Protein AF-W2N4P4-F1 (afdb_monomer_lite)

Organism: Phytophthora nicotianae (NCBI:txid4792)

Secondary structure (DSSP, 8-state):
---------------------------PPPP---SSHHHHHHHHHHHHHHHHHHHHHHHHHHHHHHHHHHHHHHHHHHHHHHH-HHHHHHHHTT-TTGGGGTSS-PPPPPHHHHHHHHHHHHHHHHHHHHHHHHHHSS----------HHHHHHHHHHHHHHHHHHHHHHHHTT--HHHHHHHHHHHHHHHHHHHHHHHS-----HHHHHHHHHHHHHIIIIIHHHHHHHHHHHH----HHHHHHHHHHSPTT-GGG-HHHHS-HHHHHHHHHHHHHTS--SHHHHHHHHHHHHHHHHHHHHHHHHHH-GGG--S-SS-TT-HHHHHHHHHHHHHHHHHHHHHHHHHHHHHTT-TTEEEE------GGGTTS--EEEEEEE-SS-SSHHHHHSPPB-HHHHHHHHTTS---EEEEES-B-SS--GGGGG-TT--B-

Sequence (436 aa):
MVDDVQEFTLLRRSSLASGVGHLLVKTKPQAAECEGTENRVAEGVVATDLVGHHRSFDGLRIILVSMVTTCLGWTVWLLLLNIAPNNMVNRIMDTSNLESGSFWQFVDLPLPIYGLAIFGLTIIGLGYSFVLIKLIWKRAHSRVLPETRALNLCMKLVDLMIELVMLLQILEDGLPIVLVAVFTVIVAANAVWCALVMLLPLKQTVLVENLIDLIFDLLIAVGYPMILVCYCLSAFKFDRAKLMINQAVFPQGWLEQSASTIADPVQTVVIYKTLNSLRISSIFNFFTRMGINITLWLKCQRLMNLMENPRRQSSSVYPRHCRLAASSLVAFAIFVIIYVEESTRTSAVACHPHPECVINARRWLMLDSLTQCPCLALIDNNIAPKTYSEWMDPKDITAKVAHLATMGLLQIVQLTNRKLEVLPEELRGCTDMRYL

Radius of gyration: 33.92 Å; chains: 1; bounding box: 83×63×125 Å

pLDDT: mean 81.84, std 20.56, range [25.19, 98.0]

Structure (mmCIF, N/CA/C/O backbone):
data_AF-W2N4P4-F1
#
_entry.id   AF-W2N4P4-F1
#
loop_
_atom_site.group_PDB
_atom_site.id
_atom_site.type_symbol
_atom_site.label_atom_id
_atom_site.label_alt_id
_atom_site.label_comp_id
_atom_site.label_asym_id
_atom_site.label_entity_id
_atom_site.label_seq_id
_atom_site.pdbx_PDB_ins_code
_atom_site.Cartn_x
_atom_site.Cartn_y
_atom_site.Cartn_z
_atom_site.occupancy
_atom_site.B_iso_or_equiv
_atom_site.auth_seq_id
_atom_site.auth_comp_id
_atom_site.auth_asym_id
_atom_site.auth_atom_id
_atom_site.pdbx_PDB_model_num
ATOM 1 N N . MET A 1 1 ? -36.407 37.964 59.543 1.00 35.25 1 MET A N 1
ATOM 2 C CA . MET A 1 1 ? -36.437 36.806 58.626 1.00 35.25 1 MET A CA 1
ATOM 3 C C . MET A 1 1 ? -35.289 35.914 59.056 1.00 35.25 1 MET A C 1
ATOM 5 O O . MET A 1 1 ? -34.157 36.270 58.778 1.00 35.25 1 MET A O 1
ATOM 9 N N . VAL A 1 2 ? -35.561 35.070 60.059 1.00 36.12 2 VAL A N 1
ATOM 10 C CA . VAL A 1 2 ? -35.542 33.591 59.950 1.00 36.12 2 VAL A CA 1
ATOM 11 C C . VAL A 1 2 ? -34.125 33.138 59.595 1.00 36.12 2 VAL A C 1
ATOM 13 O O . VAL A 1 2 ? -33.781 33.098 58.420 1.00 36.12 2 VAL A O 1
ATOM 16 N N . ASP A 1 3 ? -33.206 33.200 60.555 1.00 27.22 3 ASP A N 1
ATOM 17 C CA . ASP A 1 3 ? -32.920 32.232 61.635 1.00 27.22 3 ASP A CA 1
ATOM 18 C C . ASP A 1 3 ? -32.394 30.881 61.149 1.00 27.22 3 ASP A C 1
ATOM 20 O O . ASP A 1 3 ? -32.987 30.174 60.337 1.00 27.22 3 ASP A O 1
ATOM 24 N N . ASP A 1 4 ? -31.231 30.602 61.715 1.00 30.00 4 ASP A N 1
ATOM 25 C CA . ASP A 1 4 ? -30.213 29.630 61.390 1.00 30.00 4 ASP A CA 1
ATOM 26 C C . ASP A 1 4 ? -30.183 28.575 62.517 1.00 30.00 4 ASP A C 1
ATOM 28 O O . ASP A 1 4 ? -30.531 28.869 63.660 1.00 30.00 4 ASP A O 1
ATOM 32 N N . VAL A 1 5 ? -29.632 27.401 62.198 1.00 32.44 5 VAL A N 1
ATOM 33 C CA . VAL A 1 5 ? -28.729 26.639 63.088 1.00 32.44 5 VAL A CA 1
ATOM 34 C C . VAL A 1 5 ? -29.285 25.698 64.201 1.00 32.44 5 VAL A C 1
ATOM 36 O O . VAL A 1 5 ? -29.894 26.092 65.186 1.00 32.44 5 VAL A O 1
ATOM 39 N N . GLN A 1 6 ? -28.880 24.425 64.021 1.00 30.69 6 GLN A N 1
ATOM 40 C CA . GLN A 1 6 ? -28.413 23.370 64.956 1.00 30.69 6 GLN A CA 1
ATOM 41 C C . GLN A 1 6 ? -29.316 22.650 65.988 1.00 30.69 6 GLN A C 1
ATOM 43 O O . GLN A 1 6 ? -29.819 23.214 66.947 1.00 30.69 6 GLN A O 1
ATOM 48 N N . GLU A 1 7 ? -29.361 21.317 65.804 1.00 26.44 7 GLU A N 1
ATOM 49 C CA . GLU A 1 7 ? -28.762 20.280 66.681 1.00 26.44 7 GLU A CA 1
ATOM 50 C C . GLU A 1 7 ? -29.117 20.271 68.187 1.00 26.44 7 GLU A C 1
ATOM 52 O O . GLU A 1 7 ? -28.696 21.158 68.911 1.00 26.44 7 GLU A O 1
ATOM 57 N N . PHE A 1 8 ? -29.778 19.204 68.679 1.00 26.02 8 PHE A N 1
ATOM 58 C CA . PHE A 1 8 ? -29.362 18.371 69.840 1.00 26.02 8 PHE A CA 1
ATOM 59 C C . PHE A 1 8 ? -30.472 17.374 70.282 1.00 26.02 8 PHE A C 1
ATOM 61 O O . PHE A 1 8 ? -31.583 17.743 70.644 1.00 26.02 8 PHE A O 1
ATOM 68 N N . THR A 1 9 ? -30.134 16.084 70.200 1.00 26.44 9 THR A N 1
ATOM 69 C CA . THR A 1 9 ? -30.291 14.997 71.197 1.00 26.44 9 THR A CA 1
ATOM 70 C C . THR A 1 9 ? -31.390 14.972 72.291 1.00 26.44 9 THR A C 1
ATOM 72 O O . THR A 1 9 ? -31.531 15.858 73.120 1.00 26.44 9 THR A O 1
ATOM 75 N N . LEU A 1 10 ? -31.910 13.737 72.438 1.00 25.19 10 LEU A N 1
ATOM 76 C CA . LEU A 1 10 ? -32.106 12.946 73.676 1.00 25.19 10 LEU A CA 1
ATOM 77 C C . LEU A 1 10 ? -33.372 13.099 74.557 1.00 25.19 10 LEU A C 1
ATOM 79 O O . LEU A 1 10 ? -33.653 14.130 75.146 1.00 25.19 10 LEU A O 1
ATOM 83 N N . LEU A 1 11 ? -33.936 11.904 74.824 1.00 26.41 11 LEU A N 1
ATOM 84 C CA . LEU A 1 11 ? -34.502 11.399 76.095 1.00 26.41 11 LEU A CA 1
ATOM 85 C C . LEU A 1 11 ? -35.920 11.866 76.486 1.00 26.41 11 LEU A C 1
ATOM 87 O O . LEU A 1 11 ? -36.173 13.015 76.798 1.00 26.41 11 LEU A O 1
ATOM 91 N N . ARG A 1 12 ? -36.906 10.957 76.436 1.00 25.31 12 ARG A N 1
ATOM 92 C CA . ARG A 1 12 ? -37.285 9.973 77.488 1.00 25.31 12 ARG A CA 1
ATOM 93 C C . ARG A 1 12 ? -38.238 10.562 78.540 1.00 25.31 12 ARG A C 1
ATOM 95 O O . ARG A 1 12 ? -37.790 11.259 79.440 1.00 25.31 12 ARG A O 1
ATOM 102 N N . ARG A 1 13 ? -39.502 10.113 78.511 1.00 25.61 13 ARG A N 1
ATOM 103 C CA . ARG A 1 13 ? -40.377 9.732 79.658 1.00 25.61 13 ARG A CA 1
ATOM 104 C C . ARG A 1 13 ? -41.773 9.418 79.097 1.00 25.61 13 ARG A C 1
ATOM 106 O O . ARG A 1 13 ? -42.383 10.290 78.504 1.00 25.61 13 ARG A O 1
ATOM 113 N N . SER A 1 14 ? -42.211 8.163 78.990 1.00 26.52 14 SER A N 1
ATOM 114 C CA . SER A 1 14 ? -42.688 7.226 80.028 1.00 26.52 14 SER A CA 1
ATOM 115 C C . SER A 1 14 ? -43.970 7.661 80.752 1.00 26.52 14 SER A C 1
ATOM 117 O O . SER A 1 14 ? -43.923 8.578 81.564 1.00 26.52 14 SER A O 1
ATOM 119 N N . SER A 1 15 ? -45.057 6.919 80.527 1.00 27.64 15 SER A N 1
ATOM 120 C CA . SER A 1 15 ? -46.177 6.600 81.442 1.00 27.64 15 SER A CA 1
ATOM 121 C C . SER A 1 15 ? -47.130 5.691 80.631 1.00 27.64 15 SER A C 1
ATOM 123 O O . SER A 1 15 ? -47.221 5.909 79.428 1.00 27.64 15 SER A O 1
ATOM 125 N N . LEU A 1 16 ? -47.810 4.629 81.068 1.00 30.34 16 LEU A N 1
ATOM 126 C CA . LEU A 1 16 ? -48.158 3.963 82.331 1.00 30.34 16 LEU A CA 1
ATOM 127 C C . LEU A 1 16 ? -48.237 2.445 81.993 1.00 30.34 16 LEU A C 1
ATOM 129 O O . LEU A 1 16 ? -48.637 2.102 80.888 1.00 30.34 16 LEU A O 1
ATOM 133 N N . ALA A 1 17 ? -47.681 1.500 82.756 1.00 27.47 17 ALA A N 1
ATOM 134 C CA . ALA A 1 17 ? -48.144 0.916 84.026 1.00 27.47 17 ALA A CA 1
ATOM 135 C C . ALA A 1 17 ? -49.467 0.110 83.956 1.00 27.47 17 ALA A C 1
ATOM 137 O O . ALA A 1 17 ? -50.530 0.691 83.770 1.00 27.47 17 ALA A O 1
ATOM 138 N N . SER A 1 18 ? -49.342 -1.210 84.198 1.00 27.77 18 SER A N 1
ATOM 139 C CA . SER A 1 18 ? -50.286 -2.198 84.786 1.00 27.77 18 SER A CA 1
ATOM 140 C C . SER A 1 18 ? -50.260 -3.500 83.962 1.00 27.77 18 SER A C 1
ATOM 142 O O . SER A 1 18 ? -50.457 -3.446 82.758 1.00 27.77 18 SER A O 1
ATOM 144 N N . GLY A 1 19 ? -49.999 -4.713 84.452 1.00 26.81 19 GLY A N 1
ATOM 145 C CA . GLY A 1 19 ? -49.763 -5.260 85.786 1.00 26.81 19 GLY A CA 1
ATOM 146 C C . GLY A 1 19 ? -50.067 -6.773 85.730 1.00 26.81 19 GLY A C 1
ATOM 147 O O . GLY A 1 19 ? -51.100 -7.128 85.183 1.00 26.81 19 GLY A O 1
ATOM 148 N N . VAL A 1 20 ? -49.177 -7.610 86.302 1.00 28.84 20 VAL A N 1
ATOM 149 C CA . VAL A 1 20 ? -49.389 -8.993 86.829 1.00 28.84 20 VAL A CA 1
ATOM 150 C C . VAL A 1 20 ? -49.882 -10.061 85.815 1.00 28.84 20 VAL A C 1
ATOM 152 O O . VAL A 1 20 ? -50.914 -9.900 85.193 1.00 28.84 20 VAL A O 1
ATOM 155 N N . GLY A 1 21 ? -49.285 -11.230 85.556 1.00 27.62 21 GLY A N 1
ATOM 156 C CA . GLY A 1 21 ? -48.300 -12.076 86.229 1.00 27.62 21 GLY A CA 1
ATOM 157 C C . GLY A 1 21 ? -48.837 -13.520 86.247 1.00 27.62 21 GLY A C 1
ATOM 158 O O . GLY A 1 21 ? -49.750 -13.780 87.016 1.00 27.62 21 GLY A O 1
ATOM 159 N N . HIS A 1 22 ? -48.308 -14.453 85.434 1.00 28.61 22 HIS A N 1
ATOM 160 C CA . HIS A 1 22 ? -48.261 -15.889 85.778 1.00 28.61 22 HIS A CA 1
ATOM 161 C C . HIS A 1 22 ? -47.306 -16.712 84.889 1.00 28.61 22 HIS A C 1
ATOM 163 O O . HIS A 1 22 ? -47.048 -16.399 83.730 1.00 28.61 22 HIS A O 1
ATOM 169 N N . LEU A 1 23 ? -46.762 -17.750 85.522 1.00 28.41 23 LEU A N 1
ATOM 170 C CA . LEU A 1 23 ? -45.609 -18.593 85.201 1.00 28.41 23 LEU A CA 1
ATOM 171 C C . LEU A 1 23 ? -45.761 -19.563 84.002 1.00 28.41 23 LEU A C 1
ATOM 173 O O . LEU A 1 23 ? -46.784 -20.219 83.857 1.00 28.41 23 LEU A O 1
ATOM 177 N N . LEU A 1 24 ? -44.643 -19.732 83.275 1.00 27.64 24 LEU A N 1
ATOM 178 C CA . LEU A 1 24 ? -44.045 -20.969 82.721 1.00 27.64 24 LEU A CA 1
ATOM 179 C C . LEU A 1 24 ? -44.946 -22.094 82.161 1.00 27.64 24 LEU A C 1
ATOM 181 O O . LEU A 1 24 ? -45.406 -22.936 82.921 1.00 27.64 24 LEU A O 1
ATOM 185 N N . VAL A 1 25 ? -44.913 -22.276 80.830 1.00 25.69 25 VAL A N 1
ATOM 186 C CA . VAL A 1 25 ? -44.645 -23.585 80.189 1.00 25.69 25 VAL A CA 1
ATOM 187 C C . VAL A 1 25 ? -43.812 -23.358 78.921 1.00 25.69 25 VAL A C 1
ATOM 189 O O . VAL A 1 25 ? -44.221 -22.674 77.988 1.00 25.69 25 VAL A O 1
ATOM 192 N N . LYS A 1 26 ? -42.614 -23.944 78.896 1.00 29.30 26 LYS A N 1
ATOM 193 C CA . LYS A 1 26 ? -41.699 -23.989 77.752 1.00 29.30 26 LYS A CA 1
ATOM 194 C C . LYS A 1 26 ? -42.145 -25.106 76.808 1.00 29.30 26 LYS A C 1
ATOM 196 O O . LYS A 1 26 ? -41.973 -26.272 77.142 1.00 29.30 26 LYS A O 1
ATOM 201 N N . THR A 1 27 ? -42.642 -24.767 75.622 1.00 27.61 27 THR A N 1
ATOM 202 C CA . THR A 1 27 ? -42.702 -25.691 74.478 1.00 27.61 27 THR A CA 1
ATOM 203 C C . THR A 1 27 ? -42.262 -24.961 73.208 1.00 27.61 27 THR A C 1
ATOM 205 O O . THR A 1 27 ? -42.707 -23.862 72.896 1.00 27.61 27 THR A O 1
ATOM 208 N N . LYS A 1 28 ? -41.282 -25.555 72.528 1.00 27.38 28 LYS A N 1
ATOM 209 C CA . LYS A 1 28 ? -40.667 -25.102 71.277 1.00 27.38 28 LYS A CA 1
ATOM 210 C C . LYS A 1 28 ? -41.463 -25.702 70.113 1.00 27.38 28 LYS A C 1
ATOM 212 O O . LYS A 1 28 ? -41.590 -26.925 70.112 1.00 27.38 28 LYS A O 1
ATOM 217 N N . PRO A 1 29 ? -41.907 -24.937 69.102 1.00 27.67 29 PRO A N 1
ATOM 218 C CA . PRO A 1 29 ? -42.217 -25.504 67.800 1.00 27.67 29 PRO A CA 1
ATOM 219 C C . PRO A 1 29 ? -41.017 -25.340 66.858 1.00 27.67 29 PRO A C 1
ATOM 221 O O . PRO A 1 29 ? -40.367 -24.295 66.808 1.00 27.67 29 PRO A O 1
ATOM 224 N N . GLN A 1 30 ? -40.704 -26.416 66.138 1.00 27.05 30 GLN A N 1
ATOM 225 C CA . GLN A 1 30 ? -39.799 -26.435 64.993 1.00 27.05 30 GLN A CA 1
ATOM 226 C C . GLN A 1 30 ? -40.324 -25.494 63.901 1.00 27.05 30 GLN A C 1
ATOM 228 O O . GLN A 1 30 ? -41.424 -25.695 63.393 1.00 27.05 30 GLN A O 1
ATOM 233 N N . ALA A 1 31 ? -39.519 -24.502 63.520 1.00 28.84 31 ALA A N 1
ATOM 234 C CA . ALA A 1 31 ? -39.652 -23.832 62.235 1.00 28.84 31 ALA A CA 1
ATOM 235 C C . ALA A 1 31 ? -39.011 -24.733 61.172 1.00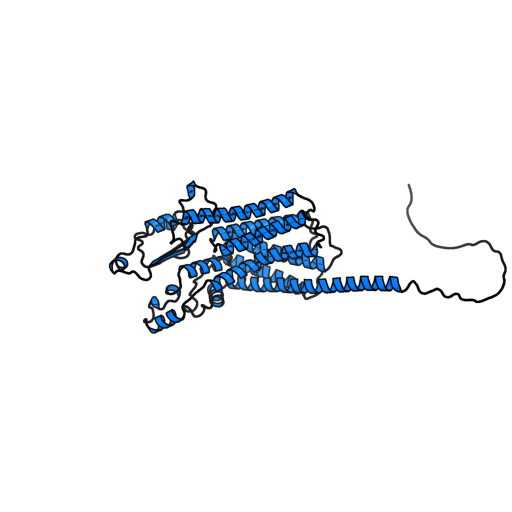 28.84 31 ALA A C 1
ATOM 237 O O . ALA A 1 31 ? -37.824 -25.056 61.253 1.00 28.84 31 ALA A O 1
ATOM 238 N N . ALA A 1 32 ? -39.835 -25.183 60.232 1.00 31.73 32 ALA A N 1
ATOM 239 C CA . ALA A 1 32 ? -39.436 -25.962 59.077 1.00 31.73 32 ALA A CA 1
ATOM 240 C C . ALA A 1 32 ? -38.631 -25.088 58.100 1.00 31.73 32 ALA A C 1
ATOM 242 O O . ALA A 1 32 ? -39.136 -24.145 57.501 1.00 31.73 32 ALA A O 1
ATOM 243 N N . GLU A 1 33 ? -37.349 -25.413 58.019 1.00 33.91 33 GLU A N 1
ATOM 244 C CA . GLU A 1 33 ? -36.465 -25.459 56.853 1.00 33.91 33 GLU A CA 1
ATOM 245 C C . GLU A 1 33 ? -37.145 -25.251 55.475 1.00 33.91 33 GLU A C 1
ATOM 247 O O . GLU A 1 33 ? -37.425 -26.204 54.759 1.00 33.91 33 GLU A O 1
ATOM 252 N N . CYS A 1 34 ? -37.386 -23.993 55.086 1.00 30.39 34 CYS A N 1
ATOM 253 C CA . CYS A 1 34 ? -37.770 -23.597 53.717 1.00 30.39 34 CYS A CA 1
ATOM 254 C C . CYS A 1 34 ? -37.141 -22.255 53.279 1.00 30.39 34 CYS A C 1
ATOM 256 O O . CYS A 1 34 ? -37.653 -21.592 52.388 1.00 30.39 34 CYS A O 1
ATOM 258 N N . GLU A 1 35 ? -36.019 -21.846 53.880 1.00 33.44 35 GLU A N 1
ATOM 259 C CA . GLU A 1 35 ? -35.332 -20.574 53.555 1.00 33.44 35 GLU A CA 1
ATOM 260 C C . GLU A 1 35 ? -33.871 -20.777 53.090 1.00 33.44 35 GLU A C 1
ATOM 262 O O . GLU A 1 35 ? -33.138 -19.830 52.816 1.00 33.44 35 GLU A O 1
ATOM 267 N N . GLY A 1 36 ? -33.429 -22.037 52.980 1.00 32.09 36 GLY A N 1
ATOM 268 C CA . GLY A 1 36 ? -32.052 -22.396 52.614 1.00 32.09 36 GLY A CA 1
ATOM 269 C C . GLY A 1 36 ? -31.826 -22.681 51.126 1.00 32.09 36 GLY A C 1
ATOM 270 O O . GLY A 1 36 ? -30.684 -22.648 50.669 1.00 32.09 36 GLY A O 1
ATOM 271 N N . THR A 1 37 ? -32.881 -22.966 50.359 1.00 36.66 37 THR A N 1
ATOM 272 C CA . THR A 1 37 ? -32.746 -23.397 48.956 1.00 36.66 37 THR A CA 1
ATOM 273 C C . THR A 1 37 ? -32.769 -22.211 47.991 1.00 36.66 37 THR A C 1
ATOM 275 O O . THR A 1 37 ? -32.000 -22.199 47.037 1.00 36.66 37 THR A O 1
ATOM 278 N N . GLU A 1 38 ? -33.560 -21.171 48.265 1.00 34.25 38 GLU A N 1
ATOM 279 C CA . GLU A 1 38 ? -33.666 -19.989 47.394 1.00 34.25 38 GLU A CA 1
ATOM 280 C C . GLU A 1 38 ? -32.411 -19.103 47.463 1.00 34.25 38 GLU A C 1
ATOM 282 O O . GLU A 1 38 ? -31.867 -18.726 46.427 1.00 34.25 38 GLU A O 1
ATOM 287 N N . ASN A 1 39 ? -31.854 -18.887 48.662 1.00 36.28 39 ASN A N 1
ATOM 288 C CA . ASN A 1 39 ? -30.599 -18.143 48.830 1.00 36.28 39 ASN A CA 1
ATOM 289 C C . ASN A 1 39 ? -29.387 -18.878 48.241 1.00 36.28 39 ASN A C 1
ATOM 291 O O . ASN A 1 39 ? -28.533 -18.238 47.640 1.00 36.28 39 ASN A O 1
ATOM 295 N N . ARG A 1 40 ? -29.324 -20.215 48.321 1.00 39.75 40 ARG A N 1
ATOM 296 C CA . ARG A 1 40 ? -28.234 -20.991 47.696 1.00 39.75 40 ARG A CA 1
ATOM 297 C C . ARG A 1 40 ? -28.338 -21.044 46.174 1.00 39.75 40 ARG A C 1
ATOM 299 O O . ARG A 1 40 ? -27.311 -21.103 45.504 1.00 39.75 40 ARG A O 1
ATOM 306 N N . VAL A 1 41 ? -29.553 -21.012 45.621 1.00 46.44 41 VAL A N 1
ATOM 307 C CA . VAL A 1 41 ? -29.767 -20.901 44.171 1.00 46.44 41 VAL A CA 1
ATOM 308 C C . VAL A 1 41 ? -29.441 -19.485 43.692 1.00 46.44 41 VAL A C 1
ATOM 310 O O . VAL A 1 41 ? -28.753 -19.350 42.687 1.00 46.44 41 VAL A O 1
ATOM 313 N N . ALA A 1 42 ? -29.827 -18.435 44.423 1.00 42.34 42 ALA A N 1
ATOM 314 C CA . ALA A 1 42 ? -29.471 -17.053 44.098 1.00 42.34 42 ALA A CA 1
ATOM 315 C C . ALA A 1 42 ? -27.959 -16.787 44.223 1.00 42.34 42 ALA A C 1
ATOM 317 O O . ALA A 1 42 ? -27.363 -16.230 43.306 1.00 42.34 42 ALA A O 1
ATOM 318 N N . GLU A 1 43 ? -27.306 -17.241 45.297 1.00 40.97 43 GLU A N 1
ATOM 319 C CA . GLU A 1 43 ? -25.846 -17.170 45.451 1.00 40.97 43 GLU A CA 1
ATOM 320 C C . GLU A 1 43 ? -25.120 -18.029 44.414 1.00 40.97 43 GLU A C 1
ATOM 322 O O . GLU A 1 43 ? -24.099 -17.604 43.882 1.00 40.97 43 GLU A O 1
ATOM 327 N N . GLY A 1 44 ? -25.655 -19.208 44.082 1.00 40.81 44 GLY A N 1
ATOM 328 C CA . GLY A 1 44 ? -25.125 -20.080 43.038 1.00 40.81 44 GLY A CA 1
ATOM 329 C C . GLY A 1 44 ? -25.191 -19.439 41.653 1.00 40.81 44 GLY A C 1
ATOM 330 O O . GLY A 1 44 ? -24.185 -19.440 40.952 1.00 40.81 44 GLY A O 1
ATOM 331 N N . VAL A 1 45 ? -26.329 -18.828 41.298 1.00 47.44 45 VAL A N 1
ATOM 332 C CA . VAL A 1 45 ? -26.539 -18.099 40.035 1.00 47.44 45 VAL A CA 1
ATOM 333 C C . VAL A 1 45 ? -25.644 -16.859 39.966 1.00 47.44 45 VAL A C 1
ATOM 335 O O . VAL A 1 45 ? -24.948 -16.669 38.970 1.00 47.44 45 VAL A O 1
ATOM 338 N N . VAL A 1 46 ? -25.567 -16.069 41.043 1.00 45.62 46 VAL A N 1
ATOM 339 C CA . VAL A 1 46 ? -24.695 -14.885 41.134 1.00 45.62 46 VAL A CA 1
ATOM 340 C C . VAL A 1 46 ? -23.215 -15.271 41.091 1.00 45.62 46 VAL A C 1
ATOM 342 O O . VAL A 1 46 ? -22.431 -14.583 40.442 1.00 45.62 46 VAL A O 1
ATOM 345 N N . ALA A 1 47 ? -22.812 -16.378 41.718 1.00 40.91 47 ALA A N 1
ATOM 346 C CA . ALA A 1 47 ? -21.444 -16.883 41.660 1.00 40.91 47 ALA A CA 1
ATOM 347 C C . ALA A 1 47 ? -21.096 -17.430 40.269 1.00 40.91 47 ALA A C 1
ATOM 349 O O . ALA A 1 47 ? -20.002 -17.158 39.778 1.00 40.91 47 ALA A O 1
ATOM 350 N N . THR A 1 48 ? -22.007 -18.140 39.593 1.00 45.78 48 THR A N 1
ATOM 351 C CA . THR A 1 48 ? -21.795 -18.568 38.201 1.00 45.78 48 THR A CA 1
ATOM 352 C C . THR A 1 48 ? -21.753 -17.394 37.229 1.00 45.78 48 THR A C 1
ATOM 354 O O . THR A 1 48 ? -20.913 -17.405 36.329 1.00 45.78 48 THR A O 1
ATOM 357 N N . ASP A 1 49 ? -22.560 -16.352 37.443 1.00 48.34 49 ASP A N 1
ATOM 358 C CA . ASP A 1 49 ? -22.513 -15.122 36.650 1.00 48.34 49 ASP A CA 1
ATOM 359 C C . ASP A 1 49 ? -21.233 -14.325 36.927 1.00 48.34 49 ASP A C 1
ATOM 361 O O . ASP A 1 49 ? -20.595 -13.873 35.981 1.00 48.34 49 ASP A O 1
ATOM 365 N N . LEU A 1 50 ? -20.770 -14.213 38.180 1.00 46.44 50 LEU A N 1
ATOM 366 C CA . LEU A 1 50 ? -19.488 -13.572 38.507 1.00 46.44 50 LEU A CA 1
ATOM 367 C C . LEU A 1 50 ? -18.292 -14.344 37.941 1.00 46.44 50 LEU A C 1
ATOM 369 O O . LEU A 1 50 ? -17.359 -13.729 37.427 1.00 46.44 50 LEU A O 1
ATOM 373 N N . VAL A 1 51 ? -18.305 -15.677 38.023 1.00 44.59 51 VAL A N 1
ATOM 374 C CA . VAL A 1 51 ? -17.243 -16.541 37.486 1.00 44.59 51 VAL A CA 1
ATOM 375 C C . VAL A 1 51 ? -17.249 -16.513 35.956 1.00 44.59 51 VAL A C 1
ATOM 377 O O . VAL A 1 51 ? -16.181 -16.420 35.347 1.00 44.59 51 VAL A O 1
ATOM 380 N N . GLY A 1 52 ? -18.425 -16.523 35.321 1.00 48.59 52 GLY A N 1
ATOM 381 C CA . GLY A 1 52 ? -18.581 -16.354 33.875 1.00 48.59 52 GLY A CA 1
ATOM 382 C C . GLY A 1 52 ? -18.126 -14.972 33.396 1.00 48.59 52 GLY A C 1
ATOM 383 O O . GLY A 1 52 ? -17.387 -14.868 32.416 1.00 48.59 52 GLY A O 1
ATOM 384 N N . HIS A 1 53 ? -18.479 -13.918 34.135 1.00 51.75 53 HIS A N 1
ATOM 385 C CA . HIS A 1 53 ? -18.059 -12.545 33.865 1.00 51.75 53 HIS A CA 1
ATOM 386 C C . HIS A 1 53 ? -16.538 -12.397 34.018 1.00 51.75 53 HIS A C 1
ATOM 388 O O . HIS A 1 53 ? -15.875 -11.950 33.086 1.00 51.75 53 HIS A O 1
ATOM 394 N N . HIS A 1 54 ? -15.949 -12.857 35.128 1.00 53.31 54 HIS A N 1
ATOM 395 C CA . HIS A 1 54 ? -14.503 -12.778 35.369 1.00 53.31 54 HIS A CA 1
ATOM 396 C C . HIS A 1 54 ? -13.697 -13.564 34.321 1.00 53.31 54 HIS A C 1
ATOM 398 O O . HIS A 1 54 ? -12.731 -13.038 33.767 1.00 53.31 54 HIS A O 1
ATOM 404 N N . ARG A 1 55 ? -14.134 -14.782 33.963 1.00 54.31 55 ARG A N 1
ATOM 405 C CA . ARG A 1 55 ? -13.487 -15.607 32.927 1.00 54.31 55 ARG A CA 1
ATOM 406 C C . ARG A 1 55 ? -13.577 -14.965 31.531 1.00 54.31 55 ARG A C 1
ATOM 408 O O . ARG A 1 55 ? -12.628 -15.066 30.755 1.00 54.31 55 ARG A O 1
ATOM 415 N N . SER A 1 56 ? -14.669 -14.258 31.221 1.00 63.56 56 SER A N 1
ATOM 416 C CA . SER A 1 56 ? -14.830 -13.515 29.961 1.00 63.56 56 SER A CA 1
ATOM 417 C C . SER A 1 56 ? -13.900 -12.298 29.857 1.00 63.56 56 SER A C 1
ATOM 419 O O . SER A 1 56 ? -13.415 -12.001 28.764 1.00 63.56 56 SER A O 1
ATOM 421 N N . PHE A 1 57 ? -13.633 -11.589 30.960 1.00 71.50 57 PHE A N 1
ATOM 422 C CA . PHE A 1 57 ? -12.717 -10.439 30.954 1.00 71.50 57 PHE A CA 1
ATOM 423 C C . PHE A 1 57 ? -11.249 -10.851 30.847 1.00 71.50 57 PHE A C 1
ATOM 425 O O . PHE A 1 57 ? -10.476 -10.155 30.188 1.00 71.50 57 PHE A O 1
ATOM 432 N N . ASP A 1 58 ? -10.863 -11.983 31.436 1.00 77.38 58 ASP A N 1
ATOM 433 C CA . ASP A 1 58 ? -9.498 -12.503 31.314 1.00 77.38 58 ASP A CA 1
ATOM 434 C C . ASP A 1 58 ? -9.189 -12.938 29.870 1.00 77.38 58 ASP A C 1
ATOM 436 O O . ASP A 1 58 ? -8.144 -12.575 29.328 1.00 77.38 58 ASP A O 1
ATOM 440 N N . GLY A 1 59 ? -10.130 -13.614 29.197 1.00 84.25 59 GLY A N 1
ATOM 441 C CA . GLY A 1 59 ? -9.994 -13.968 27.778 1.00 84.25 59 GLY A CA 1
ATOM 442 C C . GLY A 1 59 ? -9.876 -12.744 26.862 1.00 84.25 59 GLY A C 1
ATOM 443 O O . GLY A 1 59 ? -8.991 -12.681 26.009 1.00 84.25 59 GLY A O 1
ATOM 444 N N . LEU A 1 60 ? -10.710 -11.724 27.079 1.00 85.19 60 LEU A N 1
ATOM 445 C CA . LEU A 1 60 ? -10.652 -10.472 26.320 1.00 85.19 60 LEU A CA 1
ATOM 446 C C . LEU A 1 60 ? -9.325 -9.723 26.513 1.00 85.19 60 LEU A C 1
ATOM 448 O O . LEU A 1 60 ? -8.771 -9.189 25.552 1.00 85.19 60 LEU A O 1
ATOM 452 N N . ARG A 1 61 ? -8.789 -9.694 27.739 1.00 86.88 61 ARG A N 1
ATOM 453 C CA . ARG A 1 61 ? -7.472 -9.101 28.016 1.00 86.88 61 ARG A CA 1
ATOM 454 C C . ARG A 1 61 ? -6.368 -9.797 27.227 1.00 86.88 61 ARG A C 1
ATOM 456 O O . ARG A 1 61 ? -5.526 -9.108 26.661 1.00 86.88 61 ARG A O 1
ATOM 463 N N . ILE A 1 62 ? -6.389 -11.129 27.155 1.00 89.06 62 ILE A N 1
ATOM 464 C CA . ILE A 1 62 ? -5.417 -11.907 26.370 1.00 89.06 62 ILE A CA 1
ATOM 465 C C . ILE A 1 62 ? -5.509 -11.541 24.884 1.00 89.06 62 ILE A C 1
ATOM 467 O O . ILE A 1 62 ? -4.480 -11.289 24.257 1.00 89.06 62 ILE A O 1
ATOM 471 N N . ILE A 1 63 ? -6.726 -11.441 24.340 1.00 90.75 63 ILE A N 1
ATOM 472 C CA . ILE A 1 63 ? -6.950 -11.012 22.951 1.00 90.75 63 ILE A CA 1
ATOM 473 C C . ILE A 1 63 ? -6.339 -9.625 22.715 1.00 90.75 63 ILE A C 1
ATOM 475 O O . ILE A 1 63 ? -5.578 -9.446 21.768 1.00 90.75 63 ILE A O 1
ATOM 479 N N . LEU A 1 64 ? -6.593 -8.659 23.603 1.00 90.75 64 LEU A N 1
ATOM 480 C CA . LEU A 1 64 ? -6.056 -7.301 23.460 1.00 90.75 64 LEU A CA 1
ATOM 481 C C . LEU A 1 64 ? -4.532 -7.243 23.570 1.00 90.75 64 LEU A C 1
ATOM 483 O O . LEU A 1 64 ? -3.895 -6.534 22.793 1.00 90.75 64 LEU A O 1
ATOM 487 N N . VAL A 1 65 ? -3.936 -8.006 24.487 1.00 92.62 65 VAL A N 1
ATOM 488 C CA . VAL A 1 65 ? -2.474 -8.128 24.596 1.00 92.62 65 VAL A CA 1
ATOM 489 C C . VAL A 1 65 ? -1.889 -8.687 23.302 1.00 92.62 65 VAL A C 1
ATOM 491 O O . VAL A 1 65 ? -0.912 -8.137 22.792 1.00 92.62 65 VAL A O 1
ATOM 494 N N . SER A 1 66 ? -2.502 -9.730 22.738 1.00 92.94 66 SER A N 1
ATOM 495 C CA . SER A 1 66 ? -2.095 -10.293 21.449 1.00 92.94 66 SER A CA 1
ATOM 496 C C . SER A 1 66 ? -2.174 -9.246 20.335 1.00 92.94 66 SER A C 1
ATOM 498 O O . SER A 1 66 ? -1.181 -9.023 19.649 1.00 92.94 66 SER A O 1
ATOM 500 N N . MET A 1 67 ? -3.314 -8.560 20.190 1.00 94.06 67 MET A N 1
ATOM 501 C CA . MET A 1 67 ? -3.519 -7.532 19.161 1.00 94.06 67 MET A CA 1
ATOM 502 C C . MET A 1 67 ? -2.469 -6.418 19.251 1.00 94.06 67 MET A C 1
ATOM 504 O O . MET A 1 67 ? -1.805 -6.119 18.263 1.00 94.06 67 MET A O 1
ATOM 508 N N . VAL A 1 68 ? -2.265 -5.839 20.440 1.00 94.44 68 VAL A N 1
ATOM 509 C CA . VAL A 1 68 ? -1.312 -4.732 20.644 1.00 94.44 68 VAL A CA 1
ATOM 510 C C . VAL A 1 68 ? 0.130 -5.183 20.408 1.00 94.44 68 VAL A C 1
ATOM 512 O O . VAL A 1 68 ? 0.923 -4.428 19.848 1.00 94.44 68 VAL A O 1
ATOM 515 N N . THR A 1 69 ? 0.473 -6.419 20.777 1.00 95.44 69 THR A N 1
ATOM 516 C CA . THR A 1 69 ? 1.803 -6.988 20.510 1.00 95.44 69 THR A CA 1
ATOM 517 C C . THR A 1 69 ? 2.039 -7.145 19.009 1.00 95.44 69 THR A C 1
ATOM 519 O O . THR A 1 69 ? 3.099 -6.761 18.513 1.00 95.44 69 THR A O 1
ATOM 522 N N . THR A 1 70 ? 1.046 -7.639 18.263 1.00 95.56 70 THR A N 1
ATOM 523 C CA . THR A 1 70 ? 1.112 -7.717 16.798 1.00 95.56 70 THR A CA 1
ATOM 524 C C . THR A 1 70 ? 1.252 -6.326 16.172 1.00 95.56 70 THR A C 1
ATOM 526 O O . THR A 1 70 ? 2.103 -6.146 15.301 1.00 95.56 70 THR A O 1
ATOM 529 N N . CYS A 1 71 ? 0.508 -5.320 16.652 1.00 96.12 71 CYS A N 1
ATOM 530 C CA . CYS A 1 71 ? 0.660 -3.931 16.200 1.00 96.12 71 CYS A CA 1
ATOM 531 C C . CYS A 1 71 ? 2.068 -3.388 16.448 1.00 96.12 71 CYS A C 1
ATOM 533 O O . CYS A 1 71 ? 2.649 -2.753 15.568 1.00 96.12 71 CYS A O 1
ATOM 535 N N . LEU A 1 72 ? 2.629 -3.640 17.633 1.00 96.50 72 LEU A N 1
ATOM 536 C CA . LEU A 1 72 ? 3.971 -3.191 17.988 1.00 96.50 72 LEU A CA 1
ATOM 537 C C . LEU A 1 72 ? 5.023 -3.842 17.084 1.00 96.50 72 LEU A C 1
ATOM 539 O O . LEU A 1 72 ? 5.841 -3.136 16.499 1.00 96.50 72 LEU A O 1
ATOM 543 N N . GLY A 1 73 ? 4.964 -5.167 16.916 1.00 96.69 73 GLY A N 1
ATOM 544 C CA . GLY A 1 73 ? 5.869 -5.900 16.030 1.00 96.69 73 GLY A CA 1
ATOM 545 C C . GLY A 1 73 ? 5.793 -5.401 14.586 1.00 96.69 73 GLY A C 1
ATOM 546 O O . GLY A 1 73 ? 6.826 -5.164 13.959 1.00 96.69 73 GLY A O 1
ATOM 547 N N . TRP A 1 74 ? 4.581 -5.155 14.082 1.00 96.69 74 TRP A N 1
ATOM 548 C CA . TRP A 1 74 ? 4.379 -4.603 12.743 1.00 96.69 74 TRP A CA 1
ATOM 549 C C . TRP A 1 74 ? 4.909 -3.171 12.601 1.00 96.69 74 TRP A C 1
ATOM 551 O O . TRP A 1 74 ? 5.576 -2.853 11.620 1.00 96.69 74 TRP A O 1
ATOM 561 N N . THR A 1 75 ? 4.684 -2.317 13.601 1.00 96.31 75 THR A N 1
ATOM 562 C CA . THR A 1 75 ? 5.189 -0.933 13.613 1.00 96.31 75 THR A CA 1
ATOM 563 C C . THR A 1 75 ? 6.716 -0.905 13.588 1.00 96.31 75 THR A C 1
ATOM 565 O O . THR A 1 75 ? 7.306 -0.134 12.834 1.00 96.31 75 THR A O 1
ATOM 568 N N . VAL A 1 76 ? 7.366 -1.784 14.359 1.00 96.50 76 VAL A N 1
ATOM 569 C CA . VAL A 1 76 ? 8.827 -1.944 14.342 1.00 96.50 76 VAL A CA 1
ATOM 570 C C . VAL A 1 76 ? 9.304 -2.427 12.973 1.00 96.50 76 VAL A C 1
ATOM 572 O O . VAL A 1 76 ? 10.279 -1.898 12.444 1.00 96.50 76 VAL A O 1
ATOM 575 N N . TRP A 1 77 ? 8.610 -3.386 12.358 1.00 96.50 77 TRP A N 1
ATOM 576 C CA . TRP A 1 77 ? 8.963 -3.853 11.019 1.00 96.50 77 TRP A CA 1
ATOM 577 C C . TRP A 1 77 ? 8.839 -2.743 9.962 1.00 96.50 77 TRP A C 1
ATOM 579 O O . TRP A 1 77 ? 9.767 -2.543 9.180 1.00 96.50 77 TRP A O 1
ATOM 589 N N . LEU A 1 78 ? 7.754 -1.959 9.981 1.00 95.75 78 LEU A N 1
ATOM 590 C CA . LEU A 1 78 ? 7.587 -0.799 9.098 1.00 95.75 78 LEU A CA 1
ATOM 591 C C . LEU A 1 78 ? 8.653 0.274 9.342 1.00 95.75 78 LEU A C 1
ATOM 593 O O . LEU A 1 78 ? 9.134 0.887 8.389 1.00 95.75 78 LEU A O 1
ATOM 597 N N . LEU A 1 79 ? 9.049 0.501 10.596 1.00 96.19 79 LEU A N 1
ATOM 598 C CA . LEU A 1 79 ? 10.138 1.418 10.930 1.00 96.19 79 LEU A CA 1
ATOM 599 C C . LEU A 1 79 ? 11.446 0.963 10.270 1.00 96.19 79 LEU A C 1
ATOM 601 O O . LEU A 1 79 ? 12.097 1.753 9.589 1.00 96.19 79 LEU A O 1
ATOM 605 N N . LEU A 1 80 ? 11.785 -0.323 10.389 1.00 95.75 80 LEU A N 1
ATOM 606 C CA . LEU A 1 80 ? 12.962 -0.898 9.736 1.00 95.75 80 LEU A CA 1
ATOM 607 C C . LEU A 1 80 ? 12.873 -0.824 8.206 1.00 95.75 80 LEU A C 1
ATOM 609 O O . LEU A 1 80 ? 13.877 -0.538 7.558 1.00 95.75 80 LEU A O 1
ATOM 613 N N . LEU A 1 81 ? 11.685 -1.026 7.624 1.00 95.00 81 LEU A N 1
ATOM 614 C CA . LEU A 1 81 ? 11.464 -0.900 6.180 1.00 95.00 81 LEU A CA 1
ATOM 615 C C . LEU A 1 81 ? 11.728 0.529 5.676 1.00 95.00 81 LEU A C 1
ATOM 617 O O . LEU A 1 81 ? 12.212 0.703 4.561 1.00 95.00 81 LEU A O 1
ATOM 621 N N . ASN A 1 82 ? 11.432 1.557 6.477 1.00 94.44 82 ASN A N 1
ATOM 622 C CA . ASN A 1 82 ? 11.735 2.943 6.109 1.00 94.44 82 ASN A CA 1
ATOM 623 C C . ASN A 1 82 ? 13.224 3.288 6.305 1.00 94.44 82 ASN A C 1
ATOM 625 O O . ASN A 1 82 ? 13.753 4.062 5.513 1.00 94.44 82 ASN A O 1
ATOM 629 N N . ILE A 1 83 ? 13.896 2.703 7.306 1.00 94.25 83 ILE A N 1
ATOM 630 C CA . ILE A 1 83 ? 15.329 2.927 7.584 1.00 94.25 83 ILE A CA 1
ATOM 631 C C . ILE A 1 83 ? 16.228 2.230 6.556 1.00 94.25 83 ILE A C 1
ATOM 633 O O . ILE A 1 83 ? 17.162 2.832 6.040 1.00 94.25 83 ILE A O 1
ATOM 637 N N . ALA A 1 84 ? 15.974 0.950 6.283 1.00 93.56 84 ALA A N 1
ATOM 638 C CA . ALA A 1 84 ? 16.826 0.110 5.445 1.00 93.56 84 ALA A CA 1
ATOM 639 C C . ALA A 1 84 ? 15.969 -0.745 4.492 1.00 93.56 84 ALA A C 1
ATOM 641 O O . ALA A 1 84 ? 15.910 -1.972 4.646 1.00 93.56 84 ALA A O 1
ATOM 642 N N . PRO A 1 85 ? 15.300 -0.125 3.499 1.00 93.81 85 PRO A N 1
ATOM 643 C CA . PRO A 1 85 ? 14.325 -0.802 2.642 1.00 93.81 85 PRO A CA 1
ATOM 644 C C . PRO A 1 85 ? 14.931 -1.994 1.900 1.00 93.81 85 PRO A C 1
ATOM 646 O O . PRO A 1 85 ? 14.365 -3.082 1.935 1.00 93.81 85 PRO A O 1
ATOM 649 N N . ASN A 1 86 ? 16.118 -1.828 1.305 1.00 93.00 86 ASN A N 1
ATOM 650 C CA . ASN A 1 86 ? 16.787 -2.896 0.558 1.00 93.00 86 ASN A CA 1
ATOM 651 C C . ASN A 1 86 ? 17.114 -4.102 1.446 1.00 93.00 86 ASN A C 1
ATOM 653 O O . ASN A 1 86 ? 16.794 -5.230 1.088 1.00 93.00 86 ASN A O 1
ATOM 657 N N . ASN A 1 87 ? 17.682 -3.886 2.634 1.00 93.56 87 ASN A N 1
ATOM 658 C CA . ASN A 1 87 ? 18.006 -4.980 3.553 1.00 93.56 87 ASN A CA 1
ATOM 659 C C . ASN A 1 87 ? 16.740 -5.721 4.018 1.00 93.56 87 ASN A C 1
ATOM 661 O O . ASN A 1 87 ? 16.676 -6.949 3.984 1.00 93.56 87 ASN A O 1
ATOM 665 N N . MET A 1 88 ? 15.699 -4.972 4.394 1.00 94.38 88 MET A N 1
ATOM 666 C CA . MET A 1 88 ? 14.445 -5.558 4.865 1.00 94.38 88 MET A CA 1
ATOM 667 C C . MET A 1 88 ? 13.727 -6.353 3.777 1.00 94.38 88 MET A C 1
ATOM 669 O O . MET A 1 88 ? 13.282 -7.473 4.038 1.00 94.38 88 MET A O 1
ATOM 673 N N . VAL A 1 89 ? 13.656 -5.815 2.557 1.00 94.44 89 VAL A N 1
ATOM 674 C CA . VAL A 1 89 ? 13.031 -6.512 1.433 1.00 94.44 89 VAL A CA 1
ATOM 675 C C . VAL A 1 89 ? 13.867 -7.711 0.983 1.00 94.44 89 VAL A C 1
ATOM 677 O O . VAL A 1 89 ? 13.316 -8.780 0.741 1.00 94.44 89 VAL A O 1
ATOM 680 N N . ASN A 1 90 ? 15.196 -7.607 0.963 1.00 93.88 90 ASN A N 1
ATOM 681 C CA . ASN A 1 90 ? 16.040 -8.753 0.632 1.00 93.88 90 ASN A CA 1
ATOM 682 C C . ASN A 1 90 ? 15.896 -9.902 1.626 1.00 93.88 90 ASN A C 1
ATOM 684 O O . ASN A 1 90 ? 15.889 -11.067 1.235 1.00 93.88 90 ASN A O 1
ATOM 688 N N . ARG A 1 91 ? 15.772 -9.577 2.914 1.00 93.38 91 ARG A N 1
ATOM 689 C CA . ARG A 1 91 ? 15.582 -10.579 3.958 1.00 93.38 91 ARG A CA 1
ATOM 690 C C . ARG A 1 91 ? 14.225 -11.266 3.848 1.00 93.38 91 ARG A C 1
ATOM 692 O O . ARG A 1 91 ? 14.154 -12.469 4.064 1.00 93.38 91 ARG A O 1
ATOM 699 N N . ILE A 1 92 ? 13.159 -10.520 3.549 1.00 93.94 92 ILE A N 1
ATOM 700 C CA . ILE A 1 92 ? 11.816 -11.107 3.466 1.00 93.94 92 ILE A CA 1
ATOM 701 C C . ILE A 1 92 ? 11.610 -11.894 2.171 1.00 93.94 92 ILE A C 1
ATOM 703 O O . ILE A 1 92 ? 11.024 -12.966 2.217 1.00 93.94 92 ILE A O 1
ATOM 707 N N . MET A 1 93 ? 12.149 -11.413 1.049 1.00 92.06 93 MET A N 1
ATOM 708 C CA . MET A 1 93 ? 12.030 -12.055 -0.265 1.00 92.06 93 MET A CA 1
ATOM 709 C C . MET A 1 93 ? 13.073 -13.156 -0.509 1.00 92.06 93 MET A C 1
ATOM 711 O O . MET A 1 93 ? 13.101 -13.732 -1.593 1.00 92.06 93 MET A O 1
ATOM 715 N N . ASP A 1 94 ? 13.933 -13.450 0.475 1.00 91.88 94 ASP A N 1
ATOM 716 C CA . ASP A 1 94 ? 15.036 -14.413 0.357 1.00 91.88 94 ASP A CA 1
ATOM 717 C C . ASP A 1 94 ? 15.961 -14.114 -0.847 1.00 91.88 94 ASP A C 1
ATOM 719 O O . ASP A 1 94 ? 16.338 -14.979 -1.645 1.00 91.88 94 ASP A O 1
ATOM 723 N N . THR A 1 95 ? 16.309 -12.832 -0.995 1.00 92.25 95 THR A N 1
ATOM 724 C CA . THR A 1 95 ? 17.166 -12.304 -2.068 1.00 92.25 95 THR A CA 1
ATOM 725 C C . THR A 1 95 ? 18.447 -11.649 -1.549 1.00 92.25 95 THR A C 1
ATOM 727 O O . THR A 1 95 ? 19.127 -10.958 -2.298 1.00 92.25 95 THR A O 1
ATOM 730 N N . SER A 1 96 ? 18.833 -11.880 -0.289 1.00 89.19 96 SER A N 1
ATOM 731 C CA . SER A 1 96 ? 20.052 -11.297 0.306 1.00 89.19 96 SER A CA 1
ATOM 732 C C . SER A 1 96 ? 21.340 -11.669 -0.424 1.00 89.19 96 SER A C 1
ATOM 734 O O . SER A 1 96 ? 22.279 -10.881 -0.457 1.00 89.19 96 SER A O 1
ATOM 736 N N . ASN A 1 97 ? 21.379 -12.865 -1.009 1.00 88.00 97 ASN A N 1
ATOM 737 C CA . ASN A 1 97 ? 22.546 -13.372 -1.730 1.00 88.00 97 ASN A CA 1
ATOM 738 C C . ASN A 1 97 ? 22.571 -12.915 -3.197 1.00 88.00 97 ASN A C 1
ATOM 740 O O . ASN A 1 97 ? 23.542 -13.181 -3.901 1.00 88.00 97 ASN A O 1
ATOM 744 N N . LEU A 1 98 ? 21.507 -12.260 -3.673 1.00 88.25 98 LEU A N 1
ATOM 745 C CA . LEU A 1 98 ? 21.434 -11.755 -5.037 1.00 88.25 98 LEU A CA 1
ATOM 746 C C . LEU A 1 98 ? 22.124 -10.393 -5.097 1.00 88.25 98 LEU A C 1
ATOM 748 O O . LEU A 1 98 ? 21.778 -9.484 -4.342 1.00 88.25 98 LEU A O 1
ATOM 752 N N . GLU A 1 99 ? 23.116 -10.280 -5.983 1.00 85.69 99 GLU A N 1
ATOM 753 C CA . GLU A 1 99 ? 23.833 -9.027 -6.271 1.00 85.69 99 GLU A CA 1
ATOM 754 C C . GLU A 1 99 ? 24.361 -8.332 -5.002 1.00 85.69 99 GLU A C 1
ATOM 756 O O . GLU A 1 99 ? 24.309 -7.116 -4.861 1.00 85.69 99 GLU A O 1
ATOM 761 N N . SER A 1 100 ? 24.845 -9.111 -4.027 1.00 83.88 100 SER A N 1
ATOM 762 C CA . SER A 1 100 ? 25.349 -8.589 -2.744 1.00 83.88 100 SER A CA 1
ATOM 763 C C . SER A 1 100 ? 24.339 -7.706 -1.989 1.00 83.88 100 SER A C 1
ATOM 765 O O . SER A 1 100 ? 24.723 -6.790 -1.262 1.00 83.88 100 SER A O 1
ATOM 767 N N . GLY A 1 101 ? 23.039 -7.964 -2.161 1.00 83.88 101 GLY A N 1
ATOM 768 C CA . GLY A 1 101 ? 21.962 -7.214 -1.519 1.00 83.88 101 GLY A CA 1
ATOM 769 C C . GLY A 1 101 ? 21.507 -5.964 -2.281 1.00 83.88 101 GLY A C 1
ATOM 770 O O . GLY A 1 101 ? 20.724 -5.184 -1.737 1.00 83.88 101 GLY A O 1
ATOM 771 N N . SER A 1 102 ? 21.933 -5.762 -3.529 1.00 86.56 102 SER A N 1
ATOM 772 C CA . SER A 1 102 ? 21.483 -4.638 -4.362 1.00 86.56 102 SER A CA 1
ATOM 773 C C . SER A 1 102 ? 20.356 -4.988 -5.339 1.00 86.56 102 SER A C 1
ATOM 775 O O . SER A 1 102 ? 20.040 -4.172 -6.188 1.00 86.56 102 SER A O 1
ATOM 777 N N . PHE A 1 103 ? 19.696 -6.141 -5.199 1.00 90.12 103 PHE A N 1
ATOM 778 C CA . PHE A 1 103 ? 18.704 -6.613 -6.175 1.00 90.12 103 PHE A CA 1
ATOM 779 C C . PHE A 1 103 ? 17.491 -5.675 -6.382 1.00 90.12 103 PHE A C 1
ATOM 781 O O . PHE A 1 103 ? 17.119 -5.394 -7.515 1.00 90.12 103 PHE A O 1
ATOM 788 N N . TRP A 1 104 ? 16.860 -5.170 -5.311 1.00 90.38 104 TRP A N 1
ATOM 789 C CA . TRP A 1 104 ? 15.614 -4.379 -5.423 1.00 90.38 104 TRP A CA 1
ATOM 790 C C . TRP A 1 104 ? 15.812 -2.869 -5.623 1.00 90.38 104 TRP A C 1
ATOM 792 O O . TRP A 1 104 ? 14.883 -2.187 -6.048 1.00 90.38 104 TRP A O 1
ATOM 802 N N . GLN A 1 105 ? 16.984 -2.342 -5.263 1.00 87.75 105 GLN A N 1
ATOM 803 C CA . GLN A 1 105 ? 17.397 -0.941 -5.446 1.00 87.75 105 GLN A CA 1
ATOM 804 C C . GLN A 1 105 ? 16.374 0.135 -5.041 1.00 87.75 105 GLN A C 1
ATOM 806 O O . GLN A 1 105 ? 16.234 1.132 -5.741 1.00 87.75 105 GLN A O 1
ATOM 811 N N . PHE A 1 106 ? 15.662 -0.008 -3.918 1.00 88.94 106 PHE A N 1
ATOM 812 C CA . PHE A 1 106 ? 14.720 1.015 -3.439 1.00 88.94 106 PHE A CA 1
ATOM 813 C C . PHE A 1 106 ? 15.359 2.404 -3.368 1.00 88.94 106 PHE A C 1
ATOM 815 O O . PHE A 1 106 ? 16.382 2.573 -2.709 1.00 88.94 106 PHE A O 1
ATOM 822 N N . VAL A 1 107 ? 14.702 3.388 -3.992 1.00 86.56 107 VAL A N 1
ATOM 823 C CA . VAL A 1 107 ? 15.117 4.796 -3.948 1.00 86.56 107 VAL A CA 1
ATOM 824 C C . VAL A 1 107 ? 14.963 5.340 -2.527 1.00 86.56 107 VAL A C 1
ATOM 826 O O . VAL A 1 107 ? 13.952 5.080 -1.850 1.00 86.56 107 VAL A O 1
ATOM 829 N N . ASP A 1 108 ? 15.962 6.095 -2.080 1.00 85.69 108 ASP A N 1
ATOM 830 C CA . ASP A 1 108 ? 15.948 6.790 -0.796 1.00 85.69 108 ASP A CA 1
ATOM 831 C C . ASP A 1 108 ? 14.889 7.898 -0.774 1.00 85.69 108 ASP A C 1
ATOM 833 O O . ASP A 1 108 ? 14.611 8.560 -1.774 1.00 85.69 108 ASP A O 1
ATOM 837 N N . LEU A 1 109 ? 14.256 8.089 0.384 1.00 86.81 109 LEU A N 1
ATOM 838 C CA . LEU A 1 109 ? 13.252 9.137 0.550 1.00 86.81 109 LEU A CA 1
ATOM 839 C C . LEU A 1 109 ? 13.923 10.507 0.721 1.00 86.81 109 LEU A C 1
ATOM 841 O O . LEU A 1 109 ? 14.975 10.594 1.359 1.00 86.81 109 LEU A O 1
ATOM 845 N N . PRO A 1 110 ? 13.271 11.597 0.277 1.00 88.88 110 PRO A N 1
ATOM 846 C CA . PRO A 1 110 ? 13.683 12.945 0.640 1.00 88.88 110 PRO A CA 1
ATOM 847 C C . PRO A 1 110 ? 13.818 13.091 2.161 1.00 88.88 110 PRO A C 1
ATOM 849 O O . PRO A 1 110 ? 12.949 12.637 2.914 1.00 88.88 110 PRO A O 1
ATOM 852 N N . LEU A 1 111 ? 14.875 13.777 2.606 1.00 90.12 111 LEU A N 1
ATOM 853 C CA . LEU A 1 111 ? 15.234 13.916 4.024 1.00 90.12 111 LEU A CA 1
ATOM 854 C C . LEU A 1 111 ? 14.057 14.343 4.935 1.00 90.12 111 LEU A C 1
ATOM 856 O O . LEU A 1 111 ? 13.897 13.739 5.999 1.00 90.12 111 LEU A O 1
ATOM 860 N N . PRO A 1 112 ? 13.185 15.301 4.545 1.00 91.56 112 PRO A N 1
ATOM 861 C CA . PRO A 1 112 ? 12.033 15.680 5.367 1.00 91.56 112 PRO A CA 1
ATOM 862 C C . PRO A 1 112 ? 11.022 14.544 5.561 1.00 91.56 112 PRO A C 1
ATOM 864 O O . PRO A 1 112 ? 10.517 14.343 6.663 1.00 91.56 112 PRO A O 1
ATOM 867 N N . ILE A 1 113 ? 10.737 13.778 4.504 1.00 92.25 113 ILE A N 1
ATOM 868 C CA . ILE A 1 113 ? 9.749 12.693 4.540 1.00 92.25 113 ILE A CA 1
ATOM 869 C C . ILE A 1 113 ? 10.301 11.517 5.350 1.00 92.25 113 ILE A C 1
ATOM 871 O O . ILE A 1 113 ? 9.600 10.969 6.199 1.00 92.25 113 ILE A O 1
ATOM 875 N N . TYR A 1 114 ? 11.578 11.185 5.148 1.00 92.75 114 TYR A N 1
ATOM 876 C CA . TYR A 1 114 ? 12.290 10.185 5.942 1.00 92.75 114 TYR A CA 1
ATOM 877 C C . TYR A 1 114 ? 12.243 10.507 7.447 1.00 92.75 114 TYR A C 1
ATOM 879 O O . TYR A 1 114 ? 11.866 9.655 8.255 1.00 92.75 114 TYR A O 1
ATOM 887 N N . GLY A 1 115 ? 12.550 11.755 7.823 1.00 93.38 115 GLY A N 1
ATOM 888 C CA . GLY A 1 115 ? 12.493 12.207 9.216 1.00 93.38 115 GLY A CA 1
ATOM 889 C C . GLY A 1 115 ? 11.088 12.112 9.818 1.00 93.38 115 GLY A C 1
ATOM 890 O O . GLY A 1 115 ? 10.926 11.593 10.925 1.00 93.38 115 GLY A O 1
ATOM 891 N N . LEU A 1 116 ? 10.063 12.541 9.070 1.00 94.25 116 LEU A N 1
ATOM 892 C CA . LEU A 1 116 ? 8.660 12.426 9.485 1.00 94.25 116 LEU A CA 1
ATOM 893 C C . LEU A 1 116 ? 8.250 10.967 9.709 1.00 94.25 116 LEU A C 1
ATOM 895 O O . LEU A 1 116 ? 7.650 10.653 10.737 1.00 94.25 116 LEU A O 1
ATOM 899 N N . ALA A 1 117 ? 8.601 10.071 8.785 1.00 94.12 117 ALA A N 1
ATOM 900 C CA . ALA A 1 117 ? 8.260 8.655 8.865 1.00 94.12 117 ALA A CA 1
ATOM 901 C C . ALA A 1 117 ? 8.816 7.995 10.136 1.00 94.12 117 ALA A C 1
ATOM 903 O O . ALA A 1 117 ? 8.074 7.330 10.863 1.00 94.12 117 ALA A O 1
ATOM 904 N N . ILE A 1 118 ? 10.100 8.218 10.435 1.00 95.75 118 ILE A N 1
ATOM 905 C CA . ILE A 1 118 ? 10.762 7.660 11.622 1.00 95.75 118 ILE A CA 1
ATOM 906 C C . ILE A 1 118 ? 10.162 8.232 12.898 1.00 95.75 118 ILE A C 1
ATOM 908 O O . ILE A 1 118 ? 9.819 7.478 13.812 1.00 95.75 118 ILE A O 1
ATOM 912 N N . PHE A 1 119 ? 10.014 9.555 12.960 1.00 95.94 119 PHE A N 1
ATOM 913 C CA . PHE A 1 119 ? 9.467 10.230 14.130 1.00 95.94 119 PHE A CA 1
ATOM 914 C C . PHE A 1 119 ? 8.047 9.742 14.440 1.00 95.94 119 PHE A C 1
ATOM 916 O O . PHE A 1 119 ? 7.763 9.334 15.568 1.00 95.94 119 PHE A O 1
ATOM 923 N N . GLY A 1 120 ? 7.181 9.697 13.423 1.00 95.50 120 GLY A N 1
ATOM 924 C CA . GLY A 1 120 ? 5.806 9.224 13.556 1.00 95.50 120 GLY A CA 1
ATOM 925 C C . GLY A 1 120 ? 5.725 7.769 14.013 1.00 95.50 120 GLY A C 1
ATOM 926 O O . GLY A 1 120 ? 5.094 7.480 15.028 1.00 95.50 120 GLY A O 1
ATOM 927 N N . LEU A 1 121 ? 6.414 6.850 13.327 1.00 96.06 121 LEU A N 1
ATOM 928 C CA . LEU A 1 121 ? 6.396 5.426 13.687 1.00 96.06 121 LEU A CA 1
ATOM 929 C C . LEU A 1 121 ? 6.974 5.165 15.086 1.00 96.06 121 LEU A C 1
ATOM 931 O O . LEU A 1 121 ? 6.474 4.294 15.797 1.00 96.06 121 LEU A O 1
ATOM 935 N N . THR A 1 122 ? 7.967 5.945 15.521 1.00 96.69 122 THR A N 1
ATOM 936 C CA . THR A 1 122 ? 8.525 5.841 16.879 1.00 96.69 122 THR A CA 1
ATOM 937 C C . THR A 1 122 ? 7.500 6.252 17.937 1.00 96.69 122 THR A C 1
ATOM 939 O O . THR A 1 122 ? 7.317 5.534 18.920 1.00 96.69 122 THR A O 1
ATOM 942 N N . ILE A 1 123 ? 6.782 7.362 17.729 1.00 96.44 123 ILE A N 1
ATOM 943 C CA . ILE A 1 123 ? 5.706 7.799 18.636 1.00 96.44 123 ILE A CA 1
ATOM 944 C C . ILE A 1 123 ? 4.616 6.732 18.739 1.00 96.44 123 ILE A C 1
ATOM 946 O O . ILE A 1 123 ? 4.183 6.397 19.842 1.00 96.44 123 ILE A O 1
ATOM 950 N N . ILE A 1 124 ? 4.199 6.169 17.606 1.00 96.38 124 ILE A N 1
ATOM 951 C CA . ILE A 1 124 ? 3.190 5.107 17.568 1.00 96.38 124 ILE A CA 1
ATOM 952 C C . ILE A 1 124 ? 3.678 3.857 18.312 1.00 96.38 124 ILE A C 1
ATOM 954 O O . ILE A 1 124 ? 2.948 3.313 19.142 1.00 96.38 124 ILE A O 1
ATOM 958 N N . GLY A 1 125 ? 4.930 3.443 18.099 1.00 95.94 125 GLY A N 1
ATOM 959 C CA . GLY A 1 125 ? 5.538 2.326 18.823 1.00 95.94 125 GLY A CA 1
ATOM 960 C C . GLY A 1 125 ? 5.577 2.544 20.341 1.00 95.94 125 GLY A C 1
ATOM 961 O O . GLY A 1 125 ? 5.241 1.635 21.107 1.00 95.94 125 GLY A O 1
ATOM 962 N N . LEU A 1 126 ? 5.909 3.757 20.797 1.00 95.62 126 LEU A N 1
ATOM 963 C CA . LEU A 1 126 ? 5.845 4.129 22.216 1.00 95.62 126 LEU A CA 1
ATOM 964 C C . LEU A 1 126 ? 4.405 4.103 22.749 1.00 95.62 126 LEU A C 1
ATOM 966 O O . LEU A 1 126 ? 4.171 3.606 23.852 1.00 95.62 126 LEU A O 1
ATOM 970 N N . GLY A 1 127 ? 3.435 4.572 21.962 1.00 93.44 127 GLY A N 1
ATOM 971 C CA . GLY A 1 127 ? 2.012 4.526 22.298 1.00 93.44 127 GLY A CA 1
ATOM 972 C C . GLY A 1 127 ? 1.495 3.100 22.509 1.00 93.44 127 GLY A C 1
ATOM 973 O O . GLY A 1 127 ? 0.856 2.818 23.529 1.00 93.44 127 GLY A O 1
ATOM 974 N N . TYR A 1 128 ? 1.826 2.175 21.602 1.00 94.81 128 TYR A N 1
ATOM 975 C CA . TYR A 1 128 ? 1.490 0.754 21.757 1.00 94.81 128 TYR A CA 1
ATOM 976 C C . TYR A 1 128 ? 2.226 0.106 22.931 1.00 94.81 128 TYR A C 1
ATOM 978 O O . TYR A 1 128 ? 1.613 -0.647 23.687 1.00 94.81 128 TYR A O 1
ATOM 986 N N . SER A 1 129 ? 3.499 0.446 23.148 1.00 93.94 129 SER A N 1
ATOM 987 C CA . SER A 1 129 ? 4.270 -0.039 24.301 1.00 93.94 129 SER A CA 1
ATOM 988 C C . SER A 1 129 ? 3.636 0.398 25.625 1.00 93.94 129 SER A C 1
ATOM 990 O O . SER A 1 129 ? 3.486 -0.412 26.538 1.00 93.94 129 SER A O 1
ATOM 992 N N . PHE A 1 130 ? 3.181 1.651 25.719 1.00 91.50 130 PHE A N 1
ATOM 993 C CA . PHE A 1 130 ? 2.464 2.166 26.887 1.00 91.50 130 PHE A CA 1
ATOM 994 C C . PHE A 1 130 ? 1.157 1.403 27.152 1.00 91.50 130 PHE A C 1
ATOM 996 O O . PHE A 1 130 ? 0.886 1.012 28.289 1.00 91.50 130 PHE A O 1
ATOM 1003 N N . VAL A 1 131 ? 0.361 1.147 26.106 1.00 90.25 131 VAL A N 1
ATOM 1004 C CA . VAL A 1 131 ? -0.865 0.336 26.212 1.00 90.25 131 VAL A CA 1
ATOM 1005 C C . VAL A 1 131 ? -0.548 -1.081 26.687 1.00 90.25 131 VAL A C 1
ATOM 1007 O O . VAL A 1 131 ? -1.212 -1.581 27.593 1.00 90.25 131 VAL A O 1
ATOM 1010 N N . LEU A 1 132 ? 0.483 -1.711 26.125 1.00 91.81 132 LEU A N 1
ATOM 1011 C CA . LEU A 1 132 ? 0.892 -3.066 26.483 1.00 91.81 132 LEU A CA 1
ATOM 1012 C C . LEU A 1 132 ? 1.334 -3.161 27.950 1.00 91.81 132 LEU A C 1
ATOM 1014 O O . LEU A 1 132 ? 0.868 -4.037 28.676 1.00 91.81 132 LEU A O 1
ATOM 1018 N N . ILE A 1 133 ? 2.163 -2.221 28.415 1.00 90.31 133 ILE A N 1
ATOM 1019 C CA . ILE A 1 133 ? 2.589 -2.150 29.821 1.00 90.31 133 ILE A CA 1
ATOM 1020 C C . ILE A 1 133 ? 1.372 -2.008 30.737 1.00 90.31 133 ILE A C 1
ATOM 1022 O O . ILE A 1 133 ? 1.285 -2.709 31.742 1.00 90.31 133 ILE A O 1
ATOM 1026 N N . LYS A 1 134 ? 0.400 -1.160 30.381 1.00 86.06 134 LYS A N 1
ATOM 1027 C CA . LYS A 1 134 ? -0.830 -0.975 31.166 1.00 86.06 134 LYS A CA 1
ATOM 1028 C C . LYS A 1 134 ? -1.715 -2.228 31.197 1.00 86.06 134 LYS A C 1
ATOM 1030 O O . LYS A 1 134 ? -2.349 -2.496 32.215 1.00 86.06 134 LYS A O 1
ATOM 1035 N N . LEU A 1 135 ? -1.767 -3.003 30.111 1.00 86.69 135 LEU A N 1
ATOM 1036 C CA . LEU A 1 135 ? -2.498 -4.276 30.077 1.00 86.69 135 LEU A CA 1
ATOM 1037 C C . LEU A 1 135 ? -1.870 -5.323 31.009 1.00 86.69 135 LEU A C 1
ATOM 1039 O O . LEU A 1 135 ? -2.597 -6.085 31.649 1.00 86.69 135 LEU A O 1
ATOM 1043 N N . ILE A 1 136 ? -0.536 -5.345 31.098 1.00 85.62 136 ILE A N 1
ATOM 1044 C CA . ILE A 1 136 ? 0.226 -6.322 31.889 1.00 85.62 136 ILE A CA 1
ATOM 1045 C C . ILE A 1 136 ? 0.280 -5.912 33.368 1.00 85.62 136 ILE A C 1
ATOM 1047 O O . ILE A 1 136 ? 0.023 -6.720 34.263 1.00 85.62 136 ILE A O 1
ATOM 1051 N N . TRP A 1 137 ? 0.603 -4.652 33.653 1.00 81.31 137 TRP A N 1
ATOM 1052 C CA . TRP A 1 137 ? 0.686 -4.120 35.008 1.00 81.31 137 TRP A CA 1
ATOM 1053 C C . TRP A 1 137 ? -0.652 -3.499 35.392 1.00 81.31 137 TRP A C 1
ATOM 1055 O O . TRP A 1 137 ? -0.990 -2.400 34.966 1.00 81.31 137 TRP A O 1
ATOM 1065 N N . LYS A 1 138 ? -1.399 -4.198 36.257 1.00 64.56 138 LYS A N 1
ATOM 1066 C CA . LYS A 1 138 ? -2.748 -3.874 36.777 1.00 64.56 138 LYS A CA 1
ATOM 1067 C C . LYS A 1 138 ? -2.890 -2.506 37.490 1.00 64.56 138 LYS A C 1
ATOM 1069 O O . LYS A 1 138 ? -3.853 -2.301 38.222 1.00 64.56 138 LYS A O 1
ATOM 1074 N N . ARG A 1 139 ? -1.928 -1.589 37.354 1.00 54.69 139 ARG A N 1
ATOM 1075 C CA . ARG A 1 139 ? -1.784 -0.374 38.157 1.00 54.69 139 ARG A CA 1
ATOM 1076 C C . ARG A 1 139 ? -1.426 0.828 37.286 1.00 54.69 139 ARG A C 1
ATOM 1078 O O . ARG A 1 139 ? -0.275 1.237 37.231 1.00 54.69 139 ARG A O 1
ATOM 1085 N N . ALA A 1 140 ? -2.429 1.426 36.653 1.00 48.72 140 ALA A N 1
ATOM 1086 C CA . ALA A 1 140 ? -2.363 2.821 36.225 1.00 48.72 140 ALA A CA 1
ATOM 1087 C C . ALA A 1 140 ? -3.772 3.339 35.928 1.00 48.72 140 ALA A C 1
ATOM 1089 O O . ALA A 1 140 ? -4.307 3.155 34.834 1.00 48.72 140 ALA A O 1
ATOM 1090 N N . HIS A 1 141 ? -4.359 4.032 36.904 1.00 47.69 141 HIS A N 1
ATOM 1091 C CA . HIS A 1 141 ? -5.556 4.823 36.669 1.00 47.69 141 HIS A CA 1
ATOM 1092 C C . HIS A 1 141 ? -5.171 6.016 35.782 1.00 47.69 141 HIS A C 1
ATOM 1094 O O . HIS A 1 141 ? -4.604 7.002 36.250 1.00 47.69 141 HIS A O 1
ATOM 1100 N N . SER A 1 142 ? -5.412 5.909 34.477 1.00 48.22 142 SER A N 1
ATOM 1101 C CA . SER A 1 142 ? -5.222 7.030 33.553 1.00 48.22 142 SER A CA 1
ATOM 1102 C C . SER A 1 142 ? -6.502 7.855 33.515 1.00 48.22 142 SER A C 1
ATOM 1104 O O . SER A 1 142 ? -7.584 7.317 33.274 1.00 48.22 142 SER A O 1
ATOM 1106 N N . ARG A 1 143 ? -6.382 9.171 33.711 1.00 45.28 143 ARG A N 1
ATOM 1107 C CA . ARG A 1 143 ? -7.469 10.111 33.428 1.00 45.28 143 ARG A CA 1
ATOM 1108 C C . ARG A 1 143 ? -7.615 10.214 31.912 1.00 45.28 143 ARG A C 1
ATOM 1110 O O . ARG A 1 143 ? -6.914 10.992 31.279 1.00 45.28 143 ARG A O 1
ATOM 1117 N N . VAL A 1 144 ? -8.48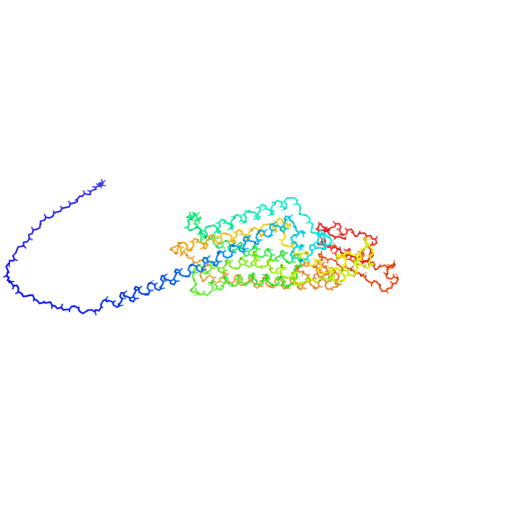1 9.397 31.327 1.00 54.88 144 VAL A N 1
ATOM 1118 C CA . VAL A 1 144 ? -8.922 9.623 29.948 1.00 54.88 144 VAL A CA 1
ATOM 1119 C C . VAL A 1 144 ? -9.988 10.709 29.962 1.00 54.88 144 VAL A C 1
ATOM 1121 O O . VAL A 1 144 ? -10.855 10.727 30.842 1.00 54.88 144 VAL A O 1
ATOM 1124 N N . LEU A 1 145 ? -9.850 11.650 29.028 1.00 48.81 145 LEU A N 1
ATOM 1125 C CA . LEU A 1 145 ? -10.747 12.784 28.851 1.00 48.81 145 LEU A CA 1
ATOM 1126 C C . LEU A 1 145 ? -12.192 12.264 28.722 1.00 48.81 145 LEU A C 1
ATOM 1128 O O . LEU A 1 145 ? -12.406 11.290 27.999 1.00 48.81 145 LEU A O 1
ATOM 1132 N N . PRO A 1 146 ? -13.179 12.840 29.433 1.00 50.81 146 PRO A N 1
ATOM 1133 C CA . PRO A 1 146 ? -14.564 12.406 29.313 1.00 50.81 146 PRO A CA 1
ATOM 1134 C C . PRO A 1 146 ? -15.046 12.652 27.880 1.00 50.81 146 PRO A C 1
ATOM 1136 O O . PRO A 1 146 ? -15.286 13.788 27.478 1.00 50.81 146 PRO A O 1
ATOM 1139 N N . GLU A 1 147 ? -15.147 11.585 27.091 1.00 56.91 147 GLU A N 1
ATOM 1140 C CA . GLU A 1 147 ? -15.616 11.672 25.712 1.00 56.91 147 GLU A CA 1
ATOM 1141 C C . GLU A 1 147 ? -17.135 11.831 25.678 1.00 56.91 147 GLU A C 1
ATOM 1143 O O . GLU A 1 147 ? -17.894 11.056 26.265 1.00 56.91 147 GLU A O 1
ATOM 1148 N N . THR A 1 148 ? -17.585 12.854 24.962 1.00 63.47 148 THR A N 1
ATOM 1149 C CA . THR A 1 148 ? -18.995 13.053 24.645 1.00 63.47 148 THR A CA 1
ATOM 1150 C C . THR A 1 148 ? -19.392 12.151 23.475 1.00 63.47 148 THR A C 1
ATOM 1152 O O . THR A 1 148 ? -18.577 11.795 22.625 1.00 63.47 148 THR A O 1
ATOM 1155 N N . ARG A 1 149 ? -20.681 11.810 23.373 1.00 66.50 149 ARG A N 1
ATOM 1156 C CA . ARG A 1 149 ? -21.222 11.006 22.260 1.00 66.50 149 ARG A CA 1
ATOM 1157 C C . ARG A 1 149 ? -20.879 11.586 20.876 1.00 66.50 149 ARG A C 1
ATOM 1159 O O . ARG A 1 149 ? -20.665 10.831 19.933 1.00 66.50 149 ARG A O 1
ATOM 1166 N N . ALA A 1 150 ? -20.795 12.914 20.771 1.00 69.25 150 ALA A N 1
ATOM 1167 C CA . ALA A 1 150 ? -20.435 13.622 19.544 1.00 69.25 150 ALA A CA 1
ATOM 1168 C C . ALA A 1 150 ? -18.979 13.368 19.113 1.00 69.25 150 ALA A C 1
ATOM 1170 O O . ALA A 1 150 ? -18.724 13.188 17.925 1.00 69.25 150 ALA A O 1
ATOM 1171 N N . LEU A 1 151 ? -18.039 13.289 20.063 1.00 70.56 151 LEU A N 1
ATOM 1172 C CA . LEU A 1 151 ? -16.637 12.975 19.769 1.00 70.56 151 LEU A CA 1
ATOM 1173 C C . LEU A 1 151 ? -16.483 11.549 19.225 1.00 70.56 151 LEU A C 1
ATOM 1175 O O . LEU A 1 151 ? -15.745 11.339 18.269 1.00 70.56 151 LEU A O 1
ATOM 1179 N N . ASN A 1 152 ? -17.240 10.585 19.757 1.00 73.38 152 ASN A N 1
ATOM 1180 C CA . ASN A 1 152 ? -17.184 9.196 19.289 1.00 73.38 152 ASN A CA 1
ATOM 1181 C C . ASN A 1 152 ? -17.699 9.040 17.853 1.00 73.38 152 ASN A C 1
ATOM 1183 O O . ASN A 1 152 ? -17.102 8.315 17.060 1.00 73.38 152 ASN A O 1
ATOM 1187 N N . LEU A 1 153 ? -18.782 9.745 17.514 1.00 76.81 153 LEU A N 1
ATOM 1188 C CA . LEU A 1 153 ? -19.312 9.765 16.152 1.00 76.81 153 LEU A CA 1
ATOM 1189 C C . LEU A 1 153 ? -18.337 10.450 15.183 1.00 76.81 153 LEU A C 1
ATOM 1191 O O . LEU A 1 153 ? -18.116 9.952 14.084 1.00 76.81 153 LEU A O 1
ATOM 1195 N N . CYS A 1 154 ? -17.727 11.562 15.608 1.00 80.50 154 CYS A N 1
ATOM 1196 C CA . CYS A 1 154 ? -16.719 12.278 14.828 1.00 80.50 154 CYS A CA 1
ATOM 1197 C C . CYS A 1 154 ? -15.510 11.388 14.517 1.00 80.50 154 CYS A C 1
ATOM 1199 O O . CYS A 1 154 ? -15.120 11.283 13.359 1.00 80.50 154 CYS A O 1
ATOM 1201 N N . MET A 1 155 ? -14.982 10.673 15.517 1.00 82.25 155 MET A N 1
ATOM 1202 C CA . MET A 1 155 ? -13.886 9.717 15.323 1.00 82.25 155 MET A CA 1
ATOM 1203 C C . MET A 1 155 ? -14.229 8.667 14.262 1.00 82.25 155 MET A C 1
ATOM 1205 O O . MET A 1 155 ? -13.419 8.416 13.381 1.00 82.25 155 MET A O 1
ATOM 1209 N N . LYS A 1 156 ? -15.452 8.120 14.276 1.00 84.44 156 LYS A N 1
ATOM 1210 C CA . LYS A 1 156 ? -15.868 7.117 13.285 1.00 84.44 156 LYS A CA 1
ATOM 1211 C C . LYS A 1 156 ? -15.995 7.689 11.868 1.00 84.44 156 LYS A C 1
ATOM 1213 O O . LYS A 1 156 ? -15.662 7.007 10.904 1.00 84.44 156 LYS A O 1
ATOM 1218 N N . LEU A 1 157 ? -16.465 8.931 11.729 1.00 87.31 157 LEU A N 1
ATOM 1219 C CA . LEU A 1 157 ? -16.487 9.620 10.433 1.00 87.31 157 LEU A CA 1
ATOM 1220 C C . LEU A 1 157 ? -15.067 9.869 9.918 1.00 87.31 157 LEU A C 1
ATOM 1222 O O . LEU A 1 157 ? -14.798 9.635 8.746 1.00 87.31 157 LEU A O 1
ATOM 1226 N N . VAL A 1 158 ? -14.162 10.307 10.795 1.00 89.56 158 VAL A N 1
ATOM 1227 C CA . VAL A 1 158 ? -12.748 10.500 10.456 1.00 89.56 158 VAL A CA 1
ATOM 1228 C C . VAL A 1 158 ? -12.105 9.179 10.035 1.00 89.56 158 VAL A C 1
ATOM 1230 O O . VAL A 1 158 ? -11.410 9.168 9.025 1.00 89.56 158 VAL A O 1
ATOM 1233 N N . ASP A 1 159 ? -12.387 8.073 10.727 1.00 90.81 159 ASP A N 1
ATOM 1234 C CA . ASP A 1 159 ? -11.895 6.744 10.348 1.00 90.81 159 ASP A CA 1
ATOM 1235 C C . ASP A 1 159 ? -12.334 6.378 8.925 1.00 90.81 159 ASP A C 1
ATOM 1237 O O . ASP A 1 159 ? -11.486 6.141 8.070 1.00 90.81 159 ASP A O 1
ATOM 1241 N N . LEU A 1 160 ? -13.637 6.444 8.624 1.00 92.81 160 LEU A N 1
ATOM 1242 C CA . LEU A 1 160 ? -14.158 6.141 7.283 1.00 92.81 160 LEU A CA 1
ATOM 1243 C C . LEU A 1 160 ? -13.573 7.059 6.198 1.00 92.81 160 LEU A C 1
ATOM 1245 O O . LEU A 1 160 ? -13.336 6.618 5.074 1.00 92.81 160 LEU A O 1
ATOM 1249 N N . MET A 1 161 ? -13.310 8.328 6.523 1.00 93.62 161 MET A N 1
ATOM 1250 C CA . MET A 1 161 ? -12.641 9.252 5.606 1.00 93.62 161 MET A CA 1
ATOM 1251 C C . MET A 1 161 ? -11.183 8.856 5.358 1.00 93.62 161 MET A C 1
ATOM 1253 O O . MET A 1 161 ? -10.741 8.873 4.211 1.00 93.62 161 MET A O 1
ATOM 1257 N N . ILE A 1 162 ? -10.434 8.479 6.398 1.00 94.81 162 ILE A N 1
ATOM 1258 C CA . ILE A 1 162 ? -9.053 8.000 6.252 1.00 94.81 162 ILE A CA 1
ATOM 1259 C C . ILE A 1 162 ? -9.035 6.705 5.427 1.00 94.81 162 ILE A C 1
ATOM 1261 O O . ILE A 1 162 ? -8.215 6.580 4.519 1.00 94.81 162 ILE A O 1
ATOM 1265 N N . GLU A 1 163 ? -9.954 5.777 5.694 1.00 95.19 163 GLU A N 1
ATOM 1266 C CA . GLU A 1 163 ? -10.115 4.526 4.945 1.00 95.19 163 GLU A CA 1
ATOM 1267 C C . GLU A 1 163 ? -10.400 4.783 3.459 1.00 95.19 163 GLU A C 1
ATOM 1269 O O . GLU A 1 163 ? -9.775 4.165 2.595 1.00 95.19 163 GLU A O 1
ATOM 1274 N N . LEU A 1 164 ? -11.278 5.743 3.144 1.00 95.44 164 LEU A N 1
ATOM 1275 C CA . LEU A 1 164 ? -11.543 6.159 1.767 1.00 95.44 164 LEU A CA 1
ATOM 1276 C C . LEU A 1 164 ? -10.291 6.744 1.103 1.00 95.44 164 LEU A C 1
ATOM 1278 O O . LEU A 1 164 ? -9.968 6.370 -0.021 1.00 95.44 164 LEU A O 1
ATOM 1282 N N . VAL A 1 165 ? -9.562 7.635 1.782 1.00 95.62 165 VAL A N 1
ATOM 1283 C CA . VAL A 1 165 ? -8.331 8.227 1.230 1.00 95.62 165 VAL A CA 1
ATOM 1284 C C . VAL A 1 165 ? -7.272 7.152 0.979 1.00 95.62 165 VAL A C 1
ATOM 1286 O O . VAL A 1 165 ? -6.628 7.175 -0.067 1.00 95.62 165 VAL A O 1
ATOM 1289 N N . MET A 1 166 ? -7.116 6.180 1.881 1.00 95.25 166 MET A N 1
ATOM 1290 C CA . MET A 1 166 ? -6.209 5.048 1.668 1.00 95.25 166 MET A CA 1
ATOM 1291 C C . MET A 1 166 ? -6.627 4.189 0.472 1.00 95.25 166 MET A C 1
ATOM 1293 O O . MET A 1 166 ? -5.770 3.783 -0.310 1.00 95.25 166 MET A O 1
ATOM 1297 N N . LEU A 1 167 ? -7.928 3.947 0.281 1.00 96.75 167 LEU A N 1
ATOM 1298 C CA . LEU A 1 167 ? -8.426 3.241 -0.901 1.00 96.75 167 LEU A CA 1
ATOM 1299 C C . LEU A 1 167 ? -8.096 4.004 -2.192 1.00 96.75 167 LEU A C 1
ATOM 1301 O O . LEU A 1 167 ? -7.639 3.398 -3.158 1.00 96.75 167 LEU A O 1
ATOM 1305 N N . LEU A 1 168 ? -8.275 5.327 -2.204 1.00 95.00 168 LEU A N 1
ATOM 1306 C CA . LEU A 1 168 ? -7.910 6.161 -3.352 1.00 95.00 168 LEU A CA 1
ATOM 1307 C C . LEU A 1 168 ? -6.402 6.104 -3.636 1.00 95.00 168 LEU A C 1
ATOM 1309 O O . LEU A 1 168 ? -6.009 5.955 -4.787 1.00 95.00 168 LEU A O 1
ATOM 1313 N N . GLN A 1 169 ? -5.555 6.133 -2.604 1.00 94.69 169 GLN A N 1
ATOM 1314 C CA . GLN A 1 169 ? -4.104 5.958 -2.760 1.00 94.69 169 GLN A CA 1
ATOM 1315 C C . GLN A 1 169 ? -3.752 4.590 -3.358 1.00 94.69 169 GLN A C 1
ATOM 1317 O O . GLN A 1 169 ? -2.933 4.509 -4.265 1.00 94.69 169 GLN A O 1
ATOM 1322 N N . ILE A 1 170 ? -4.408 3.517 -2.907 1.00 95.31 170 ILE A N 1
ATOM 1323 C CA . ILE A 1 170 ? -4.219 2.158 -3.439 1.00 95.31 170 ILE A CA 1
ATOM 1324 C C . ILE A 1 170 ? -4.589 2.079 -4.933 1.00 95.31 170 ILE A C 1
ATOM 1326 O O . ILE A 1 170 ? -3.925 1.378 -5.706 1.00 95.31 170 ILE A O 1
ATOM 1330 N N . LEU A 1 171 ? -5.649 2.782 -5.342 1.00 96.25 171 LEU A N 1
ATOM 1331 C CA . LEU A 1 171 ? -6.071 2.883 -6.739 1.00 96.25 171 LEU A CA 1
ATOM 1332 C C . LEU A 1 171 ? -5.057 3.671 -7.581 1.00 96.25 171 LEU A C 1
ATOM 1334 O O . LEU A 1 171 ? -4.680 3.206 -8.660 1.00 96.25 171 LEU A O 1
ATOM 1338 N N . GLU A 1 172 ? -4.581 4.809 -7.074 1.00 94.19 172 GLU A N 1
ATOM 1339 C CA . GLU A 1 172 ? -3.582 5.660 -7.733 1.00 94.19 172 GLU A CA 1
ATOM 1340 C C . GLU A 1 172 ? -2.212 4.980 -7.850 1.00 94.19 172 GLU A C 1
ATOM 1342 O O . GLU A 1 172 ? -1.560 5.085 -8.883 1.00 94.19 172 GLU A O 1
ATOM 1347 N N . ASP A 1 173 ? -1.800 4.196 -6.853 1.00 92.88 173 ASP A N 1
ATOM 1348 C CA . ASP A 1 173 ? -0.551 3.430 -6.898 1.00 92.88 173 ASP A CA 1
ATOM 1349 C C . ASP A 1 173 ? -0.629 2.231 -7.866 1.00 92.88 173 ASP A C 1
ATOM 1351 O O . ASP A 1 173 ? 0.394 1.624 -8.193 1.00 92.88 173 ASP A O 1
ATOM 1355 N N . GLY A 1 174 ? -1.815 1.867 -8.364 1.00 94.19 174 GLY A N 1
ATOM 1356 C CA . GLY A 1 174 ? -1.979 0.771 -9.321 1.00 94.19 174 GLY A CA 1
ATOM 1357 C C . GLY A 1 174 ? -1.667 -0.615 -8.741 1.00 94.19 174 GLY A C 1
ATOM 1358 O O . GLY A 1 174 ? -1.197 -1.493 -9.463 1.00 94.19 174 GLY A O 1
ATOM 1359 N N . LEU A 1 175 ? -1.911 -0.840 -7.441 1.00 95.94 175 LEU A N 1
ATOM 1360 C CA . LEU A 1 175 ? -1.673 -2.141 -6.783 1.00 95.94 175 LEU A CA 1
ATOM 1361 C C . LEU A 1 175 ? -2.445 -3.278 -7.470 1.00 95.94 175 LEU A C 1
ATOM 1363 O O . LEU A 1 175 ? -3.508 -3.013 -7.996 1.00 95.94 175 LEU A O 1
ATOM 1367 N N . PRO A 1 176 ? -2.033 -4.549 -7.444 1.00 95.81 176 PRO A N 1
ATOM 1368 C CA . PRO A 1 176 ? -2.785 -5.649 -8.068 1.00 95.81 176 PRO A CA 1
ATOM 1369 C C . PRO A 1 176 ? -4.284 -5.696 -7.700 1.00 95.81 176 PRO A C 1
ATOM 1371 O O . PRO A 1 176 ? -4.654 -5.456 -6.552 1.00 95.81 176 PRO A O 1
ATOM 1374 N N . ILE A 1 177 ? -5.154 -6.042 -8.662 1.00 94.75 177 ILE A N 1
ATOM 1375 C CA . ILE A 1 177 ? -6.630 -5.964 -8.523 1.00 94.75 177 ILE A CA 1
ATOM 1376 C C . ILE A 1 177 ? -7.136 -6.756 -7.311 1.00 94.75 177 ILE A C 1
ATOM 1378 O O . ILE A 1 177 ? -8.023 -6.296 -6.598 1.00 94.75 177 ILE A O 1
ATOM 1382 N N . VAL A 1 178 ? -6.535 -7.918 -7.042 1.00 95.62 178 VAL A N 1
ATOM 1383 C CA . VAL A 1 178 ? -6.881 -8.761 -5.888 1.00 95.62 178 VAL A CA 1
ATOM 1384 C C . VAL A 1 178 ? -6.696 -8.003 -4.569 1.00 95.62 178 VAL A C 1
ATOM 1386 O O . VAL A 1 178 ? -7.549 -8.082 -3.691 1.00 95.62 178 VAL A O 1
ATOM 1389 N N . LEU A 1 179 ? -5.616 -7.229 -4.436 1.00 97.25 179 LEU A N 1
ATOM 1390 C CA . LEU A 1 179 ? -5.321 -6.457 -3.227 1.00 97.25 179 LEU A CA 1
ATOM 1391 C C . LEU A 1 179 ? -6.287 -5.280 -3.070 1.00 97.25 179 LEU A C 1
ATOM 1393 O O . LEU A 1 179 ? -6.786 -5.047 -1.970 1.00 97.25 179 LEU A O 1
ATOM 1397 N N . VAL A 1 180 ? -6.620 -4.600 -4.172 1.00 97.62 180 VAL A N 1
ATOM 1398 C CA . VAL A 1 180 ? -7.654 -3.554 -4.172 1.00 97.62 180 VAL A CA 1
ATOM 1399 C C . VAL A 1 180 ? -8.989 -4.122 -3.704 1.00 97.62 180 VAL A C 1
ATOM 1401 O O . VAL A 1 180 ? -9.579 -3.588 -2.771 1.00 97.62 180 VAL A O 1
ATOM 1404 N N . ALA A 1 181 ? -9.423 -5.243 -4.285 1.00 97.31 181 ALA A N 1
ATOM 1405 C CA . ALA A 1 181 ? -10.680 -5.890 -3.929 1.00 97.31 181 ALA A CA 1
ATOM 1406 C C . ALA A 1 181 ? -10.728 -6.272 -2.441 1.00 97.31 181 ALA A C 1
ATOM 1408 O O . ALA A 1 181 ? -11.727 -6.008 -1.776 1.00 97.31 181 ALA A O 1
ATOM 1409 N N . VAL A 1 182 ? -9.639 -6.828 -1.893 1.00 97.81 182 VAL A N 1
ATOM 1410 C CA . VAL A 1 182 ? -9.539 -7.144 -0.458 1.00 97.81 182 VAL A CA 1
ATOM 1411 C C . VAL A 1 182 ? -9.729 -5.890 0.398 1.00 97.81 182 VAL A C 1
ATOM 1413 O O . VAL A 1 182 ? -10.528 -5.916 1.333 1.00 97.81 182 VAL A O 1
ATOM 1416 N N . PHE A 1 183 ? -9.049 -4.785 0.079 1.00 97.81 183 PHE A N 1
ATOM 1417 C CA . PHE A 1 183 ? -9.191 -3.541 0.840 1.00 97.81 183 PHE A CA 1
ATOM 1418 C C . PHE A 1 183 ? -10.611 -2.969 0.750 1.00 97.81 183 PHE A C 1
ATOM 1420 O O . PHE A 1 183 ? -11.205 -2.620 1.768 1.00 97.81 183 PHE A O 1
ATOM 1427 N N . THR A 1 184 ? -11.190 -2.935 -0.453 1.00 97.81 184 THR A N 1
ATOM 1428 C CA . THR A 1 184 ? -12.568 -2.484 -0.691 1.00 97.81 184 THR A CA 1
ATOM 1429 C C . THR A 1 184 ? -13.573 -3.295 0.121 1.00 97.81 184 THR A C 1
ATOM 1431 O O . THR A 1 184 ? -14.467 -2.715 0.735 1.00 97.81 184 THR A O 1
ATOM 1434 N N . VAL A 1 185 ? -13.410 -4.621 0.181 1.00 98.00 185 VAL A N 1
ATOM 1435 C CA . VAL A 1 185 ? -14.268 -5.498 0.990 1.00 98.00 185 VAL A CA 1
ATOM 1436 C C . VAL A 1 185 ? -14.139 -5.178 2.477 1.00 98.00 185 VAL A C 1
ATOM 1438 O O . VAL A 1 185 ? -15.161 -5.117 3.156 1.00 98.00 185 VAL A O 1
ATOM 1441 N N . ILE A 1 186 ? -12.928 -4.932 2.990 1.00 97.56 186 ILE A N 1
ATOM 1442 C CA . ILE A 1 186 ? -12.721 -4.570 4.402 1.00 97.56 186 ILE A CA 1
ATOM 1443 C C . ILE A 1 186 ? -13.446 -3.255 4.739 1.00 97.56 186 ILE A C 1
ATOM 1445 O O . ILE A 1 186 ? -14.204 -3.214 5.709 1.00 97.56 186 ILE A O 1
ATOM 1449 N N . VAL A 1 187 ? -13.277 -2.211 3.919 1.00 97.12 187 VAL A N 1
ATOM 1450 C CA . VAL A 1 187 ? -13.913 -0.893 4.126 1.00 97.12 187 VAL A CA 1
ATOM 1451 C C . VAL A 1 187 ? -15.439 -0.981 4.008 1.00 97.12 187 VAL A C 1
ATOM 1453 O O . VAL A 1 187 ? -16.171 -0.479 4.864 1.00 97.12 187 VAL A O 1
ATOM 1456 N N . ALA A 1 188 ? -15.946 -1.669 2.981 1.00 97.56 188 ALA A N 1
ATOM 1457 C CA . ALA A 1 188 ? -17.382 -1.866 2.803 1.00 97.56 188 ALA A CA 1
ATOM 1458 C C . ALA A 1 188 ? -17.987 -2.673 3.964 1.00 97.56 188 ALA A C 1
ATOM 1460 O O . ALA A 1 188 ? -19.043 -2.307 4.481 1.00 97.56 188 ALA A O 1
ATOM 1461 N N . ALA A 1 189 ? -17.308 -3.728 4.426 1.00 96.88 189 ALA A N 1
ATOM 1462 C CA . ALA A 1 189 ? -17.747 -4.528 5.565 1.00 96.88 189 ALA A CA 1
ATOM 1463 C C . ALA A 1 189 ? -17.773 -3.717 6.870 1.00 96.88 189 ALA A C 1
ATOM 1465 O O . ALA A 1 189 ? -18.733 -3.847 7.630 1.00 96.88 189 ALA A O 1
ATOM 1466 N N . ASN A 1 190 ? -16.789 -2.840 7.104 1.00 94.75 190 ASN A N 1
ATOM 1467 C CA . ASN A 1 190 ? -16.780 -1.922 8.248 1.00 94.75 190 ASN A CA 1
ATOM 1468 C C . ASN A 1 190 ? -18.011 -0.996 8.224 1.00 94.75 190 ASN A C 1
ATOM 1470 O O . ASN A 1 190 ? -18.762 -0.919 9.200 1.00 94.75 190 ASN A O 1
ATOM 1474 N N . ALA A 1 191 ? -18.287 -0.351 7.086 1.00 94.81 191 ALA A N 1
ATOM 1475 C CA . ALA A 1 191 ? -19.444 0.534 6.932 1.00 94.81 191 ALA A CA 1
ATOM 1476 C C . ALA A 1 191 ? -20.789 -0.206 7.084 1.00 94.81 191 ALA A C 1
ATOM 1478 O O . ALA A 1 191 ? -21.692 0.273 7.779 1.00 94.81 191 ALA A O 1
ATOM 1479 N N . VAL A 1 192 ? -20.919 -1.397 6.488 1.00 94.62 192 VAL A N 1
ATOM 1480 C CA . VAL A 1 192 ? -22.121 -2.241 6.596 1.00 94.62 192 VAL A CA 1
ATOM 1481 C C . VAL A 1 192 ? -22.333 -2.723 8.027 1.00 94.62 192 VAL A C 1
ATOM 1483 O O . VAL A 1 192 ? -23.464 -2.687 8.511 1.00 94.62 192 VAL A O 1
ATOM 1486 N N . TRP A 1 193 ? -21.272 -3.121 8.736 1.00 92.75 193 TRP A N 1
ATOM 1487 C CA . TRP A 1 193 ? -21.361 -3.507 10.144 1.00 92.75 193 TRP A CA 1
ATOM 1488 C C . TRP A 1 193 ? -21.915 -2.364 11.004 1.00 92.75 193 TRP A C 1
ATOM 1490 O O . TRP A 1 193 ? -22.837 -2.562 11.797 1.00 92.75 193 TRP A O 1
ATOM 1500 N N . CYS A 1 194 ? -21.434 -1.141 10.780 1.00 89.81 194 CYS A N 1
ATOM 1501 C CA . CYS A 1 194 ? -21.935 0.047 11.472 1.00 89.81 194 CYS A CA 1
ATOM 1502 C C . CYS A 1 194 ? -23.422 0.299 11.189 1.00 89.81 194 CYS A C 1
ATOM 1504 O O . CYS A 1 194 ? -24.193 0.587 12.107 1.00 89.81 194 CYS A O 1
ATOM 1506 N N . ALA A 1 195 ? -23.850 0.152 9.932 1.00 91.38 195 ALA A N 1
ATOM 1507 C CA . ALA A 1 195 ? -25.257 0.271 9.561 1.00 91.38 195 ALA A CA 1
ATOM 1508 C C . ALA A 1 195 ? -26.121 -0.828 10.206 1.00 91.38 195 ALA A C 1
ATOM 1510 O O . ALA A 1 195 ? -27.219 -0.545 10.689 1.00 91.38 195 ALA A O 1
ATOM 1511 N N . LEU A 1 196 ? -25.617 -2.064 10.265 1.00 90.25 196 LEU A N 1
ATOM 1512 C CA . LEU A 1 196 ? -26.300 -3.209 10.868 1.00 90.25 196 LEU A CA 1
ATOM 1513 C C . LEU A 1 196 ? -26.590 -2.962 12.353 1.00 90.25 196 LEU A C 1
ATOM 1515 O O . LEU A 1 196 ? -27.725 -3.147 12.789 1.00 90.25 196 LEU A O 1
ATOM 1519 N N . VAL A 1 197 ? -25.594 -2.483 13.106 1.00 87.00 197 VAL A N 1
ATOM 1520 C CA . VAL A 1 197 ? -25.731 -2.144 14.534 1.00 87.00 197 VAL A CA 1
ATOM 1521 C C . VAL A 1 197 ? -26.721 -0.989 14.754 1.00 87.00 197 VAL A C 1
ATOM 1523 O O . VAL A 1 197 ? -27.423 -0.958 15.764 1.00 87.00 197 VAL A O 1
ATOM 1526 N N . MET A 1 198 ? -26.835 -0.047 13.809 1.00 86.81 198 MET A N 1
ATOM 1527 C CA . MET A 1 198 ? -27.828 1.036 13.880 1.00 86.81 198 MET A CA 1
ATOM 1528 C C . MET A 1 198 ? -29.265 0.580 13.563 1.00 86.81 198 MET A C 1
ATOM 1530 O O . MET A 1 198 ? -30.217 1.128 14.134 1.00 86.81 198 MET A O 1
ATOM 1534 N N . LEU A 1 199 ? -29.433 -0.369 12.632 1.00 86.50 199 LEU A N 1
ATOM 1535 C CA . LEU A 1 199 ? -30.736 -0.833 12.133 1.00 86.50 199 LEU A CA 1
ATOM 1536 C C . LEU A 1 199 ? -31.341 -1.942 12.990 1.00 86.50 199 LEU A C 1
ATOM 1538 O O . LEU A 1 199 ? -32.548 -1.929 13.249 1.00 86.50 199 LEU A O 1
ATOM 1542 N N . LEU A 1 200 ? -30.521 -2.906 13.405 1.00 82.81 200 LEU A N 1
ATOM 1543 C CA . LEU A 1 200 ? -30.970 -4.064 14.160 1.00 82.81 200 LEU A CA 1
ATOM 1544 C C . LEU A 1 200 ? -30.840 -3.794 15.663 1.00 82.81 200 LEU A C 1
ATOM 1546 O O . LEU A 1 200 ? -29.779 -3.371 16.120 1.00 82.81 200 LEU A O 1
ATOM 1550 N N . PRO A 1 201 ? -31.873 -4.089 16.474 1.00 69.50 201 PRO A N 1
ATOM 1551 C CA . PRO A 1 201 ? -31.794 -4.022 17.929 1.00 69.50 201 PRO A CA 1
ATOM 1552 C C . PRO A 1 201 ? -31.019 -5.232 18.479 1.00 69.50 201 PRO A C 1
ATOM 1554 O O . PRO A 1 201 ? -31.527 -6.000 19.298 1.00 69.50 201 PRO A O 1
ATOM 1557 N N . LEU A 1 202 ? -29.788 -5.433 18.001 1.00 68.94 202 LEU A N 1
ATOM 1558 C CA . LEU A 1 202 ? -28.885 -6.442 18.531 1.00 68.94 202 LEU A CA 1
ATOM 1559 C C . LEU A 1 202 ? -28.641 -6.112 20.007 1.00 68.94 202 LEU A C 1
ATOM 1561 O O . LEU A 1 202 ? -28.250 -4.995 20.358 1.00 68.94 202 LEU A O 1
ATOM 1565 N N . LYS A 1 203 ? -28.885 -7.083 20.893 1.00 67.38 203 LYS A N 1
ATOM 1566 C CA . LYS A 1 203 ? -28.498 -6.996 22.309 1.00 67.38 203 LYS A CA 1
ATOM 1567 C C . LYS A 1 203 ? -26.981 -7.171 22.418 1.00 67.38 203 LYS A C 1
ATOM 1569 O O . LYS A 1 203 ? -26.501 -8.153 22.971 1.00 67.38 203 LYS A O 1
ATOM 1574 N N . GLN A 1 204 ? -26.229 -6.247 21.833 1.00 70.50 204 GLN A N 1
ATOM 1575 C CA . GLN A 1 204 ? -24.778 -6.235 21.896 1.00 70.50 204 GLN A CA 1
ATOM 1576 C C . GLN A 1 204 ? -24.338 -5.370 23.074 1.00 70.50 204 GLN A C 1
ATOM 1578 O O . GLN A 1 204 ? -24.944 -4.338 23.378 1.00 70.50 204 GLN A O 1
ATOM 1583 N N . THR A 1 205 ? -23.303 -5.813 23.780 1.00 75.56 205 THR A N 1
ATOM 1584 C CA . THR A 1 205 ? -22.686 -4.985 24.814 1.00 75.56 205 THR A CA 1
ATOM 1585 C C . THR A 1 205 ? -21.835 -3.913 24.137 1.00 75.56 205 THR A C 1
ATOM 1587 O O . THR A 1 205 ? -21.201 -4.167 23.112 1.00 75.56 205 THR A O 1
ATOM 1590 N N . VAL A 1 206 ? -21.762 -2.722 24.739 1.00 79.56 206 VAL A N 1
ATOM 1591 C CA . VAL A 1 206 ? -20.904 -1.614 24.265 1.00 79.56 206 VAL A CA 1
ATOM 1592 C C . VAL A 1 206 ? -19.443 -2.062 24.114 1.00 79.56 206 VAL A C 1
ATOM 1594 O O . VAL A 1 206 ? -18.702 -1.558 23.273 1.00 79.56 206 VAL A O 1
ATOM 1597 N N . LEU A 1 207 ? -19.023 -3.046 24.910 1.00 81.06 207 LEU A N 1
ATOM 1598 C CA . LEU A 1 207 ? -17.702 -3.652 24.824 1.00 81.06 207 LEU A CA 1
ATOM 1599 C C . LEU A 1 207 ? -17.491 -4.399 23.501 1.00 81.06 207 LEU A C 1
ATOM 1601 O O . LEU A 1 207 ? -16.451 -4.230 22.873 1.00 81.06 207 LEU A O 1
ATOM 1605 N N . VAL A 1 208 ? -18.462 -5.212 23.077 1.00 84.00 208 VAL A N 1
ATOM 1606 C CA . VAL A 1 208 ? -18.345 -5.999 21.843 1.00 84.00 208 VAL A CA 1
ATOM 1607 C C . VAL A 1 208 ? -18.433 -5.093 20.613 1.00 84.00 208 VAL A C 1
ATOM 1609 O O . VAL A 1 208 ? -17.690 -5.314 19.665 1.00 84.00 208 VAL A O 1
ATOM 1612 N N . GLU A 1 209 ? -19.264 -4.044 20.645 1.00 85.75 209 GLU A N 1
ATOM 1613 C CA . GLU A 1 209 ? -19.297 -3.016 19.588 1.00 85.75 209 GLU A CA 1
ATOM 1614 C C . GLU A 1 209 ? -17.897 -2.412 19.367 1.00 85.75 209 GLU A C 1
ATOM 1616 O O . GLU A 1 209 ? -17.361 -2.476 18.262 1.00 85.75 209 GLU A O 1
ATOM 1621 N N . ASN A 1 210 ? -17.257 -1.925 20.440 1.00 85.31 210 ASN A N 1
ATOM 1622 C CA . ASN A 1 210 ? -15.914 -1.340 20.360 1.00 85.31 210 ASN A CA 1
ATOM 1623 C C . ASN A 1 210 ? -14.828 -2.364 19.987 1.00 85.31 210 ASN A C 1
ATOM 1625 O O . ASN A 1 210 ? -13.844 -1.996 19.351 1.00 85.31 210 ASN A O 1
ATOM 1629 N N . LEU A 1 211 ? -14.974 -3.633 20.385 1.00 89.69 211 LEU A N 1
ATOM 1630 C CA . LEU A 1 211 ? -14.034 -4.687 20.001 1.00 89.69 211 LEU A CA 1
ATOM 1631 C C . LEU A 1 211 ? -14.087 -4.962 18.495 1.00 89.69 211 LEU A C 1
ATOM 1633 O O . LEU A 1 211 ? -13.040 -5.118 17.876 1.00 89.69 211 LEU A O 1
ATOM 1637 N N . ILE A 1 212 ? -15.280 -5.019 17.902 1.00 90.00 212 ILE A N 1
ATOM 1638 C CA . ILE A 1 212 ? -15.422 -5.273 16.463 1.00 90.00 212 ILE A CA 1
ATOM 1639 C C . ILE A 1 212 ? -14.901 -4.085 15.653 1.00 90.00 212 ILE A C 1
ATOM 1641 O O . ILE A 1 212 ? -14.163 -4.292 14.693 1.00 90.00 212 ILE A O 1
ATOM 1645 N N . ASP A 1 213 ? -15.196 -2.855 16.084 1.00 89.38 213 ASP A N 1
ATOM 1646 C CA . ASP A 1 213 ? -14.608 -1.652 15.484 1.00 89.38 213 ASP A CA 1
ATOM 1647 C C . ASP A 1 213 ? -13.070 -1.705 15.514 1.00 89.38 213 ASP A C 1
ATOM 1649 O O . ASP A 1 213 ? -12.423 -1.449 14.501 1.00 89.38 213 ASP A O 1
ATOM 1653 N N . LEU A 1 214 ? -12.485 -2.126 16.642 1.00 92.56 214 LEU A N 1
ATOM 1654 C CA . LEU A 1 214 ? -11.037 -2.293 16.784 1.00 92.56 214 LEU A CA 1
ATOM 1655 C C . LEU A 1 214 ? -10.465 -3.380 15.856 1.00 92.56 214 LEU A C 1
ATOM 1657 O O . LEU A 1 214 ? -9.340 -3.250 15.379 1.00 92.56 214 LEU A O 1
ATOM 1661 N N . ILE A 1 215 ? -11.210 -4.461 15.605 1.00 94.00 215 ILE A N 1
ATOM 1662 C CA . ILE A 1 215 ? -10.785 -5.531 14.690 1.00 94.00 215 ILE A CA 1
ATOM 1663 C C . ILE A 1 215 ? -10.713 -5.015 13.249 1.00 94.00 215 ILE A C 1
ATOM 1665 O O . ILE A 1 215 ? -9.742 -5.322 12.561 1.00 94.00 215 ILE A O 1
ATOM 1669 N N . PHE A 1 216 ? -11.689 -4.223 12.792 1.00 95.25 216 PHE A N 1
ATOM 1670 C CA . PHE A 1 216 ? -11.634 -3.620 11.456 1.00 95.25 216 PHE A CA 1
ATOM 1671 C C . PHE A 1 216 ? -10.443 -2.670 11.317 1.00 95.25 216 PHE A C 1
ATOM 1673 O O . PHE A 1 216 ? -9.674 -2.804 10.366 1.00 95.25 216 PHE A O 1
ATOM 1680 N N . ASP A 1 217 ? -10.212 -1.796 12.298 1.00 93.62 217 ASP A N 1
ATOM 1681 C CA . ASP A 1 217 ? -9.042 -0.914 12.274 1.00 93.62 217 ASP A CA 1
ATOM 1682 C C . ASP A 1 217 ? -7.728 -1.713 12.262 1.00 93.62 217 ASP A C 1
ATOM 1684 O O . ASP A 1 217 ? -6.789 -1.358 11.552 1.00 93.62 217 ASP A O 1
ATOM 1688 N N . LEU A 1 218 ? -7.653 -2.821 13.013 1.00 95.56 218 LEU A N 1
ATOM 1689 C CA . LEU A 1 218 ? -6.489 -3.711 13.022 1.00 95.56 218 LEU A CA 1
ATOM 1690 C C . LEU A 1 218 ? -6.278 -4.380 11.657 1.00 95.56 218 LEU A C 1
ATOM 1692 O O . LEU A 1 218 ? -5.141 -4.482 11.186 1.00 95.56 218 LEU A O 1
ATOM 1696 N N . LEU A 1 219 ? -7.359 -4.834 11.013 1.00 96.75 219 LEU A N 1
ATOM 1697 C CA . LEU A 1 219 ? -7.304 -5.391 9.663 1.00 96.75 219 LEU A CA 1
ATOM 1698 C C . LEU A 1 219 ? -6.757 -4.367 8.672 1.00 96.75 219 LEU A C 1
ATOM 1700 O O . LEU A 1 219 ? -5.982 -4.742 7.805 1.00 96.75 219 LEU A O 1
ATOM 1704 N N . ILE A 1 220 ? -7.086 -3.087 8.813 1.00 95.25 220 ILE A N 1
ATOM 1705 C CA . ILE A 1 220 ? -6.600 -2.042 7.908 1.00 95.25 220 ILE A CA 1
ATOM 1706 C C . ILE A 1 220 ? -5.153 -1.644 8.239 1.00 95.25 220 ILE A C 1
ATOM 1708 O O . ILE A 1 220 ? -4.311 -1.559 7.344 1.0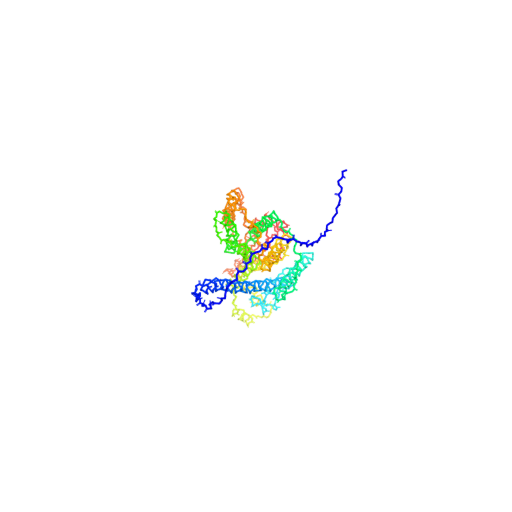0 95.25 220 ILE A O 1
ATOM 1712 N N . ALA A 1 221 ? -4.836 -1.442 9.520 1.00 94.62 221 ALA A N 1
ATOM 1713 C CA . ALA A 1 221 ? -3.529 -0.970 9.978 1.00 94.62 221 ALA A CA 1
ATOM 1714 C C . ALA A 1 221 ? -2.414 -2.022 9.844 1.00 94.62 221 ALA A C 1
ATOM 1716 O O . ALA A 1 221 ? -1.257 -1.676 9.587 1.00 94.62 221 ALA A O 1
ATOM 1717 N N . VAL A 1 222 ? -2.750 -3.300 10.044 1.00 96.00 222 VAL A N 1
ATOM 1718 C CA . VAL A 1 222 ? -1.783 -4.408 10.110 1.00 96.00 222 VAL A CA 1
ATOM 1719 C C . VAL A 1 222 ? -2.152 -5.541 9.159 1.00 96.00 222 VAL A C 1
ATOM 1721 O O . VAL A 1 222 ? -1.292 -6.016 8.421 1.00 96.00 222 VAL A O 1
ATOM 1724 N N . GLY A 1 223 ? -3.419 -5.965 9.143 1.00 96.38 223 GLY A N 1
ATOM 1725 C CA . GLY A 1 223 ? -3.860 -7.120 8.353 1.00 96.38 223 GLY A CA 1
ATOM 1726 C C . GLY A 1 223 ? -3.619 -6.956 6.850 1.00 96.38 223 GLY A C 1
ATOM 1727 O O . GLY A 1 223 ? -2.985 -7.801 6.226 1.00 96.38 223 GLY A O 1
ATOM 1728 N N . TYR A 1 224 ? -4.062 -5.847 6.267 1.00 96.94 224 TYR A N 1
ATOM 1729 C CA . TYR A 1 224 ? -3.921 -5.555 4.847 1.00 96.94 224 TYR A CA 1
ATOM 1730 C C . TYR A 1 224 ? -2.449 -5.390 4.429 1.00 96.94 224 TYR A C 1
ATOM 1732 O O . TYR A 1 224 ? -2.029 -6.047 3.475 1.00 96.94 224 TYR A O 1
ATOM 1740 N N . PRO A 1 225 ? -1.616 -4.622 5.157 1.00 95.88 225 PRO A N 1
ATOM 1741 C CA . PRO A 1 225 ? -0.177 -4.595 4.914 1.00 95.88 225 PRO A CA 1
ATOM 1742 C C . PRO A 1 225 ? 0.524 -5.962 5.017 1.00 95.88 225 PRO A C 1
ATOM 1744 O O . PRO A 1 225 ? 1.430 -6.239 4.234 1.00 95.88 225 PRO A O 1
ATOM 1747 N N .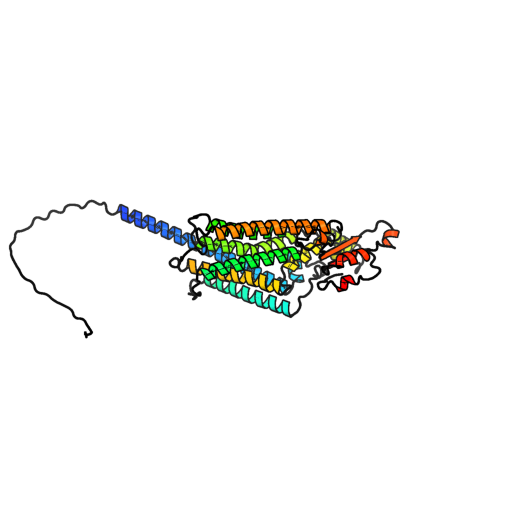 MET A 1 226 ? 0.088 -6.849 5.916 1.00 96.50 226 MET A N 1
ATOM 1748 C CA . MET A 1 226 ? 0.581 -8.233 5.963 1.00 96.50 226 MET A CA 1
ATOM 1749 C C . MET A 1 226 ? 0.152 -9.037 4.728 1.00 96.50 226 MET A C 1
ATOM 1751 O O . MET A 1 226 ? 0.972 -9.739 4.140 1.00 96.50 226 MET A O 1
ATOM 1755 N N . ILE A 1 227 ? -1.102 -8.896 4.282 1.00 97.25 227 ILE A N 1
ATOM 1756 C CA . ILE A 1 227 ? -1.607 -9.537 3.056 1.00 97.25 227 ILE A CA 1
ATOM 1757 C C . ILE A 1 227 ? -0.806 -9.076 1.828 1.00 97.25 227 ILE A C 1
ATOM 1759 O O . ILE A 1 227 ? -0.480 -9.902 0.978 1.00 97.25 227 ILE A O 1
ATOM 1763 N N . LEU A 1 228 ? -0.430 -7.794 1.752 1.00 96.62 228 LEU A N 1
ATOM 1764 C CA . LEU A 1 228 ? 0.445 -7.256 0.700 1.00 96.62 228 LEU A CA 1
ATOM 1765 C C . LEU A 1 228 ? 1.794 -7.980 0.644 1.00 96.62 228 LEU A C 1
ATOM 1767 O O . LEU A 1 228 ? 2.252 -8.369 -0.432 1.00 96.62 228 LEU A O 1
ATOM 1771 N N . VAL A 1 229 ? 2.417 -8.196 1.802 1.00 97.00 229 VAL A N 1
ATOM 1772 C CA . VAL A 1 229 ? 3.675 -8.944 1.907 1.00 97.00 229 VAL A CA 1
ATOM 1773 C C . VAL A 1 229 ? 3.477 -10.407 1.505 1.00 97.00 229 VAL A C 1
ATOM 1775 O O . VAL A 1 229 ? 4.255 -10.925 0.706 1.00 97.00 229 VAL A O 1
ATOM 1778 N N . CYS A 1 230 ? 2.417 -11.065 1.983 1.00 96.75 230 CYS A N 1
ATOM 1779 C CA . CYS A 1 230 ? 2.096 -12.442 1.598 1.00 96.75 230 CYS A CA 1
ATOM 1780 C C . CYS A 1 230 ? 1.878 -12.586 0.087 1.00 96.75 230 CYS A C 1
ATOM 1782 O O . CYS A 1 230 ? 2.379 -13.535 -0.515 1.00 96.75 230 CYS A O 1
ATOM 1784 N N . TYR A 1 231 ? 1.185 -11.629 -0.537 1.00 96.94 231 TYR A N 1
ATOM 1785 C CA . TYR A 1 231 ? 1.027 -11.580 -1.986 1.00 96.94 231 TYR A CA 1
ATOM 1786 C C . TYR A 1 231 ? 2.392 -11.536 -2.681 1.00 96.94 231 TYR A C 1
ATOM 1788 O O . TYR A 1 231 ? 2.650 -12.371 -3.545 1.00 96.94 231 TYR A O 1
ATOM 1796 N N . CYS A 1 232 ? 3.291 -10.640 -2.258 1.00 96.19 232 CYS A N 1
ATOM 1797 C CA . CYS A 1 232 ? 4.630 -10.524 -2.842 1.00 96.19 232 CYS A CA 1
ATOM 1798 C C . CYS A 1 232 ? 5.420 -11.836 -2.734 1.00 96.19 232 CYS A C 1
ATOM 1800 O O . CYS A 1 232 ? 5.980 -12.291 -3.729 1.00 96.19 232 CYS A O 1
ATOM 1802 N N . LEU A 1 233 ? 5.399 -12.478 -1.561 1.00 95.81 233 LEU A N 1
ATOM 1803 C CA . LEU A 1 233 ? 6.061 -13.768 -1.332 1.00 95.81 233 LEU A CA 1
ATOM 1804 C C . LEU A 1 233 ? 5.509 -14.880 -2.229 1.00 95.81 233 LEU A C 1
ATOM 1806 O O . LEU A 1 233 ? 6.267 -15.711 -2.716 1.00 95.81 233 LEU A O 1
ATOM 1810 N N . SER A 1 234 ? 4.194 -14.894 -2.459 1.00 94.25 234 SER A N 1
ATOM 1811 C CA . SER A 1 234 ? 3.553 -15.890 -3.324 1.00 94.25 234 SER A CA 1
ATOM 1812 C C . SER A 1 234 ? 3.756 -15.626 -4.821 1.00 94.25 234 SER A C 1
ATOM 1814 O O . SER A 1 234 ? 3.753 -16.562 -5.620 1.00 94.25 234 SER A O 1
ATOM 1816 N N . ALA A 1 235 ? 3.917 -14.356 -5.203 1.00 93.38 235 ALA A N 1
ATOM 1817 C CA . ALA A 1 235 ? 4.035 -13.934 -6.592 1.00 93.38 235 ALA A CA 1
ATOM 1818 C C . ALA A 1 235 ? 5.466 -14.067 -7.125 1.00 93.38 235 ALA A C 1
ATOM 1820 O O . ALA A 1 235 ? 5.642 -14.326 -8.313 1.00 93.38 235 ALA A O 1
ATOM 1821 N N . PHE A 1 236 ? 6.478 -13.899 -6.270 1.00 93.56 236 PHE A N 1
ATOM 1822 C CA . PHE A 1 236 ? 7.875 -13.897 -6.692 1.00 93.56 236 PHE A CA 1
ATOM 1823 C C . PHE A 1 236 ? 8.367 -15.292 -7.070 1.00 93.56 236 PHE A C 1
ATOM 1825 O O . PHE A 1 236 ? 8.497 -16.176 -6.221 1.00 93.56 236 PHE A O 1
ATOM 1832 N N . LYS A 1 237 ? 8.696 -15.481 -8.350 1.00 92.06 237 LYS A N 1
ATOM 1833 C CA . LYS A 1 237 ? 9.331 -16.702 -8.850 1.00 92.06 237 LYS A CA 1
ATOM 1834 C C . LYS A 1 237 ? 10.696 -16.362 -9.428 1.00 92.06 237 LYS A C 1
ATOM 1836 O O . LYS A 1 237 ? 10.791 -15.653 -10.424 1.00 92.06 237 LYS A O 1
ATOM 1841 N N . PHE A 1 238 ? 11.749 -16.903 -8.822 1.00 91.81 238 PHE A N 1
ATOM 1842 C CA . PHE A 1 238 ? 13.118 -16.686 -9.275 1.00 91.81 238 PHE A CA 1
ATOM 1843 C C . PHE A 1 238 ? 13.859 -18.008 -9.475 1.00 91.81 238 PHE A C 1
ATOM 1845 O O . PHE A 1 238 ? 13.959 -18.827 -8.557 1.00 91.81 238 PHE A O 1
ATOM 1852 N N . ASP A 1 239 ? 14.391 -18.210 -10.681 1.00 91.50 239 ASP A N 1
ATOM 1853 C CA . ASP A 1 239 ? 15.142 -19.411 -11.036 1.00 91.50 239 ASP A CA 1
ATOM 1854 C C . ASP A 1 239 ? 16.601 -19.300 -10.573 1.00 91.50 239 ASP A C 1
ATOM 1856 O O . ASP A 1 239 ? 17.500 -18.846 -11.288 1.00 91.50 239 ASP A O 1
ATOM 1860 N N . ARG A 1 240 ? 16.834 -19.746 -9.336 1.00 90.81 240 ARG A N 1
ATOM 1861 C CA . ARG A 1 240 ? 18.177 -19.804 -8.749 1.00 90.81 240 ARG A CA 1
ATOM 1862 C C . ARG A 1 240 ? 19.093 -20.789 -9.477 1.00 90.81 240 ARG A C 1
ATOM 1864 O O . ARG A 1 240 ? 20.301 -20.574 -9.486 1.00 90.81 240 ARG A O 1
ATOM 1871 N N . ALA A 1 241 ? 18.554 -21.842 -10.096 1.00 92.81 241 ALA A N 1
ATOM 1872 C CA . ALA A 1 241 ? 19.363 -22.809 -10.835 1.00 92.81 241 ALA A CA 1
ATOM 1873 C C . ALA A 1 241 ? 19.921 -22.182 -12.115 1.00 92.81 241 ALA A C 1
ATOM 1875 O O . ALA A 1 241 ? 21.116 -22.303 -12.386 1.00 92.81 241 ALA A O 1
ATOM 1876 N N . LYS A 1 242 ? 19.091 -21.428 -12.843 1.00 91.25 242 LYS A N 1
ATOM 1877 C CA . LYS A 1 242 ? 19.532 -20.653 -14.006 1.00 91.25 242 LYS A CA 1
ATOM 1878 C C . LYS A 1 242 ? 20.609 -19.630 -13.642 1.00 91.25 242 LYS A C 1
ATOM 1880 O O . LYS A 1 242 ? 21.600 -19.530 -14.359 1.00 91.25 242 LYS A O 1
ATOM 1885 N N . LEU A 1 243 ? 20.467 -18.929 -12.513 1.00 91.56 243 LEU A N 1
ATOM 1886 C CA . LEU A 1 243 ? 21.508 -18.014 -12.029 1.00 91.56 243 LEU A CA 1
ATOM 1887 C C . LEU A 1 243 ? 22.837 -18.740 -11.771 1.00 91.56 243 LEU A C 1
ATOM 1889 O O . LEU A 1 243 ? 23.876 -18.277 -12.234 1.00 91.56 243 LEU A O 1
ATOM 1893 N N . MET A 1 244 ? 22.811 -19.889 -11.086 1.00 91.31 244 MET A N 1
ATOM 1894 C CA . MET A 1 244 ? 24.027 -20.669 -10.819 1.00 91.31 244 MET A CA 1
ATOM 1895 C C . MET A 1 244 ? 24.707 -21.147 -12.107 1.00 91.31 244 MET A C 1
ATOM 1897 O O . MET A 1 244 ? 25.928 -21.069 -12.220 1.00 91.31 244 MET A O 1
ATOM 1901 N N . ILE A 1 245 ? 23.929 -21.610 -13.091 1.00 92.44 245 ILE A N 1
ATOM 1902 C CA . ILE A 1 245 ? 24.463 -22.025 -14.395 1.00 92.44 245 ILE A CA 1
ATOM 1903 C C . ILE A 1 245 ? 25.106 -20.833 -15.103 1.00 92.44 245 ILE A C 1
ATOM 1905 O O . ILE A 1 245 ? 26.239 -20.937 -15.562 1.00 92.44 245 ILE A O 1
ATOM 1909 N N . ASN A 1 246 ? 24.427 -19.686 -15.151 1.00 91.75 246 ASN A N 1
ATOM 1910 C CA . ASN A 1 246 ? 24.961 -18.501 -15.813 1.00 91.75 246 ASN A CA 1
ATOM 1911 C C . ASN A 1 246 ? 26.260 -18.010 -15.158 1.00 91.75 246 ASN A C 1
ATOM 1913 O O . ASN A 1 246 ? 27.210 -17.674 -15.858 1.00 91.75 246 ASN A O 1
ATOM 1917 N N . GLN A 1 247 ? 26.337 -18.021 -13.828 1.00 90.50 247 GLN A N 1
ATOM 1918 C CA . GLN A 1 247 ? 27.558 -17.656 -13.104 1.00 90.50 247 GLN A CA 1
ATOM 1919 C C . GLN A 1 247 ? 28.716 -18.635 -13.348 1.00 90.50 247 GLN A C 1
ATOM 1921 O O . GLN A 1 247 ? 29.872 -18.224 -13.299 1.00 90.50 247 GLN A O 1
ATOM 1926 N N . ALA A 1 248 ? 28.421 -19.908 -13.626 1.00 92.25 248 ALA A N 1
ATOM 1927 C CA . ALA A 1 248 ? 29.428 -20.917 -13.951 1.00 92.25 248 ALA A CA 1
ATOM 1928 C C . ALA A 1 248 ? 29.881 -20.878 -15.422 1.00 92.25 248 ALA A C 1
ATOM 1930 O O . ALA A 1 248 ? 31.018 -21.240 -15.719 1.00 92.25 248 ALA A O 1
ATOM 1931 N N . VAL A 1 249 ? 28.995 -20.478 -16.340 1.00 94.56 249 VAL A N 1
ATOM 1932 C CA . VAL A 1 249 ? 29.243 -20.497 -17.791 1.00 94.56 249 VAL A CA 1
ATOM 1933 C C . VAL A 1 249 ? 29.815 -19.174 -18.296 1.00 94.56 249 VAL A C 1
ATOM 1935 O O . VAL A 1 249 ? 30.757 -19.180 -19.088 1.00 94.56 249 VAL A O 1
ATOM 1938 N N . PHE A 1 250 ? 29.252 -18.041 -17.873 1.00 91.75 250 PHE A N 1
ATOM 1939 C CA . PHE A 1 250 ? 29.669 -16.729 -18.363 1.00 91.75 250 PHE A CA 1
ATOM 1940 C C . PHE A 1 250 ? 30.866 -16.190 -17.566 1.00 91.75 250 PHE A C 1
ATOM 1942 O O . PHE A 1 250 ? 30.966 -16.461 -16.367 1.00 91.75 250 PHE A O 1
ATOM 1949 N N . PRO A 1 251 ? 31.772 -15.411 -18.185 1.00 90.88 251 PRO A N 1
ATOM 1950 C CA . PRO A 1 251 ? 32.854 -14.737 -17.471 1.00 90.88 251 PRO A CA 1
ATOM 1951 C C . PRO A 1 251 ? 32.332 -13.689 -16.480 1.00 90.88 251 PRO A C 1
ATOM 1953 O O . PRO A 1 251 ? 31.240 -13.143 -16.643 1.00 90.88 251 PRO A O 1
ATOM 1956 N N . GLN A 1 252 ? 33.144 -13.358 -15.472 1.00 85.56 252 GLN A N 1
ATOM 1957 C CA . GLN A 1 252 ? 32.798 -12.319 -14.499 1.00 85.56 252 GLN A CA 1
ATOM 1958 C C . GLN A 1 252 ? 32.523 -10.964 -15.167 1.00 85.56 252 GLN A C 1
ATOM 1960 O O . GLN A 1 252 ? 33.274 -10.529 -16.039 1.00 85.56 252 GLN A O 1
ATOM 1965 N N . GLY A 1 253 ? 31.458 -10.292 -14.722 1.00 81.50 253 GLY A N 1
ATOM 1966 C CA . GLY A 1 253 ? 31.069 -8.956 -15.195 1.00 81.50 253 GLY A CA 1
ATOM 1967 C C . GLY A 1 253 ? 30.119 -8.948 -16.396 1.00 81.50 253 GLY A C 1
ATOM 1968 O O . GLY A 1 253 ? 29.739 -7.874 -16.853 1.00 81.50 253 GLY A O 1
ATOM 1969 N N . TRP A 1 254 ? 29.718 -10.119 -16.894 1.00 86.50 254 TRP A N 1
ATOM 1970 C CA . TRP A 1 254 ? 28.714 -10.240 -17.951 1.00 86.50 254 TRP A CA 1
ATOM 1971 C C . TRP A 1 254 ? 27.293 -10.057 -17.405 1.00 86.50 254 TRP A C 1
ATOM 1973 O O . TRP A 1 254 ? 26.983 -10.482 -16.289 1.00 86.50 254 TRP A O 1
ATOM 1983 N N . LEU A 1 255 ? 26.419 -9.447 -18.211 1.00 83.81 255 LEU A N 1
ATOM 1984 C CA . LEU A 1 255 ? 25.031 -9.139 -17.847 1.00 83.81 255 LEU A CA 1
ATOM 1985 C C . LEU A 1 255 ? 24.238 -10.415 -17.519 1.00 83.81 255 LEU A C 1
ATOM 1987 O O . LEU A 1 255 ? 23.395 -10.435 -16.632 1.00 83.81 255 LEU A O 1
ATOM 1991 N N . GLU A 1 256 ? 24.554 -11.520 -18.182 1.00 84.19 256 GLU A N 1
ATOM 1992 C CA . GLU A 1 256 ? 23.911 -12.815 -17.993 1.00 84.19 256 GLU A CA 1
ATOM 1993 C C . GLU A 1 256 ? 24.136 -13.388 -16.588 1.00 84.19 256 GLU A C 1
ATOM 1995 O O . GLU A 1 256 ? 23.362 -14.240 -16.155 1.00 84.19 256 GLU A O 1
ATOM 2000 N N . GLN A 1 257 ? 25.150 -12.917 -15.853 1.00 86.31 257 GLN A N 1
ATOM 2001 C CA . GLN A 1 257 ? 25.377 -13.284 -14.452 1.00 86.31 257 GLN A CA 1
ATOM 2002 C C . GLN A 1 257 ? 24.519 -12.482 -13.459 1.00 86.31 257 GLN A C 1
ATOM 2004 O O . GLN A 1 257 ? 24.464 -12.836 -12.277 1.00 86.31 257 GLN A O 1
ATOM 2009 N N . SER A 1 258 ? 23.881 -11.398 -13.907 1.00 87.50 258 SER A N 1
ATOM 2010 C CA . SER A 1 258 ? 23.072 -10.516 -13.068 1.00 87.50 258 SER A CA 1
ATOM 2011 C C . SER A 1 258 ? 21.710 -11.145 -12.772 1.00 87.50 258 SER A C 1
ATOM 2013 O O . SER A 1 258 ? 20.969 -11.565 -13.664 1.00 87.50 258 SER A O 1
ATOM 2015 N N . ALA A 1 259 ? 21.361 -11.196 -11.486 1.00 88.31 259 ALA A N 1
ATOM 2016 C CA . ALA A 1 259 ? 20.085 -11.734 -11.038 1.00 88.31 259 ALA A CA 1
ATOM 2017 C C . ALA A 1 259 ? 18.915 -10.860 -11.506 1.00 88.31 259 ALA A C 1
ATOM 2019 O O . ALA A 1 259 ? 17.887 -11.401 -11.909 1.00 88.31 259 ALA A O 1
ATOM 2020 N N . SER A 1 260 ? 19.074 -9.533 -11.500 1.00 86.62 260 SER A N 1
ATOM 2021 C CA . SER A 1 260 ? 18.047 -8.589 -11.967 1.00 86.62 260 SER A CA 1
ATOM 2022 C C . SER A 1 260 ? 17.736 -8.742 -13.458 1.00 86.62 260 SER A C 1
ATOM 2024 O O . SER A 1 260 ? 16.593 -8.561 -13.867 1.00 86.62 260 SER A O 1
ATOM 2026 N N . THR A 1 261 ? 18.714 -9.179 -14.254 1.00 84.62 261 THR A N 1
ATOM 2027 C CA . THR A 1 261 ? 18.533 -9.479 -15.684 1.00 84.62 261 THR A CA 1
ATOM 2028 C C . THR A 1 261 ? 17.803 -10.808 -15.922 1.00 84.62 261 THR A C 1
ATOM 2030 O O . THR A 1 261 ? 17.070 -10.961 -16.899 1.00 84.62 261 THR A O 1
ATOM 2033 N N . ILE A 1 262 ? 17.999 -11.796 -15.043 1.00 87.88 262 ILE A N 1
ATOM 2034 C CA . ILE A 1 262 ? 17.357 -13.118 -15.146 1.00 87.88 262 ILE A CA 1
ATOM 2035 C C . ILE A 1 262 ? 15.921 -13.095 -14.614 1.00 87.88 262 ILE A C 1
ATOM 2037 O O . ILE A 1 262 ? 15.079 -13.865 -15.086 1.00 87.88 262 ILE A O 1
ATOM 2041 N N . ALA A 1 263 ? 15.662 -12.267 -13.603 1.00 90.19 263 ALA A N 1
ATOM 2042 C CA . ALA A 1 263 ? 14.358 -12.145 -12.976 1.00 90.19 263 ALA A CA 1
ATOM 2043 C C . ALA A 1 263 ? 13.299 -11.666 -13.977 1.00 90.19 263 ALA A C 1
ATOM 2045 O O . ALA A 1 263 ? 13.582 -10.893 -14.891 1.00 90.19 263 ALA A O 1
ATOM 2046 N N . ASP A 1 264 ? 12.055 -12.109 -13.784 1.00 91.88 264 ASP A N 1
ATOM 2047 C CA . ASP A 1 264 ? 10.941 -11.605 -14.581 1.00 91.88 264 ASP A CA 1
ATOM 2048 C C . ASP A 1 264 ? 10.743 -10.104 -14.274 1.00 91.88 264 ASP A C 1
ATOM 2050 O O . ASP A 1 264 ? 10.439 -9.751 -13.124 1.00 91.88 264 ASP A O 1
ATOM 2054 N N . PRO A 1 265 ? 10.914 -9.214 -15.270 1.00 91.12 265 PRO A N 1
ATOM 2055 C CA . PRO A 1 265 ? 10.829 -7.772 -15.067 1.00 91.12 265 PRO A CA 1
ATOM 2056 C C . PRO A 1 265 ? 9.424 -7.341 -14.631 1.00 91.12 265 PRO A C 1
ATOM 2058 O O . PRO A 1 265 ? 9.282 -6.469 -13.776 1.00 91.12 265 PRO A O 1
ATOM 2061 N N . VAL A 1 266 ? 8.377 -8.002 -15.138 1.00 92.56 266 VAL A N 1
ATOM 2062 C CA . VAL A 1 266 ? 6.980 -7.708 -14.793 1.00 92.56 266 VAL A CA 1
ATOM 2063 C C . VAL A 1 266 ? 6.726 -8.020 -13.324 1.00 92.56 266 VAL A C 1
ATOM 2065 O O . VAL A 1 266 ? 6.245 -7.166 -12.578 1.00 92.56 266 VAL A O 1
ATOM 2068 N N . GLN A 1 267 ? 7.098 -9.225 -12.881 1.00 94.12 267 GLN A N 1
ATOM 2069 C CA . GLN A 1 267 ? 6.935 -9.627 -11.480 1.00 94.12 267 GLN A CA 1
ATOM 2070 C C . GLN A 1 267 ? 7.747 -8.727 -10.546 1.00 94.12 267 GLN A C 1
ATOM 2072 O O . GLN A 1 267 ? 7.224 -8.263 -9.532 1.00 94.12 267 GLN A O 1
ATOM 2077 N N . THR A 1 268 ? 9.001 -8.447 -10.905 1.00 92.75 268 THR A N 1
ATOM 2078 C CA . THR A 1 268 ? 9.918 -7.640 -10.090 1.00 92.75 268 THR A CA 1
ATOM 2079 C C . THR A 1 268 ? 9.382 -6.225 -9.896 1.00 92.75 268 THR A C 1
ATOM 2081 O O . THR A 1 268 ? 9.306 -5.756 -8.762 1.00 92.75 268 THR A O 1
ATOM 2084 N N . VAL A 1 269 ? 8.917 -5.566 -10.960 1.00 93.31 269 VAL A N 1
ATOM 2085 C CA . VAL A 1 269 ? 8.366 -4.205 -10.872 1.00 93.31 269 VAL A CA 1
ATOM 2086 C C . VAL A 1 269 ? 7.049 -4.170 -10.089 1.00 93.31 269 VAL A C 1
ATOM 2088 O O . VAL A 1 269 ? 6.855 -3.282 -9.254 1.00 93.31 269 VAL A O 1
ATOM 2091 N N . VAL A 1 270 ? 6.159 -5.150 -10.282 1.00 94.62 270 VAL A N 1
ATOM 2092 C CA . VAL A 1 270 ? 4.906 -5.249 -9.510 1.00 94.62 270 VAL A CA 1
ATOM 2093 C C . VAL A 1 270 ? 5.191 -5.425 -8.018 1.00 94.62 270 VAL A C 1
ATOM 2095 O O . VAL A 1 270 ? 4.586 -4.735 -7.193 1.00 94.62 270 VAL A O 1
ATOM 2098 N N . ILE A 1 271 ? 6.129 -6.302 -7.652 1.00 95.31 271 ILE A N 1
ATOM 2099 C CA . ILE A 1 271 ? 6.519 -6.532 -6.254 1.00 95.31 271 ILE A CA 1
ATOM 2100 C C . ILE A 1 271 ? 7.200 -5.298 -5.670 1.00 95.31 271 ILE A C 1
ATOM 2102 O O . ILE A 1 271 ? 6.816 -4.855 -4.586 1.00 95.31 271 ILE A O 1
ATOM 2106 N N . TYR A 1 272 ? 8.153 -4.712 -6.398 1.00 93.88 272 TYR A N 1
ATOM 2107 C CA . TYR A 1 272 ? 8.827 -3.480 -6.004 1.00 93.88 272 TYR A CA 1
ATOM 2108 C C . TYR A 1 272 ? 7.806 -2.405 -5.642 1.00 93.88 272 TYR A C 1
ATOM 2110 O O . TYR A 1 272 ? 7.853 -1.839 -4.551 1.00 93.88 272 TYR A O 1
ATOM 2118 N N . LYS A 1 273 ? 6.833 -2.162 -6.526 1.00 92.94 273 LYS A N 1
ATOM 2119 C CA . LYS A 1 273 ? 5.827 -1.123 -6.317 1.00 92.94 273 LYS A CA 1
ATOM 2120 C C . LYS A 1 273 ? 4.904 -1.446 -5.146 1.00 92.94 273 LYS A C 1
ATOM 2122 O O . LYS A 1 273 ? 4.627 -0.573 -4.324 1.00 92.94 273 LYS A O 1
ATOM 2127 N N . THR A 1 274 ? 4.493 -2.707 -5.031 1.00 95.31 274 THR A N 1
ATOM 2128 C CA . THR A 1 274 ? 3.633 -3.188 -3.942 1.00 95.31 274 THR A CA 1
ATOM 2129 C C . THR A 1 274 ? 4.315 -2.989 -2.586 1.00 95.31 274 THR A C 1
ATOM 2131 O O . THR A 1 274 ? 3.735 -2.389 -1.682 1.00 95.31 274 THR A O 1
ATOM 2134 N N . LEU A 1 275 ? 5.579 -3.395 -2.450 1.00 94.94 275 LEU A N 1
ATOM 2135 C CA . LEU A 1 275 ? 6.365 -3.203 -1.229 1.00 94.94 275 LEU A CA 1
ATOM 2136 C C . LEU A 1 275 ? 6.719 -1.733 -0.992 1.00 94.94 275 LEU A C 1
ATOM 2138 O O . LEU A 1 275 ? 6.716 -1.276 0.149 1.00 94.94 275 LEU A O 1
ATOM 2142 N N . ASN A 1 276 ? 6.971 -0.962 -2.052 1.00 93.06 276 ASN A N 1
ATOM 2143 C CA . ASN A 1 276 ? 7.231 0.464 -1.922 1.00 93.06 276 ASN A CA 1
ATOM 2144 C C . ASN A 1 276 ? 6.004 1.217 -1.397 1.00 93.06 276 ASN A C 1
ATOM 2146 O O . ASN A 1 276 ? 6.176 2.174 -0.644 1.00 93.06 276 ASN A O 1
ATOM 2150 N N . SER A 1 277 ? 4.787 0.785 -1.742 1.00 93.19 277 SER A N 1
ATOM 2151 C CA . SER A 1 277 ? 3.560 1.417 -1.242 1.00 93.19 277 SER A CA 1
ATOM 2152 C C . SER A 1 277 ? 3.454 1.352 0.286 1.00 93.19 277 SER A C 1
ATOM 2154 O O . SER A 1 277 ? 2.857 2.243 0.881 1.00 93.19 277 SER A O 1
ATOM 2156 N N . LEU A 1 278 ? 4.083 0.359 0.942 1.00 94.19 278 LEU A N 1
ATOM 2157 C CA . LEU A 1 278 ? 4.150 0.227 2.407 1.00 94.19 278 LEU A CA 1
ATOM 2158 C C . LEU A 1 278 ? 5.007 1.308 3.082 1.00 94.19 278 LEU A C 1
ATOM 2160 O O . LEU A 1 278 ? 4.816 1.584 4.270 1.00 94.19 278 LEU A O 1
ATOM 2164 N N . ARG A 1 279 ? 5.946 1.914 2.349 1.00 94.00 279 ARG A N 1
ATOM 2165 C CA . ARG A 1 279 ? 6.810 2.987 2.853 1.00 94.00 279 ARG A CA 1
ATOM 2166 C C . ARG A 1 279 ? 6.035 4.301 2.912 1.00 94.00 279 ARG A C 1
ATOM 2168 O O . ARG A 1 279 ? 5.106 4.546 2.144 1.00 94.00 279 ARG A O 1
ATOM 2175 N N . ILE A 1 280 ? 6.438 5.185 3.819 1.00 92.38 280 ILE A N 1
ATOM 2176 C CA . ILE A 1 280 ? 5.819 6.507 3.954 1.00 92.38 280 ILE A CA 1
ATOM 2177 C C . ILE A 1 280 ? 6.485 7.455 2.955 1.00 92.38 280 ILE A C 1
ATOM 2179 O O . ILE A 1 280 ? 7.314 8.268 3.327 1.00 92.38 280 ILE A O 1
ATOM 2183 N N . SER A 1 281 ? 6.164 7.317 1.668 1.00 87.50 281 SER A N 1
ATOM 2184 C CA . SER A 1 281 ? 6.820 8.059 0.578 1.00 87.50 281 SER A CA 1
ATOM 2185 C C . SER A 1 281 ? 6.298 9.481 0.347 1.00 87.50 281 SER A C 1
ATOM 2187 O O . SER A 1 281 ? 6.917 10.231 -0.399 1.00 87.50 281 SER A O 1
ATOM 2189 N N . SER A 1 282 ? 5.174 9.862 0.957 1.00 89.88 282 SER A N 1
ATOM 2190 C CA . SER A 1 282 ? 4.535 11.167 0.761 1.00 89.88 282 SER A CA 1
ATOM 2191 C C . SER A 1 282 ? 3.928 11.703 2.057 1.00 89.88 282 SER A C 1
ATOM 2193 O O . SER A 1 282 ? 3.690 10.962 3.015 1.00 89.88 282 SER A O 1
ATOM 2195 N N . ILE A 1 283 ? 3.627 13.002 2.074 1.00 89.44 283 ILE A N 1
ATOM 2196 C CA . ILE A 1 283 ? 2.965 13.668 3.204 1.00 89.44 283 ILE A CA 1
ATOM 2197 C C . ILE A 1 283 ? 1.556 13.092 3.433 1.00 89.44 283 ILE A C 1
ATOM 2199 O O . ILE A 1 283 ? 1.160 12.844 4.570 1.00 89.44 283 ILE A O 1
ATOM 2203 N N . PHE A 1 284 ? 0.807 12.809 2.366 1.00 88.69 284 PHE A N 1
ATOM 2204 C CA . PHE A 1 284 ? -0.516 12.186 2.479 1.00 88.69 284 PHE A CA 1
ATOM 2205 C C . PHE A 1 284 ? -0.434 10.752 3.017 1.00 88.69 284 PHE A C 1
ATOM 2207 O O . PHE A 1 284 ? -1.262 10.356 3.842 1.00 88.69 284 PHE A O 1
ATOM 2214 N N . ASN A 1 285 ? 0.590 9.991 2.617 1.00 90.06 285 ASN A N 1
ATOM 2215 C CA . ASN A 1 285 ? 0.855 8.658 3.163 1.00 90.06 285 ASN A CA 1
ATOM 2216 C C . ASN A 1 285 ? 1.195 8.745 4.653 1.00 90.06 285 ASN A C 1
ATOM 2218 O O . ASN A 1 285 ? 0.771 7.896 5.431 1.00 90.06 285 ASN A O 1
ATOM 2222 N N . PHE A 1 286 ? 1.919 9.785 5.074 1.00 93.88 286 PHE A N 1
ATOM 2223 C CA . PHE A 1 286 ? 2.199 10.020 6.487 1.00 93.88 286 PHE A CA 1
ATOM 2224 C C . PHE A 1 286 ? 0.909 10.251 7.281 1.00 93.88 286 PHE A C 1
ATOM 2226 O O . PHE A 1 286 ? 0.656 9.526 8.240 1.00 93.88 286 PHE A O 1
ATOM 2233 N N . PHE A 1 287 ? 0.063 11.200 6.871 1.00 93.38 287 PHE A N 1
ATOM 2234 C CA . PHE A 1 287 ? -1.152 11.529 7.623 1.00 93.38 287 PHE A CA 1
ATOM 2235 C C . PHE A 1 287 ? -2.149 10.376 7.700 1.00 93.38 287 PHE A C 1
ATOM 2237 O O . PHE A 1 287 ? -2.690 10.121 8.771 1.00 93.38 287 PHE A O 1
ATOM 2244 N N . THR A 1 288 ? -2.369 9.656 6.602 1.00 93.00 288 THR A N 1
ATOM 2245 C CA . THR A 1 288 ? -3.274 8.495 6.584 1.00 93.00 288 THR A CA 1
ATOM 2246 C C . THR A 1 288 ? -2.761 7.367 7.478 1.00 93.00 288 THR A C 1
ATOM 2248 O O . THR A 1 288 ? -3.488 6.886 8.346 1.00 93.00 288 THR A O 1
ATOM 2251 N N . ARG A 1 289 ? -1.479 6.996 7.347 1.00 94.00 289 ARG A N 1
ATOM 2252 C CA . ARG A 1 289 ? -0.867 5.917 8.138 1.00 94.00 289 ARG A CA 1
ATOM 2253 C C . ARG A 1 289 ? -0.759 6.269 9.618 1.00 94.00 289 ARG A C 1
ATOM 2255 O O . ARG A 1 289 ? -1.008 5.405 10.457 1.00 94.00 289 ARG A O 1
ATOM 2262 N N . MET A 1 290 ? -0.405 7.510 9.954 1.00 94.50 290 MET A N 1
ATOM 2263 C CA . MET A 1 290 ? -0.401 7.963 11.347 1.00 94.50 290 MET A CA 1
ATOM 2264 C C . MET A 1 290 ? -1.820 8.053 11.893 1.00 94.50 290 MET A C 1
ATOM 2266 O O . MET A 1 290 ? -2.064 7.562 12.988 1.00 94.50 290 MET A O 1
ATOM 2270 N N . GLY A 1 291 ? -2.760 8.609 11.125 1.00 92.81 291 GLY A N 1
ATOM 2271 C CA . GLY A 1 291 ? -4.163 8.736 11.507 1.00 92.81 291 GLY A CA 1
ATOM 2272 C C . GLY A 1 291 ? -4.758 7.400 11.941 1.00 92.81 291 GLY A C 1
ATOM 2273 O O . GLY A 1 291 ? -5.244 7.297 13.062 1.00 92.81 291 GLY A O 1
ATOM 2274 N N . ILE A 1 292 ? -4.603 6.358 11.119 1.00 93.12 292 ILE A N 1
ATOM 2275 C CA . ILE A 1 292 ? -5.144 5.025 11.418 1.00 93.12 292 ILE A CA 1
ATOM 2276 C C . ILE A 1 292 ? -4.494 4.367 12.642 1.00 93.12 292 ILE A C 1
ATOM 2278 O O . ILE A 1 292 ? -5.153 3.695 13.430 1.00 93.12 292 ILE A O 1
ATOM 2282 N N . ASN A 1 293 ? -3.192 4.578 12.847 1.00 94.06 293 ASN A N 1
ATOM 2283 C CA . ASN A 1 293 ? -2.509 4.038 14.020 1.00 94.06 293 ASN A CA 1
ATOM 2284 C C . ASN A 1 293 ? -2.861 4.814 15.299 1.00 94.06 293 ASN A C 1
ATOM 2286 O O . ASN A 1 293 ? -2.969 4.224 16.373 1.00 94.06 293 ASN A O 1
ATOM 2290 N N . ILE A 1 294 ? -3.073 6.128 15.200 1.00 92.88 294 ILE A N 1
ATOM 2291 C CA . ILE A 1 294 ? -3.534 6.958 16.317 1.00 92.88 294 ILE A CA 1
ATOM 2292 C C . ILE A 1 294 ? -4.956 6.554 16.708 1.00 92.88 294 ILE A C 1
ATOM 2294 O O . ILE A 1 294 ? -5.225 6.381 17.896 1.00 92.88 294 ILE A O 1
ATOM 2298 N N . THR A 1 295 ? -5.863 6.367 15.746 1.00 91.06 295 THR A N 1
ATOM 2299 C CA . THR A 1 295 ? -7.250 5.974 16.035 1.00 91.06 295 THR A CA 1
ATOM 2300 C C . THR A 1 295 ? -7.304 4.583 16.666 1.00 91.06 295 THR A C 1
ATOM 2302 O O . THR A 1 295 ? -7.965 4.417 17.697 1.00 91.06 295 THR A O 1
ATOM 2305 N N . LEU A 1 296 ? -6.506 3.627 16.168 1.00 92.56 296 LEU A N 1
ATOM 2306 C CA . LEU A 1 296 ? -6.328 2.308 16.785 1.00 92.56 296 LEU A CA 1
ATOM 2307 C C . LEU A 1 296 ? -5.792 2.411 18.224 1.00 92.56 296 LEU A C 1
ATOM 2309 O O . LEU A 1 296 ? -6.332 1.795 19.146 1.00 92.56 296 LEU A O 1
ATOM 2313 N N . TRP A 1 297 ? -4.753 3.223 18.447 1.00 91.94 297 TRP A N 1
ATOM 2314 C CA . TRP A 1 297 ? -4.177 3.452 19.774 1.00 91.94 297 TRP A CA 1
ATOM 2315 C C . TRP A 1 297 ? -5.204 4.027 20.763 1.00 91.94 297 TRP A C 1
ATOM 2317 O O . TRP A 1 297 ? -5.329 3.529 21.888 1.00 91.94 297 TRP A O 1
ATOM 2327 N N . LEU A 1 298 ? -5.981 5.029 20.346 1.00 88.88 298 LEU A N 1
ATOM 2328 C CA . LEU A 1 298 ? -7.026 5.648 21.166 1.00 88.88 298 LEU A CA 1
ATOM 2329 C C . LEU A 1 298 ? -8.167 4.669 21.481 1.00 88.88 298 LEU A C 1
ATOM 2331 O O . LEU A 1 298 ? -8.604 4.583 22.632 1.00 88.88 298 LEU A O 1
ATOM 2335 N N . LYS A 1 299 ? -8.615 3.873 20.502 1.00 88.44 299 LYS A N 1
ATOM 2336 C CA . LYS A 1 299 ? -9.655 2.850 20.703 1.00 88.44 299 LYS A CA 1
ATOM 2337 C C . LYS A 1 299 ? -9.198 1.733 21.641 1.00 88.44 299 LYS A C 1
ATOM 2339 O O . LYS A 1 299 ? -9.971 1.331 22.512 1.00 88.44 299 LYS A O 1
ATOM 2344 N N . CYS A 1 300 ? -7.934 1.309 21.567 1.00 89.75 300 CYS A N 1
ATOM 2345 C CA . CYS A 1 300 ? -7.337 0.404 22.554 1.00 89.75 300 CYS A CA 1
ATOM 2346 C C . CYS A 1 300 ? -7.425 0.980 23.976 1.00 89.75 300 CYS A C 1
ATOM 2348 O O . CYS A 1 300 ? -7.846 0.286 24.904 1.00 89.75 300 CYS A O 1
ATOM 2350 N N . GLN A 1 301 ? -7.090 2.262 24.162 1.00 86.50 301 GLN A N 1
ATOM 2351 C CA . GLN A 1 301 ? -7.224 2.914 25.469 1.00 86.50 301 GLN A CA 1
ATOM 2352 C C . GLN A 1 301 ? -8.671 2.968 25.962 1.00 86.50 301 GLN A C 1
ATOM 2354 O O . GLN A 1 301 ? -8.932 2.683 27.135 1.00 86.50 301 GLN A O 1
ATOM 2359 N N . ARG A 1 302 ? -9.615 3.292 25.074 1.00 82.81 302 ARG A N 1
ATOM 2360 C CA . ARG A 1 302 ? -11.047 3.312 25.393 1.00 82.81 302 ARG A CA 1
ATOM 2361 C C . ARG A 1 302 ? -11.531 1.937 25.853 1.00 82.81 302 ARG A C 1
ATOM 2363 O O . ARG A 1 302 ? -12.160 1.836 26.906 1.00 82.81 302 ARG A O 1
ATOM 2370 N N . LEU A 1 303 ? -11.195 0.881 25.113 1.00 85.75 303 LEU A N 1
ATOM 2371 C CA . LEU A 1 303 ? -11.614 -0.483 25.427 1.00 85.75 303 LEU A CA 1
ATOM 2372 C C . LEU A 1 303 ? -11.029 -0.973 26.760 1.00 85.75 303 LEU A C 1
ATOM 2374 O O . LEU A 1 303 ? -11.750 -1.560 27.565 1.00 85.75 303 LEU A O 1
ATOM 2378 N N . MET A 1 304 ? -9.767 -0.644 27.057 1.00 84.44 304 MET A N 1
ATOM 2379 C CA . MET A 1 304 ? -9.171 -0.912 28.371 1.00 84.44 304 MET A CA 1
ATOM 2380 C C . MET A 1 304 ? -9.942 -0.257 29.520 1.00 84.44 304 MET A C 1
ATOM 2382 O O . MET A 1 304 ? -10.203 -0.901 30.535 1.00 84.44 304 MET A O 1
ATOM 2386 N N . ASN A 1 305 ? -10.340 1.008 29.367 1.00 80.06 305 ASN A N 1
ATOM 2387 C CA . ASN A 1 305 ? -11.079 1.717 30.412 1.00 80.06 305 ASN A CA 1
ATOM 2388 C C . ASN A 1 305 ? -12.482 1.134 30.632 1.00 80.06 305 ASN A C 1
ATOM 2390 O O . ASN A 1 305 ? -12.951 1.096 31.771 1.00 80.06 305 ASN A O 1
ATOM 2394 N N . LEU A 1 306 ? -13.138 0.667 29.563 1.00 78.12 306 LEU A N 1
ATOM 2395 C CA . LEU A 1 306 ? -14.427 -0.025 29.649 1.00 78.12 306 LEU A CA 1
ATOM 2396 C C . LEU A 1 306 ? -14.308 -1.353 30.408 1.00 78.12 306 LEU A C 1
ATOM 2398 O O . LEU A 1 306 ? -15.217 -1.696 31.163 1.00 78.12 306 LEU A O 1
ATOM 2402 N N . MET A 1 307 ? -13.189 -2.072 30.251 1.00 78.94 307 MET A N 1
ATOM 2403 C CA . MET A 1 307 ? -12.919 -3.289 31.025 1.00 78.94 307 MET A CA 1
ATOM 2404 C C . MET A 1 307 ? -12.655 -3.014 32.508 1.00 78.94 307 MET A C 1
ATOM 2406 O O . MET A 1 307 ? -13.014 -3.827 33.354 1.00 78.94 307 MET A O 1
ATOM 2410 N N . GLU A 1 308 ? -11.991 -1.905 32.838 1.00 77.69 308 GLU A N 1
ATOM 2411 C CA . GLU A 1 308 ? -11.649 -1.566 34.225 1.00 77.69 308 GLU A CA 1
ATOM 2412 C C . GLU A 1 308 ? -12.850 -1.003 35.000 1.00 77.69 308 GLU A C 1
ATOM 2414 O O . GLU A 1 308 ? -13.002 -1.264 36.191 1.00 77.69 308 GLU A O 1
ATOM 2419 N N . ASN A 1 309 ? -13.734 -0.262 34.325 1.00 73.44 309 ASN A N 1
ATOM 2420 C CA . ASN A 1 309 ? -14.906 0.366 34.929 1.00 73.44 309 ASN A CA 1
ATOM 2421 C C . ASN A 1 309 ? -16.197 -0.004 34.179 1.00 73.44 309 ASN A C 1
ATOM 2423 O O . ASN A 1 309 ? -16.756 0.840 33.473 1.00 73.44 309 ASN A O 1
ATOM 2427 N N . PRO A 1 310 ? -16.753 -1.213 34.385 1.00 65.31 310 PRO A N 1
ATOM 2428 C CA . PRO A 1 310 ? -17.989 -1.636 33.718 1.00 65.31 310 PRO A CA 1
ATOM 2429 C C . PRO A 1 310 ? -19.196 -0.750 34.078 1.00 65.31 310 PRO A C 1
ATOM 2431 O O . PRO A 1 310 ? -20.110 -0.591 33.275 1.00 65.31 310 PRO A O 1
ATOM 2434 N N . ARG A 1 311 ? -19.166 -0.076 35.241 1.00 58.47 311 ARG A N 1
ATOM 2435 C CA . ARG A 1 311 ? -20.179 0.914 35.665 1.00 58.47 311 ARG A CA 1
ATOM 2436 C C . ARG A 1 311 ? -20.230 2.176 34.789 1.00 58.47 311 ARG A C 1
ATOM 2438 O O . ARG A 1 311 ? -21.198 2.922 34.867 1.00 58.47 311 ARG A O 1
ATOM 2445 N N . ARG A 1 312 ? -19.206 2.418 33.959 1.00 58.56 312 ARG A N 1
ATOM 2446 C CA . ARG A 1 312 ? -19.140 3.501 32.962 1.00 58.56 312 ARG A CA 1
ATOM 2447 C C . ARG A 1 312 ? -19.590 3.060 31.565 1.00 58.56 312 ARG A C 1
ATOM 2449 O O . ARG A 1 312 ? -19.304 3.777 30.612 1.00 58.56 312 ARG A O 1
ATOM 2456 N N . GLN A 1 313 ? -20.298 1.933 31.423 1.00 60.44 313 GLN A N 1
ATOM 2457 C CA . GLN A 1 313 ? -21.041 1.615 30.195 1.00 60.44 313 GLN A CA 1
ATOM 2458 C C . GLN A 1 313 ? -22.163 2.648 29.981 1.00 60.44 313 GLN A C 1
ATOM 2460 O O . GLN A 1 313 ? -23.343 2.383 30.186 1.00 60.44 313 GLN A O 1
ATOM 2465 N N . SER A 1 314 ? -21.785 3.872 29.618 1.00 57.22 314 SER A N 1
ATOM 2466 C CA . SER A 1 314 ? -22.688 4.855 29.054 1.00 57.22 314 SER A CA 1
ATOM 2467 C C . SER A 1 314 ? -23.033 4.451 27.620 1.00 57.22 314 SER A C 1
ATOM 2469 O O . SER A 1 314 ? -22.419 3.563 27.027 1.00 57.22 314 SER A O 1
ATOM 2471 N N . SER A 1 315 ? -24.107 5.058 27.127 1.00 59.53 315 SER A N 1
ATOM 2472 C CA . SER A 1 315 ? -24.816 4.762 25.883 1.00 59.53 315 SER A CA 1
ATOM 2473 C C . SER A 1 315 ? -23.939 4.347 24.690 1.00 59.53 315 SER A C 1
ATOM 2475 O O . SER A 1 315 ? -22.868 4.902 24.461 1.00 59.53 315 SER A O 1
ATOM 2477 N N . SER A 1 316 ? -24.454 3.396 23.896 1.00 64.44 316 SER A N 1
ATOM 2478 C CA . SER A 1 316 ? -23.846 2.943 22.633 1.00 64.44 316 SER A CA 1
ATOM 2479 C C . SER A 1 316 ? -23.376 4.123 21.774 1.00 64.44 316 SER A C 1
ATOM 2481 O O . SER A 1 316 ? -24.063 5.151 21.661 1.00 64.44 316 SER A O 1
ATOM 2483 N N . VAL A 1 317 ? -22.196 3.946 21.169 1.00 66.31 317 VAL A N 1
ATOM 2484 C CA . VAL A 1 317 ? -21.557 4.908 20.256 1.00 66.31 317 VAL A CA 1
ATOM 2485 C C . VAL A 1 317 ? -22.505 5.260 19.112 1.00 66.31 317 VAL A C 1
ATOM 2487 O O . VAL A 1 317 ? -22.610 6.423 18.719 1.00 66.31 317 VAL A O 1
ATOM 2490 N N . TYR A 1 318 ? -23.262 4.273 18.640 1.00 67.31 318 TYR A N 1
ATOM 2491 C CA . TYR A 1 318 ? -24.166 4.419 17.518 1.00 67.31 318 TYR A CA 1
ATOM 2492 C C . TYR A 1 318 ? -25.542 4.955 17.963 1.00 67.31 318 TYR A C 1
ATOM 2494 O O . TYR A 1 318 ? -26.122 4.505 18.962 1.00 67.31 318 TYR A O 1
ATOM 2502 N N . PRO A 1 319 ? -26.111 5.948 17.253 1.00 66.56 319 PRO A N 1
ATOM 2503 C CA . PRO A 1 319 ? -27.486 6.367 17.475 1.00 66.56 319 PRO A CA 1
ATOM 2504 C C . PRO A 1 319 ? -28.442 5.248 17.050 1.00 66.56 319 PRO A C 1
ATOM 2506 O O . PRO A 1 319 ? -28.667 5.015 15.864 1.00 66.56 319 PRO A O 1
ATOM 2509 N N . ARG A 1 320 ? -29.025 4.555 18.035 1.00 71.38 320 ARG A N 1
ATOM 2510 C CA . ARG A 1 320 ? -30.049 3.535 17.782 1.00 71.38 320 ARG A CA 1
ATOM 2511 C C . ARG A 1 320 ? -31.245 4.150 17.057 1.00 71.38 320 ARG A C 1
ATOM 2513 O O . ARG A 1 320 ? -31.693 5.238 17.414 1.00 71.38 320 ARG A O 1
ATOM 2520 N N . HIS A 1 321 ? -31.758 3.426 16.065 1.00 69.62 321 HIS A N 1
ATOM 2521 C CA . HIS A 1 321 ? -32.941 3.787 15.277 1.00 69.62 321 HIS A CA 1
ATOM 2522 C C . HIS A 1 321 ? -32.795 5.024 14.369 1.00 69.62 321 HIS A C 1
ATOM 2524 O O . HIS A 1 321 ? -33.789 5.486 13.805 1.00 69.62 321 HIS A O 1
ATOM 2530 N N . CYS A 1 322 ? -31.577 5.531 14.138 1.00 79.44 322 CYS A N 1
ATOM 2531 C CA . CYS A 1 322 ? -31.342 6.586 13.149 1.00 79.44 322 CYS A CA 1
ATOM 2532 C C . CYS A 1 322 ? -31.239 6.000 11.728 1.00 79.44 322 CYS A C 1
ATOM 2534 O O . CYS A 1 322 ? -30.150 5.746 11.211 1.00 79.44 322 CYS A O 1
ATOM 2536 N N . ARG A 1 323 ? -32.393 5.782 11.083 1.00 85.50 323 ARG A N 1
ATOM 2537 C CA . ARG A 1 323 ? -32.470 5.168 9.742 1.00 85.50 323 ARG A CA 1
ATOM 2538 C C . ARG A 1 323 ? -31.715 5.953 8.669 1.00 85.50 323 ARG A C 1
ATOM 2540 O O . ARG A 1 323 ? -31.158 5.337 7.768 1.00 85.50 323 ARG A O 1
ATOM 2547 N N . LEU A 1 324 ? -31.674 7.283 8.772 1.00 87.19 324 LEU A N 1
ATOM 2548 C CA . LEU A 1 324 ? -30.959 8.137 7.818 1.00 87.19 324 LEU A CA 1
ATOM 2549 C C . LEU A 1 324 ? -29.447 7.885 7.862 1.00 87.19 324 LEU A C 1
ATOM 2551 O O . LEU A 1 324 ? -28.848 7.635 6.822 1.00 87.19 324 LEU A O 1
ATOM 2555 N N . ALA A 1 325 ? -28.854 7.863 9.060 1.00 86.75 325 ALA A N 1
ATOM 2556 C CA . ALA A 1 325 ? -27.425 7.596 9.231 1.00 86.75 325 ALA A CA 1
ATOM 2557 C C . ALA A 1 325 ? -27.050 6.179 8.761 1.00 86.75 325 ALA A C 1
ATOM 2559 O O . ALA A 1 325 ? -26.076 5.996 8.032 1.00 86.75 325 ALA A O 1
ATOM 2560 N N . ALA A 1 326 ? -27.867 5.179 9.098 1.00 89.88 326 ALA A N 1
ATOM 2561 C CA . ALA A 1 326 ? -27.647 3.819 8.618 1.00 89.88 326 ALA A CA 1
ATOM 2562 C C . ALA A 1 326 ? -27.749 3.719 7.087 1.00 89.88 326 ALA A C 1
ATOM 2564 O O . ALA A 1 326 ? -26.899 3.103 6.450 1.00 89.88 326 ALA A O 1
ATOM 2565 N N . SER A 1 327 ? -28.748 4.375 6.490 1.00 91.06 327 SER A N 1
ATOM 2566 C CA . SER A 1 327 ? -28.919 4.402 5.033 1.00 91.06 327 SER A CA 1
ATOM 2567 C C . SER A 1 327 ? -27.740 5.088 4.344 1.00 91.06 327 SER A C 1
ATOM 2569 O O . SER A 1 327 ? -27.281 4.596 3.318 1.00 91.06 327 SER A O 1
ATOM 2571 N N . SER A 1 328 ? -27.191 6.165 4.924 1.00 92.25 328 SER A N 1
ATOM 2572 C CA . SER A 1 328 ? -25.995 6.817 4.375 1.00 92.25 328 SER A CA 1
ATOM 2573 C C . SER A 1 328 ? -24.754 5.924 4.402 1.00 92.25 328 SER A C 1
ATOM 2575 O O . SER A 1 328 ? -23.975 5.962 3.459 1.00 92.25 328 SER A O 1
ATOM 2577 N N . LEU A 1 329 ? -24.588 5.078 5.425 1.00 93.56 329 LEU A N 1
ATOM 2578 C CA . LEU A 1 329 ? -23.463 4.139 5.506 1.00 93.56 329 LEU A CA 1
ATOM 2579 C C . LEU A 1 329 ? -23.584 3.001 4.487 1.00 93.56 329 LEU A C 1
ATOM 2581 O O . LEU A 1 329 ? -22.593 2.619 3.870 1.00 93.56 329 LEU A O 1
ATOM 2585 N N . VAL A 1 330 ? -24.800 2.493 4.264 1.00 95.62 330 VAL A N 1
ATOM 2586 C CA . VAL A 1 330 ? -25.059 1.505 3.205 1.00 95.62 330 VAL A CA 1
ATOM 2587 C C . VAL A 1 330 ? -24.830 2.125 1.826 1.00 95.62 330 VAL A C 1
ATOM 2589 O O . VAL A 1 330 ? -24.156 1.525 0.994 1.00 95.62 330 VAL A O 1
ATOM 2592 N N . ALA A 1 331 ? -25.334 3.340 1.594 1.00 96.31 331 ALA A N 1
ATOM 2593 C CA . ALA A 1 331 ? -25.105 4.066 0.348 1.00 96.31 331 ALA A CA 1
ATOM 2594 C C . ALA A 1 331 ? -23.611 4.331 0.112 1.00 96.31 331 ALA A C 1
ATOM 2596 O O . ALA A 1 331 ? -23.137 4.151 -1.005 1.00 96.31 331 ALA A O 1
ATOM 2597 N N . PHE A 1 332 ? -22.859 4.685 1.158 1.00 95.81 332 PHE A N 1
ATOM 2598 C CA . PHE A 1 332 ? -21.404 4.823 1.103 1.00 95.81 332 PHE A CA 1
ATOM 2599 C C . PHE A 1 332 ? -20.717 3.510 0.708 1.00 95.81 332 PHE A C 1
ATOM 2601 O O . PHE A 1 332 ? -19.896 3.515 -0.203 1.00 95.81 332 PHE A O 1
ATOM 2608 N N . ALA A 1 333 ? -21.077 2.382 1.329 1.00 97.50 333 ALA A N 1
ATOM 2609 C CA . ALA A 1 333 ? -20.499 1.081 0.988 1.00 97.50 333 ALA A CA 1
ATOM 2610 C C . ALA A 1 333 ? -20.765 0.699 -0.480 1.00 97.50 333 ALA A C 1
ATOM 2612 O O . ALA A 1 333 ? -19.851 0.268 -1.180 1.00 97.50 333 ALA A O 1
ATOM 2613 N N . ILE A 1 334 ? -21.993 0.914 -0.966 1.00 97.94 334 ILE A N 1
ATOM 2614 C CA . ILE A 1 334 ? -22.362 0.685 -2.371 1.00 97.94 334 ILE A CA 1
ATOM 2615 C C . ILE A 1 334 ? -21.569 1.616 -3.294 1.00 97.94 334 ILE A C 1
ATOM 2617 O O . ILE A 1 334 ? -21.005 1.161 -4.285 1.00 97.94 334 ILE A O 1
ATOM 2621 N N . PHE A 1 335 ? -21.491 2.904 -2.956 1.00 96.75 335 PHE A N 1
ATOM 2622 C CA . PHE A 1 335 ? -20.744 3.889 -3.732 1.00 96.75 335 PHE A CA 1
ATOM 2623 C C . PHE A 1 335 ? -19.264 3.518 -3.842 1.00 96.75 335 PHE A C 1
ATOM 2625 O O . PHE A 1 335 ? -18.715 3.565 -4.934 1.00 96.75 335 PHE A O 1
ATOM 2632 N N . VAL A 1 336 ? -18.631 3.100 -2.744 1.00 97.25 336 VAL A N 1
ATOM 2633 C CA . VAL A 1 336 ? -17.228 2.665 -2.731 1.00 97.25 336 VAL A CA 1
ATOM 2634 C C . VAL A 1 336 ? -17.003 1.468 -3.658 1.00 97.25 336 VAL A C 1
ATOM 2636 O O . VAL A 1 336 ? -16.034 1.464 -4.415 1.00 97.25 336 VAL A O 1
ATOM 2639 N N . ILE A 1 337 ? -17.901 0.478 -3.643 1.00 97.81 337 ILE A N 1
ATOM 2640 C CA . ILE A 1 337 ? -17.810 -0.694 -4.526 1.00 97.81 337 ILE A CA 1
ATOM 2641 C C . ILE A 1 337 ? -17.936 -0.271 -5.994 1.00 97.81 337 ILE A C 1
ATOM 2643 O O . ILE A 1 337 ? -17.060 -0.602 -6.790 1.00 97.81 337 ILE A O 1
ATOM 2647 N N . ILE A 1 338 ? -18.970 0.509 -6.333 1.00 97.31 338 ILE A N 1
ATOM 2648 C CA . ILE A 1 338 ? -19.194 1.005 -7.701 1.00 97.31 338 ILE A CA 1
ATOM 2649 C C . ILE A 1 338 ? -18.007 1.849 -8.166 1.00 97.31 338 ILE A C 1
ATOM 2651 O O . ILE A 1 338 ? -17.522 1.672 -9.277 1.00 97.31 338 ILE A O 1
ATOM 2655 N N . TYR A 1 339 ? -17.506 2.745 -7.315 1.00 96.62 339 TYR A N 1
ATOM 2656 C CA . TYR A 1 339 ? -16.384 3.615 -7.644 1.00 96.62 339 TYR A CA 1
ATOM 2657 C C . TYR A 1 339 ? -15.127 2.811 -7.983 1.00 96.62 339 TYR A C 1
ATOM 2659 O O . TYR A 1 339 ? -14.447 3.118 -8.961 1.00 96.62 339 TYR A O 1
ATOM 2667 N N . VAL A 1 340 ? -14.815 1.777 -7.196 1.00 97.62 340 VAL A N 1
ATOM 2668 C CA . VAL A 1 340 ? -13.667 0.895 -7.448 1.00 97.62 340 VAL A CA 1
ATOM 2669 C C . VAL A 1 340 ? -13.875 0.098 -8.728 1.00 97.62 340 VAL A C 1
ATOM 2671 O O . VAL A 1 340 ? -12.972 0.058 -9.561 1.00 97.62 340 VAL A O 1
ATOM 2674 N N . GLU A 1 341 ? -15.049 -0.506 -8.908 1.00 96.25 341 GLU A N 1
ATOM 2675 C CA . GLU A 1 341 ? -15.377 -1.285 -10.101 1.00 96.25 341 GLU A CA 1
ATOM 2676 C C . GLU A 1 341 ? -15.246 -0.431 -11.366 1.00 96.25 341 GLU A C 1
ATOM 2678 O O . GLU A 1 341 ? -14.465 -0.774 -12.255 1.00 96.25 341 GLU A O 1
ATOM 2683 N N . GLU A 1 342 ? -15.896 0.732 -11.406 1.00 95.06 342 GLU A N 1
ATOM 2684 C CA . GLU A 1 342 ? -15.831 1.642 -12.548 1.00 95.06 342 GLU A CA 1
ATOM 2685 C C . GLU A 1 342 ? -14.410 2.172 -12.769 1.00 95.06 342 GLU A C 1
ATOM 2687 O O . GLU A 1 342 ? -13.912 2.098 -13.889 1.00 95.06 342 GLU A O 1
ATOM 2692 N N . SER A 1 343 ? -13.691 2.583 -11.717 1.00 94.94 343 SER A N 1
ATOM 2693 C CA . SER A 1 343 ? -12.295 3.037 -11.841 1.00 94.94 343 SER A CA 1
ATOM 2694 C C . SER A 1 343 ? -11.364 1.951 -12.386 1.00 94.94 343 SER A C 1
ATOM 2696 O O . SER A 1 343 ? -10.452 2.236 -13.163 1.00 94.94 343 SER A O 1
ATOM 2698 N N . THR A 1 344 ? -11.566 0.692 -11.985 1.00 94.62 344 THR A N 1
ATOM 2699 C CA . THR A 1 344 ? -10.779 -0.435 -12.507 1.00 94.62 344 THR A CA 1
ATOM 2700 C C . THR A 1 344 ? -11.130 -0.724 -13.963 1.00 94.62 344 THR A C 1
ATOM 2702 O O . THR A 1 344 ? -10.230 -0.922 -14.781 1.00 94.62 344 THR A O 1
ATOM 2705 N N . ARG A 1 345 ? -12.422 -0.698 -14.303 1.00 94.19 345 ARG A N 1
ATOM 2706 C CA . ARG A 1 345 ? -12.941 -1.003 -15.632 1.00 94.19 345 ARG A CA 1
ATOM 2707 C C . ARG A 1 345 ? -12.517 0.046 -16.651 1.00 94.19 345 ARG A C 1
ATOM 2709 O O . ARG A 1 345 ? -11.976 -0.319 -17.693 1.00 94.19 345 ARG A O 1
ATOM 2716 N N . THR A 1 346 ? -12.720 1.332 -16.366 1.00 93.62 346 THR A N 1
ATOM 2717 C CA . THR A 1 346 ? -12.400 2.411 -17.311 1.00 93.62 346 THR A CA 1
ATOM 2718 C C . THR A 1 346 ? -10.900 2.510 -17.566 1.00 93.62 346 THR A C 1
ATOM 2720 O O . THR A 1 346 ? -10.491 2.585 -18.724 1.00 93.62 346 THR A O 1
ATOM 2723 N N . SER A 1 347 ? -10.064 2.415 -16.523 1.00 93.12 347 SER A N 1
ATOM 2724 C CA . SER A 1 347 ? -8.603 2.390 -16.695 1.00 93.12 347 SER A CA 1
ATOM 2725 C C . SER A 1 347 ? -8.117 1.155 -17.458 1.00 93.12 347 SER A C 1
ATOM 2727 O O . SER A 1 347 ? -7.170 1.256 -18.237 1.00 93.12 347 SER A O 1
ATOM 2729 N N . ALA A 1 348 ? -8.741 -0.013 -17.261 1.00 92.00 348 ALA A N 1
ATOM 2730 C CA . ALA A 1 348 ? -8.386 -1.223 -18.003 1.00 92.00 348 ALA A CA 1
ATOM 2731 C C . ALA A 1 348 ? -8.712 -1.089 -19.496 1.00 92.00 348 ALA A C 1
ATOM 2733 O O . ALA A 1 348 ? -7.894 -1.467 -20.329 1.00 92.00 348 ALA A O 1
ATOM 2734 N N . VAL A 1 349 ? -9.865 -0.507 -19.839 1.00 93.12 349 VAL A N 1
ATOM 2735 C CA . VAL A 1 349 ? -10.241 -0.243 -21.237 1.00 93.12 349 VAL A CA 1
ATOM 2736 C C . VAL A 1 349 ? -9.270 0.745 -21.887 1.00 93.12 349 VAL A C 1
ATOM 2738 O O . VAL A 1 349 ? -8.807 0.482 -22.994 1.00 93.12 349 VAL A O 1
ATOM 2741 N N . ALA A 1 350 ? -8.904 1.825 -21.190 1.00 92.19 350 ALA A N 1
ATOM 2742 C CA . ALA A 1 350 ? -7.972 2.825 -21.713 1.00 92.19 350 ALA A CA 1
ATOM 2743 C C . ALA A 1 350 ? -6.560 2.264 -21.962 1.00 92.19 350 ALA A C 1
ATOM 2745 O O . ALA A 1 350 ? -5.900 2.634 -22.930 1.00 92.19 350 ALA A O 1
ATOM 2746 N N . CYS A 1 351 ? -6.095 1.344 -21.113 1.00 93.19 351 CYS A N 1
ATOM 2747 C CA . CYS A 1 351 ? -4.767 0.738 -21.238 1.00 93.19 351 CYS A CA 1
ATOM 2748 C C . CYS A 1 351 ? -4.739 -0.569 -22.045 1.00 93.19 351 CYS A C 1
ATOM 2750 O O . CYS A 1 351 ? -3.659 -1.062 -22.353 1.00 93.19 351 CYS A O 1
ATOM 2752 N N . HIS A 1 352 ? -5.890 -1.121 -22.442 1.00 93.56 352 HIS A N 1
ATOM 2753 C CA . HIS A 1 352 ? -5.966 -2.348 -23.243 1.00 93.56 352 HIS A CA 1
ATOM 2754 C C . HIS A 1 352 ? -5.148 -2.301 -24.557 1.00 93.56 352 HIS A C 1
ATOM 2756 O O . HIS A 1 352 ? -4.531 -3.311 -24.898 1.00 93.56 352 HIS A O 1
ATOM 2762 N N . PRO A 1 353 ? -5.073 -1.175 -25.302 1.00 93.69 353 PRO A N 1
ATOM 2763 C CA . PRO A 1 353 ? -4.225 -1.070 -26.497 1.00 93.69 353 PRO A CA 1
ATOM 2764 C C . PRO A 1 353 ? -2.713 -1.102 -26.209 1.00 93.69 353 PRO A C 1
ATOM 2766 O O . PRO A 1 353 ? -1.917 -1.215 -27.144 1.00 93.69 353 PRO A O 1
ATOM 2769 N N . HIS A 1 354 ? -2.320 -0.994 -24.937 1.00 93.19 354 HIS A N 1
ATOM 2770 C CA . HIS A 1 354 ? -0.948 -0.804 -24.479 1.00 93.19 354 HIS A CA 1
ATOM 2771 C C . HIS A 1 354 ? -0.499 -1.922 -23.522 1.00 93.19 354 HIS A C 1
ATOM 2773 O O . HIS A 1 354 ? -0.340 -1.677 -22.325 1.00 93.19 354 HIS A O 1
ATOM 2779 N N . PRO A 1 355 ? -0.281 -3.161 -24.006 1.00 92.50 355 PRO A N 1
ATOM 2780 C CA . PRO A 1 355 ? 0.059 -4.304 -23.148 1.00 92.50 355 PRO A CA 1
ATOM 2781 C C . PRO A 1 355 ? 1.402 -4.159 -22.412 1.00 92.50 355 PRO A C 1
ATOM 2783 O O . PRO A 1 355 ? 1.599 -4.746 -21.354 1.00 92.50 355 PRO A O 1
ATOM 2786 N N . GLU A 1 356 ? 2.323 -3.368 -22.953 1.00 92.69 356 GLU A N 1
ATOM 2787 C CA . GLU A 1 356 ? 3.576 -2.960 -22.306 1.00 92.69 356 GLU A CA 1
ATOM 2788 C C . GLU A 1 356 ? 3.379 -2.056 -21.077 1.00 92.69 356 GLU A C 1
ATOM 2790 O O . GLU A 1 356 ? 4.288 -1.927 -20.256 1.00 92.69 356 GLU A O 1
ATOM 2795 N N . CYS A 1 357 ? 2.208 -1.429 -20.916 1.00 94.62 357 CYS A N 1
ATOM 2796 C CA . CYS A 1 357 ? 1.864 -0.737 -19.683 1.00 94.62 357 CYS A CA 1
ATOM 2797 C C . CYS A 1 357 ? 1.428 -1.758 -18.626 1.00 94.62 357 CYS A C 1
ATOM 2799 O O . CYS A 1 357 ? 0.254 -2.096 -18.483 1.00 94.62 357 CYS A O 1
ATOM 2801 N N . VAL A 1 358 ? 2.402 -2.254 -17.874 1.00 94.31 358 VAL A N 1
ATOM 2802 C CA . VAL A 1 358 ? 2.208 -3.337 -16.904 1.00 94.31 358 VAL A CA 1
ATOM 2803 C C . VAL A 1 358 ? 1.473 -2.862 -15.654 1.00 94.31 358 VAL A C 1
ATOM 2805 O O . VAL A 1 358 ? 0.745 -3.634 -15.029 1.00 94.31 358 VAL A O 1
ATOM 2808 N N . ILE A 1 359 ? 1.662 -1.597 -15.268 1.00 94.94 359 ILE A N 1
ATOM 2809 C CA . ILE A 1 359 ? 0.993 -1.004 -14.108 1.00 94.94 359 ILE A CA 1
ATOM 2810 C C . ILE A 1 359 ? 0.403 0.343 -14.498 1.00 94.94 359 ILE A C 1
ATOM 2812 O O . ILE A 1 359 ? 1.125 1.229 -14.952 1.00 94.94 359 ILE A O 1
ATOM 2816 N N . ASN A 1 360 ? -0.886 0.523 -14.231 1.00 94.50 360 ASN A N 1
ATOM 2817 C CA . ASN A 1 360 ? -1.641 1.742 -14.488 1.00 94.50 360 ASN A CA 1
ATOM 2818 C C . ASN A 1 360 ? -2.356 2.252 -13.226 1.00 94.50 360 ASN A C 1
ATOM 2820 O O . ASN A 1 360 ? -2.700 1.476 -12.331 1.00 94.50 360 ASN A O 1
ATOM 2824 N N . ALA A 1 361 ? -2.592 3.563 -13.160 1.00 94.44 361 ALA A N 1
ATOM 2825 C CA . ALA A 1 361 ? -3.430 4.164 -12.128 1.00 94.44 361 ALA A CA 1
ATOM 2826 C C . ALA A 1 361 ? -4.903 3.850 -12.413 1.00 94.44 361 ALA A C 1
ATOM 2828 O O . ALA A 1 361 ? -5.356 3.861 -13.564 1.00 94.44 361 ALA A O 1
ATOM 2829 N N . ARG A 1 362 ? -5.678 3.586 -11.364 1.00 94.81 362 ARG A N 1
ATOM 2830 C CA . ARG A 1 362 ? -7.108 3.292 -11.492 1.00 94.81 362 ARG A CA 1
ATOM 2831 C C . ARG A 1 362 ? -7.925 4.534 -11.221 1.00 94.81 362 ARG A C 1
ATOM 2833 O O . ARG A 1 362 ? -8.052 4.953 -10.077 1.00 94.81 362 ARG A O 1
ATOM 2840 N N . ARG A 1 363 ? -8.492 5.097 -12.280 1.00 92.69 363 ARG A N 1
ATOM 2841 C CA . ARG A 1 363 ? -9.289 6.315 -12.236 1.00 92.69 363 ARG A CA 1
ATOM 2842 C C . ARG A 1 363 ? -10.597 6.074 -12.953 1.00 92.69 363 ARG A C 1
ATOM 2844 O O . ARG A 1 363 ? -10.624 5.435 -14.005 1.00 92.69 363 ARG A O 1
ATOM 2851 N N . TRP A 1 364 ? -11.666 6.637 -12.406 1.00 90.12 364 TRP A N 1
ATOM 2852 C CA . TRP A 1 364 ? -12.932 6.722 -13.112 1.00 90.12 364 TRP A CA 1
ATOM 2853 C C . TRP A 1 364 ? -12.808 7.772 -14.222 1.00 90.12 364 TRP A C 1
ATOM 2855 O O . TRP A 1 364 ? -12.917 8.974 -13.982 1.00 90.12 364 TRP A O 1
ATOM 2865 N N . LEU A 1 365 ? -12.486 7.309 -15.431 1.00 83.00 365 LEU A N 1
ATOM 2866 C CA . LEU A 1 365 ? -12.290 8.151 -16.611 1.00 83.00 365 LEU A CA 1
ATOM 2867 C C . LEU A 1 365 ? -13.630 8.363 -17.324 1.00 83.00 365 LEU A C 1
ATOM 2869 O O . LEU A 1 365 ? -14.424 7.431 -17.464 1.00 83.00 365 LEU A O 1
ATOM 2873 N N . MET A 1 366 ? -13.871 9.589 -17.785 1.00 78.94 366 MET A N 1
ATOM 2874 C CA . MET A 1 366 ? -15.027 9.910 -18.624 1.00 78.94 366 MET A CA 1
ATOM 2875 C C . MET A 1 366 ? -14.784 9.419 -20.059 1.00 78.94 366 MET A C 1
ATOM 2877 O O . MET A 1 366 ? -13.641 9.216 -20.459 1.00 78.94 366 MET A O 1
ATOM 2881 N N . LEU A 1 367 ? -15.852 9.251 -20.849 1.00 69.88 367 LEU A N 1
ATOM 2882 C CA . LEU A 1 367 ? -15.775 8.686 -22.208 1.00 69.88 367 LEU A CA 1
ATOM 2883 C C . LEU A 1 367 ? -14.717 9.357 -23.104 1.00 69.88 367 LEU A C 1
ATOM 2885 O O . LEU A 1 367 ? -14.016 8.664 -23.837 1.00 69.88 367 LEU A O 1
ATOM 2889 N N . ASP A 1 368 ? -14.567 10.678 -23.008 1.00 65.31 368 ASP A N 1
ATOM 2890 C CA . ASP A 1 368 ? -13.642 11.449 -23.848 1.00 65.31 368 ASP A CA 1
ATOM 2891 C C . ASP A 1 368 ? -12.160 11.203 -23.508 1.00 65.31 368 ASP A C 1
ATOM 2893 O O . ASP A 1 368 ? -11.291 11.389 -24.359 1.00 65.31 368 ASP A O 1
ATOM 2897 N N . SER A 1 369 ? -11.854 10.749 -22.286 1.00 72.62 369 SER A N 1
ATOM 2898 C CA . SER A 1 369 ? -10.487 10.482 -21.817 1.00 72.62 369 SER A CA 1
ATOM 2899 C C . SER A 1 369 ? -10.086 9.004 -21.869 1.00 72.62 369 SER A C 1
ATOM 2901 O O . SER A 1 369 ? -8.986 8.656 -21.442 1.00 72.62 369 SER A O 1
ATOM 2903 N N . LEU A 1 370 ? -10.921 8.127 -22.445 1.00 76.94 370 LEU A N 1
ATOM 2904 C CA . LEU A 1 370 ? -10.609 6.697 -22.607 1.00 76.94 370 LEU A CA 1
ATOM 2905 C C . LEU A 1 370 ? -9.435 6.418 -23.559 1.00 76.94 370 LEU A C 1
ATOM 2907 O O . LEU A 1 370 ? -8.942 5.297 -23.598 1.00 76.94 370 LEU A O 1
ATOM 2911 N N . THR A 1 371 ? -8.992 7.405 -24.335 1.00 77.25 371 THR A N 1
ATOM 2912 C CA . THR A 1 371 ? -7.845 7.271 -25.245 1.00 77.25 371 THR A CA 1
ATOM 2913 C C . THR A 1 371 ? -6.501 7.466 -24.547 1.00 77.25 371 THR A C 1
ATOM 2915 O O . THR A 1 371 ? -5.472 7.129 -25.124 1.00 77.25 371 THR A O 1
ATOM 2918 N N . GLN A 1 372 ? -6.486 7.995 -23.319 1.00 85.81 372 GLN A N 1
ATOM 2919 C CA . GLN A 1 372 ? -5.262 8.255 -22.568 1.00 85.81 372 GLN A CA 1
ATOM 2920 C C . GLN A 1 372 ? -5.107 7.232 -21.440 1.00 85.81 372 GLN A C 1
ATOM 2922 O O . GLN A 1 372 ? -5.832 7.259 -20.446 1.00 85.81 372 GLN A O 1
ATOM 2927 N N . CYS A 1 373 ? -4.144 6.321 -21.591 1.00 91.50 373 CYS A N 1
ATOM 2928 C CA . CYS A 1 373 ? -3.819 5.336 -20.563 1.00 91.50 373 CYS A CA 1
ATOM 2929 C C . CYS A 1 373 ? -3.015 5.989 -19.420 1.00 91.50 373 CYS A C 1
ATOM 2931 O O . CYS A 1 373 ? -1.910 6.481 -19.669 1.00 91.50 373 CYS A O 1
ATOM 2933 N N . PRO A 1 374 ? -3.496 5.953 -18.160 1.00 93.75 374 PRO A N 1
ATOM 2934 C CA . PRO A 1 374 ? -2.762 6.477 -17.009 1.00 93.75 374 PRO A CA 1
ATOM 2935 C C . PRO A 1 374 ? -1.648 5.511 -16.574 1.00 93.75 374 PRO A C 1
ATOM 2937 O O . PRO A 1 374 ? -1.728 4.861 -15.528 1.00 93.75 374 PRO A O 1
ATOM 2940 N N . CYS A 1 375 ? -0.621 5.367 -17.408 1.00 94.94 375 CYS A N 1
ATOM 2941 C CA . CYS A 1 375 ? 0.451 4.406 -17.196 1.00 94.94 375 CYS A CA 1
ATOM 2942 C C . CYS A 1 375 ? 1.439 4.858 -16.113 1.00 94.94 375 CYS A C 1
ATOM 2944 O O . CYS A 1 375 ? 1.885 6.002 -16.103 1.00 94.94 375 CYS A O 1
ATOM 2946 N N . LEU A 1 376 ? 1.811 3.936 -15.224 1.00 95.38 376 LEU A N 1
ATOM 2947 C CA . LEU A 1 376 ? 2.768 4.163 -14.137 1.00 95.38 376 LEU A CA 1
ATOM 2948 C C . LEU A 1 376 ? 4.070 3.383 -14.351 1.00 95.38 376 LEU A C 1
ATOM 2950 O O . LEU A 1 376 ? 5.135 3.871 -13.980 1.00 95.38 376 LEU A O 1
ATOM 2954 N N . ALA A 1 377 ? 3.992 2.179 -14.924 1.00 95.38 377 ALA A N 1
ATOM 2955 C CA . ALA A 1 377 ? 5.162 1.375 -15.261 1.00 95.38 377 ALA A CA 1
ATOM 2956 C C . ALA A 1 377 ? 5.048 0.806 -16.677 1.00 95.38 377 ALA A C 1
ATOM 2958 O O . ALA A 1 377 ? 4.133 0.031 -16.968 1.00 95.38 377 ALA A O 1
ATOM 2959 N N . LEU A 1 378 ? 6.003 1.183 -17.524 1.00 95.12 378 LEU A N 1
ATOM 2960 C CA . LEU A 1 378 ? 6.151 0.721 -18.896 1.00 95.12 378 LEU A CA 1
ATOM 2961 C C . LEU A 1 378 ? 7.294 -0.291 -18.968 1.00 95.12 378 LEU A C 1
ATOM 2963 O O . LEU A 1 378 ? 8.433 0.042 -18.645 1.00 95.12 378 LEU A O 1
ATOM 2967 N N . ILE A 1 379 ? 6.997 -1.509 -19.415 1.00 94.25 379 ILE A N 1
ATOM 2968 C CA . ILE A 1 379 ? 7.986 -2.574 -19.580 1.00 94.25 379 ILE A CA 1
ATOM 2969 C C . ILE A 1 379 ? 7.849 -3.143 -20.989 1.00 94.25 379 ILE A C 1
ATOM 2971 O O . ILE A 1 379 ? 6.857 -3.796 -21.311 1.00 94.25 379 ILE A O 1
ATOM 2975 N N . ASP A 1 380 ? 8.863 -2.918 -21.822 1.00 92.81 380 ASP A N 1
ATOM 2976 C CA . ASP A 1 380 ? 8.946 -3.492 -23.165 1.00 92.81 380 ASP A CA 1
ATOM 2977 C C . ASP A 1 380 ? 10.340 -4.089 -23.391 1.00 92.81 380 ASP A C 1
ATOM 2979 O O . ASP A 1 380 ? 11.280 -3.432 -23.848 1.00 92.81 380 ASP A O 1
ATOM 2983 N N . ASN A 1 381 ? 10.466 -5.367 -23.031 1.00 88.75 381 ASN A N 1
ATOM 2984 C CA . ASN A 1 381 ? 11.723 -6.100 -23.070 1.00 88.75 381 ASN A CA 1
ATOM 2985 C C . ASN A 1 381 ? 11.682 -7.199 -24.132 1.00 88.75 381 ASN A C 1
ATOM 2987 O O . ASN A 1 381 ? 10.855 -8.107 -24.073 1.00 88.75 381 ASN A O 1
ATOM 2991 N N . ASN A 1 382 ? 12.635 -7.172 -25.062 1.00 86.38 382 ASN A N 1
ATOM 2992 C CA . ASN A 1 382 ? 12.889 -8.278 -25.981 1.00 86.38 382 ASN A CA 1
ATOM 2993 C C . ASN A 1 382 ? 14.218 -8.944 -25.658 1.00 86.38 382 ASN A C 1
ATOM 2995 O O . ASN A 1 382 ? 15.253 -8.570 -26.191 1.00 86.38 382 ASN A O 1
ATOM 2999 N N . ILE A 1 383 ? 14.190 -9.926 -24.765 1.00 81.31 383 ILE A N 1
ATOM 3000 C CA . ILE A 1 383 ? 15.405 -10.543 -24.213 1.00 81.31 383 ILE A CA 1
ATOM 3001 C C . ILE A 1 383 ? 16.078 -11.490 -25.229 1.00 81.31 383 ILE A C 1
ATOM 3003 O O . ILE A 1 383 ? 17.265 -11.773 -25.115 1.00 81.31 383 ILE A O 1
ATOM 3007 N N . ALA A 1 384 ? 15.350 -11.957 -26.248 1.00 82.88 384 ALA A N 1
ATOM 3008 C CA . ALA A 1 384 ? 15.855 -12.902 -27.244 1.00 82.88 384 ALA A CA 1
ATOM 3009 C C . ALA A 1 384 ? 15.345 -12.547 -28.657 1.00 82.88 384 ALA A C 1
ATOM 3011 O O . ALA A 1 384 ? 14.411 -13.196 -29.143 1.00 82.88 384 ALA A O 1
ATOM 3012 N N . PRO A 1 385 ? 15.929 -11.523 -29.316 1.00 85.94 385 PRO A N 1
ATOM 3013 C CA . PRO A 1 385 ? 15.602 -11.205 -30.705 1.00 85.94 385 PRO A CA 1
ATOM 3014 C C . PRO A 1 385 ? 15.874 -12.421 -31.597 1.00 85.94 385 PRO A C 1
ATOM 3016 O O . PRO A 1 385 ? 16.890 -13.104 -31.452 1.00 85.94 385 PRO A O 1
ATOM 3019 N N . LYS A 1 386 ? 14.942 -12.726 -32.505 1.00 88.00 386 LYS A N 1
ATOM 3020 C CA . LYS A 1 386 ? 14.970 -13.981 -33.277 1.00 88.00 386 LYS A CA 1
ATOM 3021 C C . LYS A 1 386 ? 15.808 -13.878 -34.542 1.00 88.00 386 LYS A C 1
ATOM 3023 O O . LYS A 1 386 ? 16.238 -14.903 -35.070 1.00 88.00 386 LYS A O 1
ATOM 3028 N N . THR A 1 387 ? 16.014 -12.668 -35.052 1.00 91.00 387 THR A N 1
ATOM 3029 C CA . THR A 1 387 ? 16.770 -12.430 -36.281 1.00 91.00 387 THR A CA 1
ATOM 3030 C C . THR A 1 387 ? 17.881 -11.415 -36.058 1.00 91.00 387 THR A C 1
ATOM 3032 O O . THR A 1 387 ? 17.779 -10.509 -35.234 1.00 91.00 387 THR A O 1
ATOM 3035 N N . TYR A 1 388 ? 18.947 -11.541 -36.849 1.00 88.75 388 TYR A N 1
ATOM 3036 C CA . TYR A 1 388 ? 20.043 -10.573 -36.851 1.00 88.75 388 TYR A CA 1
ATOM 3037 C C . TYR A 1 388 ? 19.556 -9.153 -37.184 1.00 88.75 388 TYR A C 1
ATOM 3039 O O . TYR A 1 388 ? 20.031 -8.189 -36.595 1.00 88.75 388 TYR A O 1
ATOM 3047 N N . SER A 1 389 ? 18.566 -9.018 -38.076 1.00 87.19 389 SER A N 1
ATOM 3048 C CA . SER A 1 389 ? 17.982 -7.719 -38.424 1.00 87.19 389 SER A CA 1
ATOM 3049 C C . SER A 1 389 ? 17.235 -7.076 -37.254 1.00 87.19 389 SER A C 1
ATOM 3051 O O . SER A 1 389 ? 17.376 -5.881 -37.045 1.00 87.19 389 SER A O 1
ATOM 3053 N N . GLU A 1 390 ? 16.483 -7.859 -36.472 1.00 86.94 390 GLU A N 1
ATOM 3054 C CA . GLU A 1 390 ? 15.770 -7.377 -35.279 1.00 86.94 390 GLU A CA 1
ATOM 3055 C C . GLU A 1 390 ? 16.738 -6.927 -34.175 1.00 86.94 390 GLU A C 1
ATOM 3057 O O . GLU A 1 390 ? 16.422 -6.033 -33.395 1.00 86.94 390 GLU A O 1
ATOM 3062 N N . TRP A 1 391 ? 17.922 -7.539 -34.111 1.00 86.88 391 TRP A N 1
ATOM 3063 C CA . TRP A 1 391 ? 18.974 -7.144 -33.180 1.00 86.88 391 TRP A CA 1
ATOM 3064 C C . TRP A 1 391 ? 19.735 -5.890 -33.639 1.00 86.88 391 TRP A C 1
ATOM 3066 O O . TRP A 1 391 ? 20.013 -5.019 -32.820 1.00 86.88 391 TRP A O 1
ATOM 3076 N N . MET A 1 392 ? 20.047 -5.778 -34.937 1.00 91.12 392 MET A N 1
ATOM 3077 C CA . MET A 1 392 ? 20.789 -4.637 -35.496 1.00 91.12 392 MET A CA 1
ATOM 3078 C C . MET A 1 392 ? 19.952 -3.360 -35.629 1.00 91.12 392 MET A C 1
ATOM 3080 O O . MET A 1 392 ? 20.497 -2.269 -35.482 1.00 91.12 392 MET A O 1
ATOM 3084 N N . ASP A 1 393 ? 18.655 -3.486 -35.913 1.00 91.19 393 ASP A N 1
ATOM 3085 C CA . ASP A 1 393 ? 17.709 -2.369 -35.993 1.00 91.19 393 ASP A CA 1
ATOM 3086 C C . ASP A 1 393 ? 16.482 -2.679 -35.117 1.00 91.19 393 ASP A C 1
ATOM 3088 O O . ASP A 1 393 ? 15.451 -3.158 -35.605 1.00 91.19 393 ASP A O 1
ATOM 3092 N N . PRO A 1 394 ? 16.609 -2.504 -33.787 1.00 90.94 394 PRO A N 1
ATOM 3093 C CA . PRO A 1 394 ? 15.532 -2.812 -32.867 1.00 90.94 394 PRO A CA 1
ATOM 3094 C C . PRO A 1 394 ? 14.361 -1.856 -33.072 1.00 90.94 394 PRO A C 1
ATOM 3096 O O . PRO A 1 394 ? 14.523 -0.685 -33.412 1.00 90.94 394 PRO A O 1
ATOM 3099 N N . LYS A 1 395 ? 13.157 -2.356 -32.796 1.00 92.31 395 LYS A N 1
ATOM 3100 C CA . LYS A 1 395 ? 11.913 -1.595 -32.928 1.00 92.31 395 LYS A CA 1
ATOM 3101 C C . LYS A 1 395 ? 11.998 -0.249 -32.198 1.00 92.31 395 LYS A C 1
ATOM 3103 O O . LYS A 1 395 ? 12.246 -0.220 -30.989 1.00 92.31 395 LYS A O 1
ATOM 3108 N N . ASP A 1 396 ? 11.720 0.827 -32.930 1.00 94.00 396 ASP A N 1
ATOM 3109 C CA . ASP A 1 396 ? 11.560 2.164 -32.367 1.00 94.00 396 ASP A CA 1
ATOM 3110 C C . ASP A 1 396 ? 10.237 2.288 -31.606 1.00 94.00 396 ASP A C 1
ATOM 3112 O O . ASP A 1 396 ? 9.163 1.892 -32.076 1.00 94.00 396 ASP A O 1
ATOM 3116 N N . ILE A 1 397 ? 10.341 2.813 -30.391 1.00 94.44 397 ILE A N 1
ATOM 3117 C CA . ILE A 1 397 ? 9.230 3.036 -29.474 1.00 94.44 397 ILE A CA 1
ATOM 3118 C C . ILE A 1 397 ? 9.166 4.482 -28.973 1.00 94.44 397 ILE A C 1
ATOM 3120 O O . ILE A 1 397 ? 8.339 4.763 -28.107 1.00 94.44 397 ILE A O 1
ATOM 3124 N N . THR A 1 398 ? 9.954 5.416 -29.525 1.00 93.81 398 THR A N 1
ATOM 3125 C CA . THR A 1 398 ? 9.963 6.833 -29.118 1.00 93.81 398 THR A CA 1
ATOM 3126 C C . THR A 1 398 ? 8.558 7.436 -29.113 1.00 93.81 398 THR A C 1
ATOM 3128 O O . THR A 1 398 ? 8.127 7.963 -28.088 1.00 93.81 398 THR A O 1
ATOM 3131 N N . ALA A 1 399 ? 7.788 7.281 -30.196 1.00 92.94 399 ALA A N 1
ATOM 3132 C CA . ALA A 1 399 ? 6.416 7.800 -30.274 1.00 92.94 399 ALA A CA 1
ATOM 3133 C C . ALA A 1 399 ? 5.476 7.179 -29.223 1.00 92.94 399 ALA A C 1
ATOM 3135 O O . ALA A 1 399 ? 4.542 7.817 -28.739 1.00 92.94 399 ALA A O 1
ATOM 3136 N N . LYS A 1 400 ? 5.733 5.924 -28.853 1.00 92.25 400 LYS A N 1
ATOM 3137 C CA . LYS A 1 400 ? 4.919 5.176 -27.899 1.00 92.25 400 LYS A CA 1
ATOM 3138 C C . LYS A 1 400 ? 5.204 5.595 -26.460 1.00 92.25 400 LYS A C 1
ATOM 3140 O O . LYS A 1 400 ? 4.269 5.800 -25.691 1.00 92.25 400 LYS A O 1
ATOM 3145 N N . VAL A 1 401 ? 6.483 5.770 -26.122 1.00 94.44 401 VAL A N 1
ATOM 3146 C CA . VAL A 1 401 ? 6.911 6.328 -24.834 1.00 94.44 401 VAL A CA 1
ATOM 3147 C C . VAL A 1 401 ? 6.399 7.757 -24.686 1.00 94.44 401 VAL A C 1
ATOM 3149 O O . VAL A 1 401 ? 5.820 8.070 -23.651 1.00 94.44 401 VAL A O 1
ATOM 3152 N N . ALA A 1 402 ? 6.516 8.584 -25.731 1.00 93.38 402 ALA A N 1
ATOM 3153 C CA . ALA A 1 402 ? 5.961 9.937 -25.753 1.00 93.38 402 ALA A CA 1
ATOM 3154 C C . ALA A 1 402 ? 4.457 9.924 -25.440 1.00 93.38 402 ALA A C 1
ATOM 3156 O O . ALA A 1 402 ? 4.003 10.626 -24.540 1.00 93.38 402 ALA A O 1
ATOM 3157 N N . HIS A 1 403 ? 3.696 9.051 -26.114 1.00 91.94 403 HIS A N 1
ATOM 3158 C CA . HIS A 1 403 ? 2.256 8.920 -25.903 1.00 91.94 403 HIS A CA 1
ATOM 3159 C C . HIS A 1 403 ? 1.890 8.526 -24.462 1.00 91.94 403 HIS A C 1
ATOM 3161 O O . HIS A 1 403 ? 1.030 9.162 -23.857 1.00 91.94 403 HIS A O 1
ATOM 3167 N N . LEU A 1 404 ? 2.557 7.523 -23.883 1.00 92.50 404 LEU A N 1
ATOM 3168 C CA . LEU A 1 404 ? 2.289 7.079 -22.507 1.00 92.50 404 LEU A CA 1
ATOM 3169 C C . LEU A 1 404 ? 2.793 8.067 -21.441 1.00 92.50 404 LEU A C 1
ATOM 3171 O O . LEU A 1 404 ? 2.259 8.100 -20.334 1.00 92.50 404 LEU A O 1
ATOM 3175 N N . ALA A 1 405 ? 3.783 8.897 -21.772 1.00 93.44 405 ALA A N 1
ATOM 3176 C CA . ALA A 1 405 ? 4.297 9.949 -20.901 1.00 93.44 405 ALA A CA 1
ATOM 3177 C C . ALA A 1 405 ? 3.431 11.222 -20.900 1.00 93.44 405 ALA A C 1
ATOM 3179 O O . ALA A 1 405 ? 3.589 12.049 -20.006 1.00 93.44 405 ALA A O 1
ATOM 3180 N N . THR A 1 406 ? 2.484 11.375 -21.837 1.00 91.56 406 THR A N 1
ATOM 3181 C CA . THR A 1 406 ? 1.647 12.590 -21.971 1.00 91.56 406 THR A CA 1
ATOM 3182 C C . THR A 1 406 ? 0.946 13.016 -20.681 1.00 91.56 406 THR A C 1
ATOM 3184 O O . THR A 1 406 ? 0.805 14.209 -20.424 1.00 91.56 406 THR A O 1
ATOM 3187 N N . MET A 1 407 ? 0.519 12.061 -19.849 1.00 88.75 407 MET A N 1
ATOM 3188 C CA . MET A 1 407 ? -0.153 12.347 -18.576 1.00 88.75 407 MET A CA 1
ATOM 3189 C C . MET A 1 407 ? 0.805 12.728 -17.435 1.00 88.75 407 MET A C 1
ATOM 3191 O O . MET A 1 407 ? 0.337 13.081 -16.355 1.00 88.75 407 MET A O 1
ATOM 3195 N N . GLY A 1 408 ? 2.123 12.620 -17.626 1.00 91.44 408 GLY A N 1
ATOM 3196 C CA . GLY A 1 408 ? 3.116 12.908 -16.587 1.00 91.44 408 GLY A CA 1
ATOM 3197 C C . GLY A 1 408 ? 3.149 11.887 -15.440 1.00 91.44 408 GLY A C 1
ATOM 3198 O O . GLY A 1 408 ? 3.760 12.145 -14.411 1.00 91.44 408 GLY A O 1
ATOM 3199 N N . LEU A 1 409 ? 2.495 10.729 -15.592 1.00 92.56 409 LEU A N 1
ATOM 3200 C CA . LEU A 1 409 ? 2.327 9.737 -14.518 1.00 92.56 409 LEU A CA 1
ATOM 3201 C C . LEU A 1 409 ? 3.398 8.639 -14.507 1.00 92.56 409 LEU A C 1
ATOM 3203 O O . LEU A 1 409 ? 3.455 7.850 -13.565 1.00 92.56 409 LEU A O 1
ATOM 3207 N N . LEU A 1 410 ? 4.230 8.559 -15.544 1.00 94.50 410 LEU A N 1
ATOM 3208 C CA . LEU A 1 410 ? 5.170 7.461 -15.720 1.00 94.50 410 LEU A CA 1
ATOM 3209 C C . LEU A 1 410 ? 6.267 7.506 -14.644 1.00 94.50 410 LEU A C 1
ATOM 3211 O O . LEU A 1 410 ? 6.956 8.510 -14.486 1.00 94.50 410 LEU A O 1
ATOM 3215 N N . GLN A 1 411 ? 6.423 6.415 -13.893 1.00 94.31 411 GLN A N 1
ATOM 3216 C CA . GLN A 1 411 ? 7.382 6.311 -12.784 1.00 94.31 411 GLN A CA 1
ATOM 3217 C C . GLN A 1 411 ? 8.548 5.381 -13.115 1.00 94.31 411 GLN A C 1
ATOM 3219 O O . GLN A 1 411 ? 9.669 5.594 -12.651 1.00 94.31 411 GLN A O 1
ATOM 3224 N N . ILE A 1 412 ? 8.267 4.315 -13.864 1.00 93.31 412 ILE A N 1
ATOM 3225 C CA . ILE A 1 412 ? 9.223 3.260 -14.193 1.00 93.31 412 ILE A CA 1
ATOM 3226 C C . ILE A 1 412 ? 9.138 3.003 -15.688 1.00 93.31 412 ILE A C 1
ATOM 3228 O O . ILE A 1 412 ? 8.061 2.706 -16.211 1.00 93.31 412 ILE A O 1
ATOM 3232 N N . VAL A 1 413 ? 10.275 3.087 -16.358 1.00 93.75 413 VAL A N 1
ATOM 3233 C CA . VAL A 1 413 ? 10.432 2.680 -17.748 1.00 93.75 413 VAL A CA 1
ATOM 3234 C C . VAL A 1 413 ? 11.540 1.643 -17.784 1.00 93.75 413 VAL A C 1
ATOM 3236 O O . VAL A 1 413 ? 12.591 1.840 -17.191 1.00 93.75 413 VAL A O 1
ATOM 3239 N N . GLN A 1 414 ? 11.273 0.501 -18.407 1.00 92.56 414 GLN A N 1
ATOM 3240 C CA . GLN A 1 414 ? 12.267 -0.545 -18.599 1.00 92.56 414 GLN A CA 1
ATOM 3241 C C . GLN A 1 414 ? 12.172 -1.056 -20.028 1.00 92.56 414 GLN A C 1
ATOM 3243 O O . GLN A 1 414 ? 11.160 -1.634 -20.431 1.00 92.56 414 GLN A O 1
ATOM 3248 N N . LEU A 1 415 ? 13.236 -0.823 -20.790 1.00 92.06 415 LEU A N 1
ATOM 3249 C CA . LEU A 1 415 ? 13.287 -1.097 -22.218 1.00 92.06 415 LEU A CA 1
ATOM 3250 C C . LEU A 1 415 ? 14.528 -1.932 -22.527 1.00 92.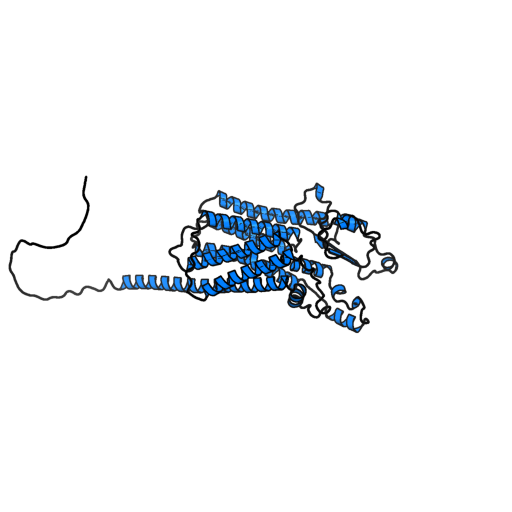06 415 LEU A C 1
ATOM 3252 O O . LEU A 1 415 ? 15.648 -1.515 -22.248 1.00 92.06 415 LEU A O 1
ATOM 3256 N N . THR A 1 416 ? 14.338 -3.105 -23.129 1.00 89.00 416 THR A N 1
ATOM 3257 C CA . THR A 1 416 ? 15.448 -3.996 -23.516 1.00 89.00 416 THR A CA 1
ATOM 3258 C C . THR A 1 416 ? 15.355 -4.327 -24.997 1.00 89.00 416 THR A C 1
ATOM 3260 O O . THR A 1 416 ? 14.319 -4.819 -25.450 1.00 89.00 416 THR A O 1
ATOM 3263 N N . ASN A 1 417 ? 16.441 -4.103 -25.747 1.00 88.81 417 ASN A N 1
ATOM 3264 C CA . ASN A 1 417 ? 16.487 -4.267 -27.207 1.00 88.81 417 ASN A CA 1
ATOM 3265 C C . ASN A 1 417 ? 15.354 -3.489 -27.908 1.00 88.81 417 ASN A C 1
ATOM 3267 O O . ASN A 1 417 ? 14.579 -4.023 -28.712 1.00 88.81 417 ASN A O 1
ATOM 3271 N N . ARG A 1 418 ? 15.234 -2.210 -27.542 1.00 92.38 418 ARG A N 1
ATOM 3272 C CA . ARG A 1 418 ? 14.307 -1.228 -28.109 1.00 92.38 418 ARG A CA 1
ATOM 3273 C C . ARG A 1 418 ? 15.065 0.044 -28.439 1.00 92.38 418 ARG A C 1
ATOM 3275 O O . ARG A 1 418 ? 15.988 0.411 -27.715 1.00 92.38 418 ARG A O 1
ATOM 3282 N N . LYS A 1 419 ? 14.673 0.701 -29.525 1.00 91.81 419 LYS A N 1
ATOM 3283 C CA . LYS A 1 419 ? 15.283 1.957 -29.951 1.00 91.81 419 LYS A CA 1
ATOM 3284 C C . LYS A 1 419 ? 14.491 3.129 -29.376 1.00 91.81 419 LYS A C 1
ATOM 3286 O O . LYS A 1 419 ? 13.263 3.142 -29.436 1.00 91.81 419 LYS A O 1
ATOM 3291 N N . LEU A 1 420 ? 15.220 4.090 -28.816 1.00 91.94 420 LEU A N 1
ATOM 3292 C CA . LEU A 1 420 ? 14.737 5.430 -28.503 1.00 91.94 420 LEU A CA 1
ATOM 3293 C C . LEU A 1 420 ? 15.604 6.410 -29.291 1.00 91.94 420 LEU A C 1
ATOM 3295 O O . LEU A 1 420 ? 16.746 6.656 -28.910 1.00 91.94 420 LEU A O 1
ATOM 3299 N N . GLU A 1 421 ? 15.098 6.921 -30.413 1.00 90.25 421 GLU A N 1
ATOM 3300 C CA . GLU A 1 421 ? 15.878 7.814 -31.287 1.00 90.25 421 GLU A CA 1
ATOM 3301 C C . GLU A 1 421 ? 16.178 9.154 -30.615 1.00 90.25 421 GLU A C 1
ATOM 3303 O O . GLU A 1 421 ? 17.282 9.687 -30.707 1.00 90.25 421 GLU A O 1
ATOM 3308 N N . VAL A 1 422 ? 15.177 9.676 -29.911 1.00 91.81 422 VAL A N 1
ATOM 3309 C CA . VAL A 1 422 ? 15.250 10.890 -29.104 1.00 91.81 422 VAL A CA 1
ATOM 3310 C C . VAL A 1 422 ? 14.506 10.621 -27.803 1.00 91.81 422 VAL A C 1
ATOM 3312 O O . VAL A 1 422 ? 13.503 9.901 -27.800 1.00 91.81 422 VAL A O 1
ATOM 3315 N N . LEU A 1 423 ? 14.997 11.192 -26.701 1.00 90.88 423 L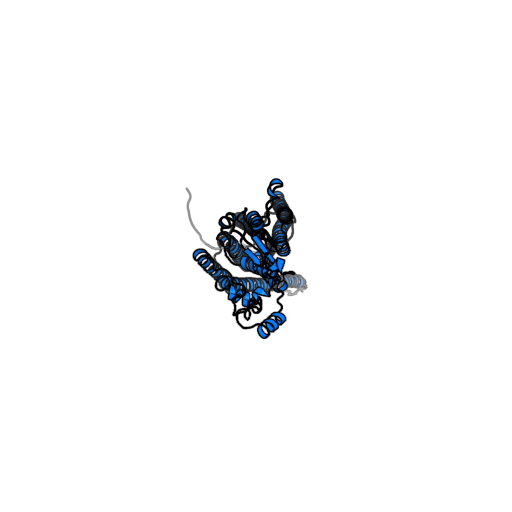EU A N 1
ATOM 3316 C CA . LEU A 1 423 ? 14.281 11.181 -25.432 1.00 90.88 423 LEU A CA 1
ATOM 3317 C C . LEU A 1 423 ? 13.058 12.113 -25.547 1.00 90.88 423 LEU A C 1
ATOM 3319 O O . LEU A 1 423 ? 13.262 13.315 -25.734 1.00 90.88 423 LEU A O 1
ATOM 3323 N N . PRO A 1 424 ? 11.818 11.596 -25.455 1.00 93.75 424 PRO A N 1
ATOM 3324 C CA . PRO A 1 424 ? 10.619 12.418 -25.595 1.00 93.75 424 PRO A CA 1
ATOM 3325 C C . PRO A 1 424 ? 10.573 13.565 -24.582 1.00 93.75 424 PRO A C 1
ATOM 3327 O O . PRO A 1 424 ? 10.894 13.378 -23.407 1.00 93.75 424 PRO A O 1
ATOM 3330 N N . GLU A 1 425 ? 10.130 14.742 -25.018 1.00 92.62 425 GLU A N 1
ATOM 3331 C CA . GLU A 1 425 ? 9.994 15.917 -24.148 1.00 92.62 425 GLU A CA 1
ATOM 3332 C C . GLU A 1 425 ? 8.906 15.709 -23.084 1.00 92.62 425 GLU A C 1
ATOM 3334 O O . GLU A 1 425 ? 9.018 16.209 -21.967 1.00 92.62 425 GLU A O 1
ATOM 3339 N N . GLU A 1 426 ? 7.901 14.883 -23.382 1.00 92.94 426 GLU A N 1
ATOM 3340 C CA . GLU A 1 426 ? 6.823 14.498 -22.472 1.00 92.94 426 GLU A CA 1
ATOM 3341 C C . GLU A 1 426 ? 7.349 13.809 -21.206 1.00 92.94 426 GLU A C 1
ATOM 3343 O O . GLU A 1 426 ? 6.782 13.995 -20.130 1.00 92.94 426 GLU A O 1
ATOM 3348 N N . LEU A 1 427 ? 8.478 13.087 -21.287 1.00 92.31 427 LEU A N 1
ATOM 3349 C CA . LEU A 1 427 ? 9.108 12.475 -20.111 1.00 92.31 427 LEU A CA 1
ATOM 3350 C C . LEU A 1 427 ? 9.593 13.514 -19.099 1.00 92.31 427 LEU A C 1
ATOM 3352 O O . LEU A 1 427 ? 9.639 13.218 -17.907 1.00 92.31 427 LEU A O 1
ATOM 3356 N N . ARG A 1 428 ? 9.915 14.743 -19.527 1.00 89.75 428 ARG A N 1
ATOM 3357 C CA . ARG A 1 428 ? 10.256 15.827 -18.590 1.00 89.75 428 ARG A CA 1
ATOM 3358 C C . ARG A 1 428 ? 9.056 16.246 -17.738 1.00 89.75 428 ARG A C 1
ATOM 3360 O O . ARG A 1 428 ? 9.249 16.807 -16.664 1.00 89.75 428 ARG A O 1
ATOM 3367 N N . GLY A 1 429 ? 7.836 15.963 -18.199 1.00 90.44 429 GLY A N 1
ATOM 3368 C CA . GLY A 1 429 ? 6.602 16.159 -17.439 1.00 90.44 429 GLY A CA 1
ATOM 3369 C C . GLY A 1 429 ? 6.370 15.106 -16.350 1.00 90.44 429 GLY A C 1
ATOM 3370 O O . GLY A 1 429 ? 5.524 15.315 -15.484 1.00 90.44 429 GLY A O 1
ATOM 3371 N N . CYS A 1 430 ? 7.113 13.994 -16.355 1.00 92.38 430 CYS A N 1
ATOM 3372 C CA . CYS A 1 430 ? 7.002 12.937 -15.352 1.00 92.38 430 CYS A CA 1
ATOM 3373 C C . CYS A 1 430 ? 7.854 13.258 -14.116 1.00 92.38 430 CYS A C 1
ATOM 3375 O O . CYS A 1 430 ? 9.021 12.879 -14.027 1.00 92.38 430 CYS A O 1
ATOM 3377 N N . THR A 1 431 ? 7.269 13.949 -13.136 1.00 87.62 431 THR A N 1
ATOM 3378 C CA . THR A 1 431 ? 7.994 14.406 -11.934 1.00 87.62 431 THR A CA 1
ATOM 3379 C C . THR A 1 431 ? 8.339 13.291 -10.947 1.00 87.62 431 THR A C 1
ATOM 3381 O O . THR A 1 431 ? 9.262 13.451 -10.154 1.00 87.62 431 THR A O 1
ATOM 3384 N N . ASP A 1 432 ? 7.621 12.167 -11.000 1.00 85.94 432 ASP A N 1
ATOM 3385 C CA . ASP A 1 432 ? 7.784 11.028 -10.084 1.00 85.94 432 ASP A CA 1
ATOM 3386 C C . ASP A 1 432 ? 8.590 9.866 -10.696 1.00 85.94 432 ASP A C 1
ATOM 3388 O O . ASP A 1 432 ? 8.518 8.730 -10.211 1.00 85.94 432 ASP A O 1
ATOM 3392 N N . MET A 1 433 ? 9.353 10.127 -11.764 1.00 87.81 433 MET A N 1
ATOM 3393 C CA . MET A 1 433 ? 10.211 9.121 -12.395 1.00 87.81 433 MET A CA 1
ATOM 3394 C C . MET A 1 433 ? 11.312 8.641 -11.440 1.00 87.81 433 MET A C 1
ATOM 3396 O O . MET A 1 433 ? 11.979 9.435 -10.778 1.00 87.81 433 MET A O 1
ATOM 3400 N N . ARG A 1 434 ? 11.511 7.322 -11.382 1.00 84.69 434 ARG A N 1
ATOM 3401 C CA . ARG A 1 434 ? 12.488 6.663 -10.498 1.00 84.69 434 ARG A CA 1
ATOM 3402 C C . ARG A 1 434 ? 13.534 5.867 -11.257 1.00 84.69 434 ARG A C 1
ATOM 3404 O O . ARG A 1 434 ? 14.693 5.876 -10.858 1.00 84.69 434 ARG A O 1
ATOM 3411 N N . TYR A 1 435 ? 13.110 5.180 -12.315 1.00 81.62 435 TYR A N 1
ATOM 3412 C CA . TYR A 1 435 ? 13.966 4.345 -13.153 1.00 81.62 435 TYR A CA 1
ATOM 3413 C C . TYR A 1 435 ? 13.569 4.533 -14.618 1.00 81.62 435 TYR A C 1
ATOM 3415 O O . TYR A 1 435 ? 12.371 4.590 -14.921 1.00 81.62 435 TYR A O 1
ATOM 3423 N N . LEU A 1 436 ? 14.572 4.617 -15.490 1.00 82.19 436 LEU A N 1
ATOM 3424 C CA . LEU A 1 436 ? 14.457 4.641 -16.947 1.00 82.19 436 LEU A CA 1
ATOM 3425 C C . LEU A 1 436 ? 15.462 3.658 -17.547 1.00 82.19 436 LEU A C 1
ATOM 3427 O O . LEU A 1 436 ? 16.611 3.658 -17.045 1.00 82.19 436 LEU A O 1
#

Foldseek 3Di:
DDDDDDDDDDDDDDDDDDDDDDDDDDDDDDDDDDPPPVVCVVVVVVVVVVVVLVVVLVVVLVVLLVLLVLLLVQLVLLLCCLVPVQVSCCVLLVNCVAPVSCQLVDDHADPVLSVLSNVLSVVLSVLSVVLNCCSVDVDDDDPDDPDDLVNLVVLVVVLLVLLLLVLLLCLQLQADPVLSVVSLCLSLVLLLVLLCVQADPPPDALLVVLVVNLVSLSCVLRVSLVVLSVCLNVLFDFDPVQLVVQPVPDDPPDPSNHRNLRGDVLSSVSNSSSSVLSHSRDPSSSCSNSSSSVSSSVSSVVSVVCSVCVVPSDDHSHDHPPNVSSVVSNVVSVCSVVQQVQQQVLLCQLCVVPVQLSGARRHNDDPVCSVARRGAEGAAADPDDPDPCCQVDPAECQVVCLRNLQVLRYAYYHYHSYDNPDNHPSVVSNPNHDYD